Protein 1RXD (pdb70)

B-factor: mean 33.59, std 11.57, range [6.93, 67.58]

Structure (mmCIF, N/CA/C/O backbone):
data_1RXD
#
_entry.id   1RXD
#
_cell.length_a   71.291
_cell.length_b   105.568
_cell.length_c   179.355
_cell.angle_alpha   90.00
_cell.angle_beta   90.00
_cell.angle_gamma   90.00
#
_symmetry.space_group_name_H-M   'C 2 2 21'
#
loop_
_entity.id
_entity.type
_entity.pdbx_description
1 polymer 'protein tyrosine phosphatase type IVA, member 1; Protein tyrosine phosphatase IVA1'
2 water water
#
loop_
_atom_site.group_PDB
_atom_site.id
_atom_site.type_symbol
_atom_site.label_atom_id
_atom_site.label_alt_id
_atom_site.label_comp_id
_atom_site.label_asym_id
_atom_site.label_entity_id
_atom_site.label_seq_id
_atom_site.pdbx_PDB_ins_code
_atom_site.Cartn_x
_atom_site.Cartn_y
_atom_site.Cartn_z
_atom_site.occupancy
_atom_site.B_iso_or_equiv
_atom_site.auth_seq_id
_atom_site.auth_comp_id
_atom_site.auth_asym_id
_atom_site.auth_atom_id
_atom_site.pdbx_PDB_model_num
ATOM 1 N N . PRO A 1 8 ? -6.228 -10.608 14.015 1.00 46.81 8 PRO A N 1
ATOM 2 C CA . PRO A 1 8 ? -5.134 -10.295 14.961 1.00 45.37 8 PRO A CA 1
ATOM 3 C C . PRO A 1 8 ? -5.602 -10.416 16.408 1.00 43.84 8 PRO A C 1
ATOM 4 O O . PRO A 1 8 ? -6.699 -9.983 16.756 1.00 43.86 8 PRO A O 1
ATOM 8 N N . VAL A 1 9 ? -4.763 -11.008 17.248 1.00 37.48 9 VAL A N 1
ATOM 9 C CA . VAL A 1 9 ? -5.102 -11.161 18.651 1.00 35.65 9 VAL A CA 1
ATOM 10 C C . VAL A 1 9 ? -4.246 -10.176 19.440 1.00 32.54 9 VAL A C 1
ATOM 11 O O . VAL A 1 9 ? -3.069 -9.975 19.141 1.00 31.06 9 VAL A O 1
ATOM 15 N N . GLU A 1 10 ? -4.851 -9.547 20.435 1.00 27.78 10 GLU A N 1
ATOM 16 C CA . GLU A 1 10 ? -4.148 -8.571 21.247 1.00 25.60 10 GLU A CA 1
ATOM 17 C C . GLU A 1 10 ? -4.121 -9.023 22.706 1.00 24.39 10 GLU A C 1
ATOM 18 O O . GLU A 1 10 ? -5.142 -9.391 23.268 1.00 21.20 10 GLU A O 1
ATOM 24 N N . VAL A 1 11 ? -2.942 -9.003 23.306 1.00 22.72 11 VAL A N 1
ATOM 25 C CA . VAL A 1 11 ? -2.789 -9.418 24.694 1.00 23.80 11 VAL A CA 1
ATOM 26 C C . VAL A 1 11 ? -2.073 -8.318 25.457 1.00 22.32 11 VAL A C 1
ATOM 27 O O . VAL A 1 11 ? -1.078 -7.779 24.981 1.00 20.76 11 VAL A O 1
ATOM 31 N N . THR A 1 12 ? -2.585 -7.979 26.635 1.00 24.85 12 THR A N 1
ATOM 32 C CA . THR A 1 12 ? -1.972 -6.935 27.451 1.00 22.68 12 THR A CA 1
ATOM 33 C C . THR A 1 12 ? -1.859 -7.406 28.894 1.00 21.75 12 THR A C 1
ATOM 34 O O . THR A 1 12 ? -2.753 -8.092 29.400 1.00 17.86 12 THR A O 1
ATOM 38 N N . TYR A 1 13 ? -0.761 -7.028 29.541 1.00 11.23 13 TYR A N 1
ATOM 39 C CA . TYR A 1 13 ? -0.490 -7.392 30.930 1.00 14.89 13 TYR A CA 1
ATOM 40 C C . TYR A 1 13 ? 0.542 -6.404 31.464 1.00 16.83 13 TYR A C 1
ATOM 41 O O . TYR A 1 13 ? 1.572 -6.175 30.830 1.00 24.48 13 TYR A O 1
ATOM 50 N N . LYS A 1 14 ? 0.267 -5.819 32.625 1.00 22.63 14 LYS A N 1
ATOM 51 C CA . LYS A 1 14 ? 1.180 -4.836 33.207 1.00 19.89 14 LYS A CA 1
ATOM 52 C C . LYS A 1 14 ? 1.337 -3.701 32.191 1.00 15.29 14 LYS A C 1
ATOM 53 O O . LYS A 1 14 ? 0.355 -3.240 31.618 1.00 14.54 14 LYS A O 1
ATOM 59 N N . ASN A 1 15 ? 2.571 -3.272 31.944 1.00 17.28 15 ASN A N 1
ATOM 60 C CA . ASN A 1 15 ? 2.801 -2.173 31.002 1.00 17.51 15 ASN A CA 1
ATOM 61 C C . ASN A 1 15 ? 3.014 -2.667 29.564 1.00 17.34 15 ASN A C 1
ATOM 62 O O . ASN A 1 15 ? 3.361 -1.885 28.669 1.00 17.65 15 ASN A O 1
ATOM 75 N N . ARG A 1 17 ? 1.808 -4.669 25.908 1.00 17.94 17 ARG A N 1
ATOM 76 C CA . ARG A 1 17 ? 0.677 -4.886 25.014 1.00 18.41 17 ARG A CA 1
ATOM 77 C C . ARG A 1 17 ? 1.264 -5.418 23.706 1.00 19.11 17 ARG A C 1
ATOM 78 O O . ARG A 1 17 ? 2.124 -4.780 23.106 1.00 19.25 17 ARG A O 1
ATOM 86 N N . PHE A 1 18 ? 0.809 -6.598 23.294 1.00 20.44 18 PHE A N 1
ATOM 87 C CA . PHE A 1 18 ? 1.307 -7.254 22.086 1.00 19.42 18 PHE A CA 1
ATOM 88 C C . PHE A 1 18 ? 0.224 -7.512 21.059 1.00 21.61 18 PHE A C 1
ATOM 89 O O . PHE A 1 18 ? -0.924 -7.790 21.401 1.00 21.16 18 PHE A O 1
ATOM 97 N N . LEU A 1 19 ? 0.604 -7.442 19.787 1.00 21.63 19 LEU A N 1
ATOM 98 C CA . LEU A 1 19 ? -0.341 -7.710 18.714 1.00 22.20 19 LEU A CA 1
ATOM 99 C C . LEU A 1 19 ? 0.228 -8.877 17.917 1.00 23.51 19 LEU A C 1
ATOM 100 O O . LEU A 1 19 ? 1.293 -8.764 17.314 1.00 24.76 19 LEU A O 1
ATOM 105 N N . ILE A 1 20 ? -0.459 -10.012 17.961 1.00 19.26 20 ILE A N 1
ATOM 106 C CA . ILE A 1 20 ? -0.034 -11.191 17.217 1.00 21.91 20 ILE A CA 1
ATOM 107 C C . ILE A 1 20 ? -0.827 -11.085 15.927 1.00 22.84 20 ILE A C 1
ATOM 108 O O . ILE A 1 20 ? -2.043 -11.290 15.905 1.00 20.03 20 ILE A O 1
ATOM 113 N N . THR A 1 21 ? -0.132 -10.736 14.856 1.00 26.54 21 THR A N 1
ATOM 114 C CA . THR A 1 21 ? -0.781 -10.540 13.575 1.00 30.11 21 THR A CA 1
ATOM 115 C C . THR A 1 21 ? -0.384 -11.578 12.544 1.00 31.64 21 THR A C 1
ATOM 116 O O . THR A 1 21 ? 0.324 -12.540 12.840 1.00 31.19 21 THR A O 1
ATOM 120 N N . HIS A 1 22 ? -0.850 -11.369 11.322 1.00 34.95 22 HIS A N 1
ATOM 121 C CA . HIS A 1 22 ? -0.532 -12.271 10.232 1.00 37.22 22 HIS A CA 1
ATOM 122 C C . HIS A 1 22 ? 0.546 -11.652 9.367 1.00 35.92 22 HIS A C 1
ATOM 123 O O . HIS A 1 22 ? 0.804 -10.452 9.436 1.00 34.09 22 HIS A O 1
ATOM 130 N N . ASN A 1 23 ? 1.190 -12.490 8.570 1.00 32.33 23 ASN A N 1
ATOM 131 C CA . ASN A 1 23 ? 2.247 -12.047 7.681 1.00 32.01 23 ASN A CA 1
ATOM 132 C C . ASN A 1 23 ? 1.580 -11.357 6.491 1.00 31.69 23 ASN A C 1
ATOM 133 O O . ASN A 1 23 ? 0.740 -11.944 5.818 1.00 30.85 23 ASN A O 1
ATOM 138 N N . PRO A 1 24 ? 1.917 -10.082 6.246 1.00 29.74 24 PRO A N 1
ATOM 139 C CA . PRO A 1 24 ? 1.325 -9.348 5.126 1.00 31.39 24 PRO A CA 1
ATOM 140 C C . PRO A 1 24 ? 2.131 -9.582 3.852 1.00 33.19 24 PRO A C 1
ATOM 141 O O . PRO A 1 24 ? 3.081 -10.359 3.847 1.00 33.45 24 PRO A O 1
ATOM 145 N N . THR A 1 25 ? 1.744 -8.902 2.780 1.00 34.65 25 THR A N 1
ATOM 146 C CA . THR A 1 25 ? 2.449 -9.016 1.510 1.00 37.19 25 THR A CA 1
ATOM 147 C C . THR A 1 25 ? 2.815 -7.607 1.064 1.00 37.65 25 THR A C 1
ATOM 148 O O . THR A 1 25 ? 2.248 -6.631 1.554 1.00 37.27 25 THR A O 1
ATOM 152 N N . ASN A 1 26 ? 3.769 -7.498 0.147 1.00 37.55 26 ASN A N 1
ATOM 153 C CA . ASN A 1 26 ? 4.177 -6.191 -0.351 1.00 38.78 26 ASN A CA 1
ATOM 154 C C . ASN A 1 26 ? 2.973 -5.405 -0.866 1.00 38.97 26 ASN A C 1
ATOM 155 O O . ASN A 1 26 ? 2.890 -4.192 -0.682 1.00 38.52 26 ASN A O 1
ATOM 160 N N . ALA A 1 27 ? 2.035 -6.109 -1.491 1.00 33.42 27 ALA A N 1
ATOM 161 C CA . ALA A 1 27 ? 0.841 -5.485 -2.054 1.00 34.47 27 ALA A CA 1
ATOM 162 C C . ALA A 1 27 ? -0.201 -5.025 -1.028 1.00 34.12 27 ALA A C 1
ATOM 163 O O . ALA A 1 27 ? -1.104 -4.261 -1.364 1.00 33.62 27 ALA A O 1
ATOM 165 N N . THR A 1 28 ? -0.086 -5.484 0.216 1.00 38.43 28 THR A N 1
ATOM 166 C CA . THR A 1 28 ? -1.047 -5.091 1.247 1.00 37.43 28 THR A CA 1
ATOM 167 C C . THR A 1 28 ? -0.357 -4.401 2.415 1.00 36.68 28 THR A C 1
ATOM 168 O O . THR A 1 28 ? -0.903 -4.315 3.516 1.00 35.32 28 THR A O 1
ATOM 172 N N . LEU A 1 29 ? 0.842 -3.895 2.158 1.00 33.12 29 LEU A N 1
ATOM 173 C CA . LEU A 1 29 ? 1.632 -3.222 3.175 1.00 31.96 29 LEU A CA 1
ATOM 174 C C . LEU A 1 29 ? 0.998 -1.929 3.696 1.00 30.89 29 LEU A C 1
ATOM 175 O O . LEU A 1 29 ? 1.107 -1.620 4.884 1.00 27.89 29 LEU A O 1
ATOM 180 N N . ASN A 1 30 ? 0.336 -1.170 2.823 1.00 29.69 30 ASN A N 1
ATOM 181 C CA . ASN A 1 30 ? -0.288 0.076 3.260 1.00 29.16 30 ASN A CA 1
ATOM 182 C C . ASN A 1 30 ? -1.375 -0.153 4.307 1.00 28.62 30 ASN A C 1
ATOM 183 O O . ASN A 1 30 ? -1.442 0.569 5.307 1.00 27.33 30 ASN A O 1
ATOM 188 N N . LYS A 1 31 ? -2.231 -1.144 4.076 1.00 37.48 31 LYS A N 1
ATOM 189 C CA . LYS A 1 31 ? -3.301 -1.438 5.020 1.00 37.66 31 LYS A CA 1
ATOM 190 C C . LYS A 1 31 ? -2.703 -1.990 6.306 1.00 36.12 31 LYS A C 1
ATOM 191 O O . LYS A 1 31 ? -3.156 -1.663 7.404 1.00 35.62 31 LYS A O 1
ATOM 197 N N . PHE A 1 32 ? -1.676 -2.821 6.152 1.00 32.64 32 PHE A N 1
ATOM 198 C CA . PHE A 1 32 ? -0.970 -3.422 7.275 1.00 31.26 32 PHE A CA 1
ATOM 199 C C . PHE A 1 32 ? -0.435 -2.322 8.190 1.00 31.47 32 PHE A C 1
ATOM 200 O O . PHE A 1 32 ? -0.703 -2.311 9.395 1.00 30.20 32 PHE A O 1
ATOM 208 N N . ILE A 1 33 ? 0.333 -1.407 7.605 1.00 29.14 33 ILE A N 1
ATOM 209 C CA . ILE A 1 33 ? 0.922 -0.286 8.329 1.00 30.10 33 ILE A CA 1
ATOM 210 C C . ILE A 1 33 ? -0.149 0.578 8.990 1.00 30.21 33 ILE A C 1
ATOM 211 O O . ILE A 1 33 ? -0.002 1.003 10.142 1.00 28.68 33 ILE A O 1
ATOM 216 N N . GLU A 1 34 ? -1.222 0.837 8.253 1.00 28.18 34 GLU A N 1
ATOM 217 C CA . GLU A 1 34 ? -2.319 1.645 8.763 1.00 30.56 34 GLU A CA 1
ATOM 218 C C . GLU A 1 34 ? -2.899 1.040 10.044 1.00 30.35 34 GLU A C 1
ATOM 219 O O . GLU A 1 34 ? -3.186 1.762 11.001 1.00 30.37 34 GLU A O 1
ATOM 225 N N . GLU A 1 35 ? -3.053 -0.282 10.065 1.00 29.60 35 GLU A N 1
ATOM 226 C CA . GLU A 1 35 ? -3.598 -0.963 11.235 1.00 30.87 35 GLU A CA 1
ATOM 227 C C . GLU A 1 35 ? -2.620 -0.972 12.405 1.00 28.80 35 GLU A C 1
ATOM 228 O O . GLU A 1 35 ? -3.016 -0.750 13.552 1.00 28.51 35 GLU A O 1
ATOM 234 N N . LEU A 1 36 ? -1.348 -1.228 12.117 1.00 28.70 36 LEU A N 1
ATOM 235 C CA . LEU A 1 36 ? -0.326 -1.255 13.158 1.00 28.10 36 LEU A CA 1
ATOM 236 C C . LEU A 1 36 ? -0.296 0.099 13.840 1.00 28.16 36 LEU A C 1
ATOM 237 O O . LEU A 1 36 ? -0.220 0.188 15.066 1.00 26.96 36 LEU A O 1
ATOM 242 N N . LYS A 1 37 ? -0.363 1.155 13.037 1.00 24.74 37 LYS A N 1
ATOM 243 C CA . LYS A 1 37 ? -0.365 2.515 13.561 1.00 25.81 37 LYS A CA 1
ATOM 244 C C . LYS A 1 37 ? -1.562 2.747 14.478 1.00 25.72 37 LYS A C 1
ATOM 245 O O . LYS A 1 37 ? -1.447 3.425 15.499 1.00 23.89 37 LYS A O 1
ATOM 251 N N . LYS A 1 38 ? -2.714 2.190 14.124 1.00 25.90 38 LYS A N 1
ATOM 252 C CA . LYS A 1 38 ? -3.884 2.382 14.972 1.00 27.34 38 LYS A CA 1
ATOM 253 C C . LYS A 1 38 ? -3.731 1.647 16.307 1.00 26.52 38 LYS A C 1
ATOM 254 O O . LYS A 1 38 ? -4.280 2.071 17.328 1.00 25.38 38 LYS A O 1
ATOM 260 N N . TYR A 1 39 ? -2.971 0.555 16.294 1.00 28.23 39 TYR A N 1
ATOM 261 C CA . TYR A 1 39 ? -2.722 -0.226 17.502 1.00 28.05 39 TYR A CA 1
ATOM 262 C C . TYR A 1 39 ? -1.540 0.367 18.262 1.00 27.55 39 TYR A C 1
ATOM 263 O O . TYR A 1 39 ? -1.182 -0.102 19.346 1.00 24.10 39 TYR A O 1
ATOM 272 N N . GLY A 1 40 ? -0.945 1.404 17.677 1.00 25.54 40 GLY A N 1
ATOM 273 C CA . GLY A 1 40 ? 0.195 2.068 18.278 1.00 24.87 40 GLY A CA 1
ATOM 274 C C . GLY A 1 40 ? 1.456 1.222 18.308 1.00 24.52 40 GLY A C 1
ATOM 275 O O . GLY A 1 40 ? 2.285 1.378 19.202 1.00 25.29 40 GLY A O 1
ATOM 276 N N . VAL A 1 41 ? 1.617 0.318 17.347 1.00 22.64 41 VAL A N 1
ATOM 277 C CA . VAL A 1 41 ? 2.814 -0.502 17.352 1.00 24.25 41 VAL A CA 1
ATOM 278 C C . VAL A 1 41 ? 3.981 0.246 16.720 1.00 24.75 41 VAL A C 1
ATOM 279 O O . VAL A 1 41 ? 3.838 0.918 15.688 1.00 24.70 41 VAL A O 1
ATOM 283 N N . THR A 1 42 ? 5.140 0.143 17.354 1.00 23.56 42 THR A N 1
ATOM 284 C CA . THR A 1 42 ? 6.328 0.800 16.839 1.00 26.36 42 THR A CA 1
ATOM 285 C C . THR A 1 42 ? 7.414 -0.221 16.556 1.00 24.45 42 THR A C 1
ATOM 286 O O . THR A 1 42 ? 8.525 0.128 16.162 1.00 24.41 42 THR A O 1
ATOM 290 N N . THR A 1 43 ? 7.085 -1.492 16.748 1.00 26.01 43 THR A N 1
ATOM 291 C CA . THR A 1 43 ? 8.043 -2.557 16.497 1.00 26.23 43 THR A CA 1
ATOM 292 C C . THR A 1 43 ? 7.378 -3.846 16.053 1.00 24.77 43 THR A C 1
ATOM 293 O O . THR A 1 43 ? 6.332 -4.239 16.577 1.00 23.94 43 THR A O 1
ATOM 297 N N . ILE A 1 44 ? 7.998 -4.500 15.078 1.00 24.29 44 ILE A N 1
ATOM 298 C CA . ILE A 1 44 ? 7.510 -5.773 14.578 1.00 23.79 44 ILE A CA 1
ATOM 299 C C . ILE A 1 44 ? 8.630 -6.781 14.755 1.00 23.58 44 ILE A C 1
ATOM 300 O O . ILE A 1 44 ? 9.794 -6.479 14.491 1.00 24.14 44 ILE A O 1
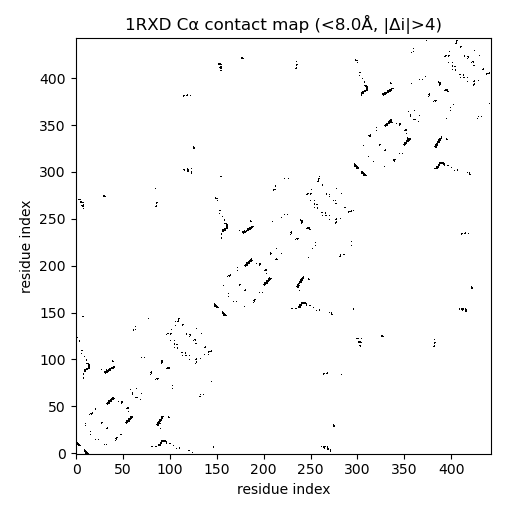ATOM 305 N N . VAL A 1 45 ? 8.286 -7.971 15.226 1.00 22.60 45 VAL A N 1
ATOM 306 C CA . VAL A 1 45 ? 9.278 -9.018 15.377 1.00 24.51 45 VAL A CA 1
ATOM 307 C C . VAL A 1 45 ? 8.800 -10.147 14.488 1.00 24.99 45 VAL A C 1
ATOM 308 O O . VAL A 1 45 ? 7.706 -10.671 14.684 1.00 24.27 45 VAL A O 1
ATOM 312 N N . ARG A 1 46 ? 9.606 -10.492 13.488 1.00 25.58 46 ARG A N 1
ATOM 313 C CA . ARG A 1 46 ? 9.263 -11.571 12.573 1.00 26.19 46 ARG A CA 1
ATOM 314 C C . ARG A 1 46 ? 10.044 -12.788 13.037 1.00 27.05 46 ARG A C 1
ATOM 315 O O . ARG A 1 46 ? 11.274 -12.807 12.967 1.00 27.88 46 ARG A O 1
ATOM 323 N N . VAL A 1 47 ? 9.331 -13.799 13.523 1.00 26.46 47 VAL A N 1
ATOM 324 C CA . VAL A 1 47 ? 9.981 -15.001 14.031 1.00 28.47 47 VAL A CA 1
ATOM 325 C C . VAL A 1 47 ? 10.043 -16.146 13.036 1.00 30.41 47 VAL A C 1
ATOM 326 O O . VAL A 1 47 ? 10.520 -17.233 13.360 1.00 31.31 47 VAL A O 1
ATOM 330 N N . CYS A 1 48 ? 9.570 -15.900 11.821 1.00 35.16 48 CYS A N 1
ATOM 331 C CA . CYS A 1 48 ? 9.590 -16.925 10.792 1.00 36.82 48 CYS A CA 1
ATOM 332 C C . CYS A 1 48 ? 10.188 -16.331 9.516 1.00 37.07 48 CYS A C 1
ATOM 333 O O . CYS A 1 48 ? 10.887 -15.318 9.574 1.00 36.71 48 CYS A O 1
ATOM 336 N N . GLU A 1 49 ? 9.931 -16.947 8.370 1.00 36.87 49 GLU A N 1
ATOM 337 C CA . GLU A 1 49 ? 10.490 -16.438 7.121 1.00 38.65 49 GLU A CA 1
ATOM 338 C C . GLU A 1 49 ? 10.145 -14.967 6.870 1.00 38.41 49 GLU A C 1
ATOM 339 O O . GLU A 1 49 ? 9.025 -14.524 7.137 1.00 38.04 49 GLU A O 1
ATOM 345 N N . ALA A 1 50 ? 11.122 -14.215 6.370 1.00 37.88 50 ALA A N 1
ATOM 346 C CA . ALA A 1 50 ? 10.929 -12.806 6.041 1.00 38.73 50 ALA A CA 1
ATOM 347 C C . ALA A 1 50 ? 10.472 -12.798 4.583 1.00 39.74 50 ALA A C 1
ATOM 348 O O . ALA A 1 50 ? 11.242 -13.151 3.689 1.00 39.48 50 ALA A O 1
ATOM 350 N N . THR A 1 51 ? 9.227 -12.395 4.343 1.00 43.63 51 THR A N 1
ATOM 351 C CA . THR A 1 51 ? 8.681 -12.405 2.989 1.00 43.72 51 THR A CA 1
ATOM 352 C C . THR A 1 51 ? 8.262 -11.073 2.367 1.00 41.89 51 THR A C 1
ATOM 353 O O . THR A 1 51 ? 7.726 -11.058 1.259 1.00 41.77 51 THR A O 1
ATOM 357 N N . TYR A 1 52 ? 8.491 -9.963 3.058 1.00 34.00 52 TYR A N 1
ATOM 358 C CA . TYR A 1 52 ? 8.121 -8.666 2.505 1.00 32.31 52 TYR A CA 1
ATOM 359 C C . TYR A 1 52 ? 9.160 -7.598 2.815 1.00 32.87 52 TYR A C 1
ATOM 360 O O . TYR A 1 52 ? 9.881 -7.687 3.815 1.00 33.46 52 TYR A O 1
ATOM 369 N N . ASP A 1 53 ? 9.239 -6.593 1.945 1.00 33.65 53 ASP A N 1
ATOM 370 C CA . ASP A 1 53 ? 10.192 -5.497 2.100 1.00 34.34 53 ASP A CA 1
ATOM 371 C C . ASP A 1 53 ? 9.787 -4.623 3.282 1.00 33.60 53 ASP A C 1
ATOM 372 O O . ASP A 1 53 ? 8.602 -4.363 3.480 1.00 32.25 53 ASP A O 1
ATOM 377 N N . THR A 1 54 ? 10.769 -4.153 4.048 1.00 35.27 54 THR A N 1
ATOM 378 C CA . THR A 1 54 ? 10.487 -3.332 5.229 1.00 35.85 54 THR A CA 1
ATOM 379 C C . THR A 1 54 ? 10.761 -1.832 5.104 1.00 36.52 54 THR A C 1
ATOM 380 O O . THR A 1 54 ? 10.576 -1.093 6.073 1.00 36.25 54 THR A O 1
ATOM 384 N N . THR A 1 55 ? 11.190 -1.371 3.931 1.00 26.45 55 THR A N 1
ATOM 385 C CA . THR A 1 55 ? 11.492 0.049 3.760 1.00 27.63 55 THR A CA 1
ATOM 386 C C . THR A 1 55 ? 10.318 0.955 4.121 1.00 27.72 55 THR A C 1
ATOM 387 O O . THR A 1 55 ? 10.484 1.929 4.858 1.00 27.66 55 THR A O 1
ATOM 391 N N . LEU A 1 56 ? 9.134 0.646 3.601 1.00 31.59 56 LEU A N 1
ATOM 392 C CA . LEU A 1 56 ? 7.951 1.453 3.893 1.00 31.68 56 LEU A CA 1
ATOM 393 C C . LEU A 1 56 ? 7.608 1.420 5.382 1.00 31.32 56 LEU A C 1
ATOM 394 O O . LEU A 1 56 ? 7.251 2.442 5.973 1.00 30.58 56 LEU A O 1
ATOM 399 N N . VAL A 1 57 ? 7.719 0.241 5.983 1.00 31.58 57 VAL A N 1
ATOM 400 C CA . VAL A 1 57 ? 7.419 0.080 7.400 1.00 30.65 57 VAL A CA 1
ATOM 401 C C . VAL A 1 57 ? 8.374 0.914 8.245 1.00 30.93 57 VAL A C 1
ATOM 402 O O . VAL A 1 57 ? 7.939 1.683 9.104 1.00 30.59 57 VAL A O 1
ATOM 406 N N . GLU A 1 58 ? 9.673 0.771 7.994 1.00 33.60 58 GLU A N 1
ATOM 407 C CA . GLU A 1 58 ? 10.684 1.525 8.736 1.00 35.01 58 GLU A CA 1
ATOM 408 C C . GLU A 1 58 ? 10.498 3.035 8.582 1.00 36.14 58 GLU A C 1
ATOM 409 O O . GLU A 1 58 ? 10.692 3.792 9.535 1.00 35.26 58 GLU A O 1
ATOM 415 N N . LYS A 1 59 ? 10.128 3.478 7.385 1.00 35.46 59 LYS A N 1
ATOM 416 C CA . LYS A 1 59 ? 9.947 4.905 7.159 1.00 38.25 59 LYS A CA 1
ATOM 417 C C . LYS A 1 59 ? 8.756 5.487 7.903 1.00 38.01 59 LYS A C 1
ATOM 418 O O . LYS A 1 59 ? 8.668 6.701 8.085 1.00 37.41 59 LYS A O 1
ATOM 424 N N . GLU A 1 60 ? 7.846 4.624 8.338 1.00 36.30 60 GLU A N 1
ATOM 425 C CA . GLU A 1 60 ? 6.677 5.073 9.080 1.00 36.60 60 GLU A CA 1
ATOM 426 C C . GLU A 1 60 ? 6.944 5.052 10.581 1.00 36.09 60 GLU A C 1
ATOM 427 O O . GLU A 1 60 ? 6.032 5.234 11.386 1.00 36.40 60 GLU A O 1
ATOM 433 N N . GLY A 1 61 ? 8.200 4.833 10.951 1.00 39.88 61 GLY A N 1
ATOM 434 C CA . GLY A 1 61 ? 8.562 4.798 12.354 1.00 38.60 61 GLY A CA 1
ATOM 435 C C . GLY A 1 61 ? 8.334 3.449 13.014 1.00 37.35 61 GLY A C 1
ATOM 436 O O . GLY A 1 61 ? 8.262 3.364 14.239 1.00 36.52 61 GLY A O 1
ATOM 437 N N . ILE A 1 62 ? 8.217 2.397 12.209 1.00 34.13 62 ILE A N 1
ATOM 438 C CA . ILE A 1 62 ? 8.006 1.055 12.737 1.00 32.86 62 ILE A CA 1
ATOM 439 C C . ILE A 1 62 ? 9.213 0.180 12.420 1.00 33.07 62 ILE A C 1
ATOM 440 O O . ILE A 1 62 ? 9.438 -0.211 11.265 1.00 31.42 62 ILE A O 1
ATOM 445 N N . HIS A 1 63 ? 9.986 -0.121 13.458 1.00 30.27 63 HIS A N 1
ATOM 446 C CA . HIS A 1 63 ? 11.193 -0.926 13.322 1.00 30.80 63 HIS A CA 1
ATOM 447 C C . HIS A 1 63 ? 10.880 -2.411 13.218 1.00 29.58 63 HIS A C 1
ATOM 448 O O . HIS A 1 63 ? 10.096 -2.952 13.997 1.00 29.33 63 HIS A O 1
ATOM 455 N N . VAL A 1 64 ? 11.507 -3.069 12.252 1.00 30.27 64 VAL A N 1
ATOM 456 C CA . VAL A 1 64 ? 11.293 -4.492 12.040 1.00 29.43 64 VAL A CA 1
ATOM 457 C C . VAL A 1 64 ? 12.512 -5.297 12.470 1.00 30.04 64 VAL A C 1
ATOM 458 O O . VAL A 1 64 ? 13.643 -4.967 12.114 1.00 29.97 64 VAL A O 1
ATOM 462 N N . LEU A 1 65 ? 12.271 -6.360 13.227 1.00 30.96 65 LEU A N 1
ATOM 463 C CA . LEU A 1 65 ? 13.345 -7.218 13.711 1.00 31.42 65 LEU A CA 1
ATOM 464 C C . LEU A 1 65 ? 13.142 -8.636 13.208 1.00 31.49 65 LEU A C 1
ATOM 465 O O . LEU A 1 65 ? 12.057 -9.197 13.334 1.00 31.45 65 LEU A O 1
ATOM 470 N N . ASP A 1 66 ? 14.188 -9.214 12.630 1.00 29.88 66 ASP A N 1
ATOM 471 C CA . ASP A 1 66 ? 14.105 -10.568 12.109 1.00 30.13 66 ASP A CA 1
ATOM 472 C C . ASP A 1 66 ? 14.844 -11.546 13.010 1.00 31.15 66 ASP A C 1
ATOM 473 O O . ASP A 1 66 ? 16.077 -11.637 12.975 1.00 30.31 66 ASP A O 1
ATOM 478 N N . TRP A 1 67 ? 14.075 -12.253 13.836 1.00 33.56 67 TRP A N 1
ATOM 479 C CA . TRP A 1 67 ? 14.619 -13.246 14.761 1.00 34.57 67 TRP A CA 1
ATOM 480 C C . TRP A 1 67 ? 13.946 -14.586 14.490 1.00 36.12 67 TRP A C 1
ATOM 481 O O . TRP A 1 67 ? 13.171 -15.076 15.308 1.00 36.34 67 TRP A O 1
ATOM 492 N N . PRO A 1 68 ? 14.233 -15.196 13.329 1.00 38.44 68 PRO A N 1
ATOM 493 C CA . PRO A 1 68 ? 13.636 -16.483 12.972 1.00 39.76 68 PRO A CA 1
ATOM 494 C C . PRO A 1 68 ? 14.066 -17.615 13.891 1.00 41.14 68 PRO A C 1
ATOM 495 O O . PRO A 1 68 ? 15.209 -17.659 14.337 1.00 42.26 68 PRO A O 1
ATOM 499 N N . PHE A 1 69 ? 13.142 -18.523 14.183 1.00 53.13 69 PHE A N 1
ATOM 500 C CA . PHE A 1 69 ? 13.448 -19.665 15.035 1.00 56.01 69 PHE A CA 1
ATOM 501 C C . PHE A 1 69 ? 12.465 -20.799 14.795 1.00 58.05 69 PHE A C 1
ATOM 502 O O . PHE A 1 69 ? 12.301 -21.250 13.660 1.00 60.00 69 PHE A O 1
ATOM 510 N N . GLY A 1 72 ? 8.359 -26.156 16.901 1.00 66.23 72 GLY A N 1
ATOM 511 C CA . GLY A 1 72 ? 9.599 -26.821 16.541 1.00 65.51 72 GLY A CA 1
ATOM 512 C C . GLY A 1 72 ? 10.779 -26.327 17.355 1.00 65.23 72 GLY A C 1
ATOM 513 O O . GLY A 1 72 ? 10.716 -26.278 18.587 1.00 65.52 72 GLY A O 1
ATOM 514 N N . ALA A 1 73 ? 11.858 -25.964 16.667 1.00 63.00 73 ALA A N 1
ATOM 515 C CA . ALA A 1 73 ? 13.062 -25.467 17.326 1.00 61.20 73 ALA A CA 1
ATOM 516 C C . ALA A 1 73 ? 12.733 -24.306 18.266 1.00 59.23 73 ALA A C 1
ATOM 517 O O . ALA A 1 73 ? 12.173 -23.294 17.842 1.00 59.37 73 ALA A O 1
ATOM 519 N N . PRO A 1 74 ? 13.072 -24.443 19.559 1.00 58.68 74 PRO A N 1
ATOM 520 C CA . PRO A 1 74 ? 12.806 -23.393 20.547 1.00 56.33 74 PRO A CA 1
ATOM 521 C C . PRO A 1 74 ? 13.636 -22.146 20.249 1.00 54.53 74 PRO A C 1
ATOM 522 O O . PRO A 1 74 ? 14.675 -22.226 19.595 1.00 54.85 74 PRO A O 1
ATOM 526 N N . PRO A 1 75 ? 13.182 -20.975 20.718 1.00 47.29 75 PRO A N 1
ATOM 527 C CA . PRO A 1 75 ? 13.941 -19.748 20.467 1.00 44.43 75 PRO A CA 1
ATOM 528 C C . PRO A 1 75 ? 15.307 -19.886 21.130 1.00 42.92 75 PRO A C 1
ATOM 529 O O . PRO A 1 75 ? 15.398 -20.376 22.255 1.00 42.78 75 PRO A O 1
ATOM 533 N N . SER A 1 76 ? 16.362 -19.462 20.440 1.00 46.25 76 SER A N 1
ATOM 534 C CA . SER A 1 76 ? 17.707 -19.542 20.996 1.00 44.77 76 SER A CA 1
ATOM 535 C C . SER A 1 76 ? 17.803 -18.602 22.190 1.00 44.33 76 SER A C 1
ATOM 536 O O . SER A 1 76 ? 17.022 -17.658 22.314 1.00 44.32 76 SER A O 1
ATOM 539 N N . ASN A 1 77 ? 18.769 -18.853 23.064 1.00 39.18 77 ASN A N 1
ATOM 540 C CA . ASN A 1 77 ? 18.946 -18.015 24.240 1.00 37.94 77 ASN A CA 1
ATOM 541 C C . ASN A 1 77 ? 19.182 -16.563 23.849 1.00 36.32 77 ASN A C 1
ATOM 542 O O . ASN A 1 77 ? 18.769 -15.648 24.560 1.00 36.92 77 ASN A O 1
ATOM 547 N N . GLN A 1 78 ? 19.840 -16.353 22.713 1.00 39.32 78 GLN A N 1
ATOM 548 C CA . GLN A 1 78 ? 20.113 -15.002 22.236 1.00 38.44 78 GLN A CA 1
ATOM 549 C C . GLN A 1 78 ? 18.809 -14.288 21.873 1.00 37.11 78 GLN A C 1
ATOM 550 O O . GLN A 1 78 ? 18.608 -13.127 22.229 1.00 37.60 78 GLN A O 1
ATOM 556 N N . ILE A 1 79 ? 17.931 -14.982 21.154 1.00 37.09 79 ILE A N 1
ATOM 557 C CA . ILE A 1 79 ? 16.652 -14.403 20.763 1.00 35.60 79 ILE A CA 1
ATOM 558 C C . ILE A 1 79 ? 15.836 -14.058 22.007 1.00 34.90 79 ILE A C 1
ATOM 559 O O . ILE A 1 79 ? 15.266 -12.972 22.098 1.00 34.96 79 ILE A O 1
ATOM 564 N N . VAL A 1 80 ? 15.788 -14.972 22.972 1.00 31.59 80 VAL A N 1
ATOM 565 C CA . VAL A 1 80 ? 15.042 -14.714 24.198 1.00 31.26 80 VAL A CA 1
ATOM 566 C C . VAL A 1 80 ? 15.602 -13.479 24.906 1.00 31.63 80 VAL A C 1
ATOM 567 O O . VAL A 1 80 ? 14.846 -12.594 25.314 1.00 31.86 80 VAL A O 1
ATOM 571 N N . ASP A 1 81 ? 16.923 -13.410 25.046 1.00 31.89 81 ASP A N 1
ATOM 572 C CA . ASP A 1 81 ? 17.539 -12.262 25.708 1.00 31.82 81 ASP A CA 1
ATOM 573 C C . ASP A 1 81 ? 17.223 -10.967 24.962 1.00 29.46 81 ASP A C 1
ATOM 574 O O . ASP A 1 81 ? 16.893 -9.948 25.576 1.00 29.22 81 ASP A O 1
ATOM 579 N N . ASP A 1 82 ? 17.323 -11.001 23.637 1.00 23.50 82 ASP A N 1
ATOM 580 C CA . ASP A 1 82 ? 17.034 -9.807 22.853 1.00 22.87 82 ASP A CA 1
ATOM 581 C C . ASP A 1 82 ? 15.562 -9.410 22.996 1.00 22.77 82 ASP A C 1
ATOM 582 O O . ASP A 1 82 ? 15.228 -8.227 23.084 1.00 23.63 82 ASP A O 1
ATOM 587 N N . TRP A 1 83 ? 14.689 -10.409 23.024 1.00 24.18 83 TRP A N 1
ATOM 588 C CA . TRP A 1 83 ? 13.255 -10.179 23.170 1.00 23.71 83 TRP A CA 1
ATOM 589 C C . TRP A 1 83 ? 12.954 -9.516 24.512 1.00 24.45 83 TRP A C 1
ATOM 590 O O . TRP A 1 83 ? 12.265 -8.495 24.575 1.00 24.63 83 TRP A O 1
ATOM 601 N N . LEU A 1 84 ? 13.482 -10.092 25.587 1.00 26.50 84 LEU A N 1
ATOM 602 C CA . LEU A 1 84 ? 13.253 -9.541 26.918 1.00 27.44 84 LEU A CA 1
ATOM 603 C C . LEU A 1 84 ? 13.839 -8.139 27.050 1.00 28.33 84 LEU A C 1
ATOM 604 O O . LEU A 1 84 ? 13.307 -7.303 27.775 1.00 27.48 84 LEU A O 1
ATOM 609 N N . SER A 1 85 ? 14.929 -7.878 26.336 1.00 29.81 85 SER A N 1
ATOM 610 C CA . SER A 1 85 ? 15.549 -6.560 26.362 1.00 29.18 85 SER A CA 1
ATOM 611 C C . SER A 1 85 ? 14.644 -5.561 25.630 1.00 27.59 85 SER A C 1
ATOM 612 O O . SER A 1 85 ? 14.529 -4.403 26.021 1.00 26.49 85 SER A O 1
ATOM 615 N N . LEU A 1 86 ? 14.011 -6.023 24.557 1.00 25.25 86 LEU A N 1
ATOM 616 C CA . LEU A 1 86 ? 13.105 -5.191 23.775 1.00 24.69 86 LEU A CA 1
ATOM 617 C C . LEU A 1 86 ? 11.855 -4.863 24.606 1.00 24.88 86 LEU A C 1
ATOM 618 O O . LEU A 1 86 ? 11.413 -3.715 24.664 1.00 25.98 86 LEU A O 1
ATOM 623 N N . VAL A 1 87 ? 11.287 -5.879 25.246 1.00 22.37 87 VAL A N 1
ATOM 624 C CA . VAL A 1 87 ? 10.089 -5.683 26.059 1.00 23.02 87 VAL A CA 1
ATOM 625 C C . VAL A 1 87 ? 10.366 -4.673 27.163 1.00 24.08 87 VAL A C 1
ATOM 626 O O . VAL A 1 87 ? 9.576 -3.755 27.398 1.00 24.59 87 VAL A O 1
ATOM 630 N N . LYS A 1 88 ? 11.505 -4.831 27.820 1.00 26.70 88 LYS A N 1
ATOM 631 C CA . LYS A 1 88 ? 11.888 -3.941 28.905 1.00 28.54 88 LYS A CA 1
ATOM 632 C C . LYS A 1 88 ? 11.946 -2.482 28.471 1.00 28.87 88 LYS A C 1
ATOM 633 O O . LYS A 1 88 ? 11.264 -1.630 29.039 1.00 27.18 88 LYS A O 1
ATOM 639 N N . ILE A 1 89 ? 12.747 -2.200 27.448 1.00 26.80 89 ILE A N 1
ATOM 640 C CA . ILE A 1 89 ? 12.923 -0.830 26.980 1.00 27.18 89 ILE A CA 1
ATOM 641 C C . ILE A 1 89 ? 11.757 -0.166 26.235 1.00 26.03 89 ILE A C 1
ATOM 642 O O . ILE A 1 89 ? 11.428 0.986 26.511 1.00 26.50 89 ILE A O 1
ATOM 647 N N . LYS A 1 90 ? 11.124 -0.869 25.299 1.00 27.52 90 LYS A N 1
ATOM 648 C CA . LYS A 1 90 ? 10.024 -0.263 24.542 1.00 25.72 90 LYS A CA 1
ATOM 649 C C . LYS A 1 90 ? 8.847 0.229 25.376 1.00 25.69 90 LYS A C 1
ATOM 650 O O . LYS A 1 90 ? 8.423 1.376 25.248 1.00 25.11 90 LYS A O 1
ATOM 656 N N . PHE A 1 91 ? 8.313 -0.633 26.231 1.00 23.71 91 PHE A N 1
ATOM 657 C CA . PHE A 1 91 ? 7.158 -0.260 27.042 1.00 23.06 91 PHE A CA 1
ATOM 658 C C . PHE A 1 91 ? 7.493 0.811 28.078 1.00 26.08 91 PHE A C 1
ATOM 659 O O . PHE A 1 91 ? 6.604 1.417 28.681 1.00 24.67 91 PHE A O 1
ATOM 667 N N . ARG A 1 92 ? 8.783 1.055 28.272 1.00 26.44 92 ARG A N 1
ATOM 668 C CA . ARG A 1 92 ? 9.214 2.066 29.222 1.00 28.59 92 ARG A CA 1
ATOM 669 C C . ARG A 1 92 ? 9.447 3.390 28.504 1.00 27.96 92 ARG A C 1
ATOM 670 O O . ARG A 1 92 ? 8.902 4.420 28.892 1.00 25.62 92 ARG A O 1
ATOM 678 N N . GLU A 1 93 ? 10.248 3.355 27.445 1.00 28.81 93 GLU A N 1
ATOM 679 C CA . GLU A 1 93 ? 10.550 4.569 26.693 1.00 30.43 93 GLU A CA 1
ATOM 680 C C . GLU A 1 93 ? 9.345 5.057 25.898 1.00 28.77 93 GLU A C 1
ATOM 681 O O . GLU A 1 93 ? 9.228 6.244 25.607 1.00 28.22 93 GLU A O 1
ATOM 687 N N . GLU A 1 94 ? 8.449 4.144 25.540 1.00 27.04 94 GLU A N 1
ATOM 688 C CA . GLU A 1 94 ? 7.257 4.519 24.781 1.00 27.17 94 GLU A CA 1
ATOM 689 C C . GLU A 1 94 ? 5.995 4.012 25.470 1.00 25.59 94 GLU A C 1
ATOM 690 O O . GLU A 1 94 ? 5.367 3.052 25.029 1.00 25.01 94 GLU A O 1
ATOM 696 N N . PRO A 1 95 ? 5.599 4.670 26.567 1.00 30.40 95 PRO A N 1
ATOM 697 C CA . PRO A 1 95 ? 4.404 4.254 27.303 1.00 29.60 95 PRO A CA 1
ATOM 698 C C . PRO A 1 95 ? 3.145 4.089 26.460 1.00 28.66 95 PRO A C 1
ATOM 699 O O . PRO A 1 95 ? 2.791 4.959 25.666 1.00 26.90 95 PRO A O 1
ATOM 703 N N . GLY A 1 96 ? 2.483 2.949 26.636 1.00 22.97 96 GLY A N 1
ATOM 704 C CA . GLY A 1 96 ? 1.258 2.674 25.914 1.00 21.62 96 GLY A CA 1
ATOM 705 C C . GLY A 1 96 ? 1.446 2.152 24.503 1.00 21.15 96 GLY A C 1
ATOM 706 O O . GLY A 1 96 ? 0.469 2.029 23.767 1.00 20.96 96 GLY A O 1
ATOM 707 N N . CYS A 1 97 ? 2.677 1.839 24.118 1.00 21.07 97 CYS A N 1
ATOM 708 C CA . CYS A 1 97 ? 2.922 1.339 22.765 1.00 20.51 97 CYS A CA 1
ATOM 709 C C . CYS A 1 97 ? 2.621 -0.151 22.664 1.00 21.37 97 CYS A C 1
ATOM 710 O O . CYS A 1 97 ? 2.297 -0.813 23.657 1.00 18.92 97 CYS A O 1
ATOM 713 N N . CYS A 1 98 ? 2.726 -0.677 21.452 1.00 19.63 98 CYS A N 1
ATOM 714 C CA . CYS A 1 98 ? 2.453 -2.076 21.222 1.00 21.50 98 CYS A CA 1
ATOM 715 C C . CYS A 1 98 ? 3.558 -2.716 20.392 1.00 22.44 98 CYS A C 1
ATOM 716 O O . CYS A 1 98 ? 4.141 -2.084 19.505 1.00 23.47 98 CYS A O 1
ATOM 719 N N . ILE A 1 99 ? 3.863 -3.966 20.706 1.00 22.10 99 ILE A N 1
ATOM 720 C CA . ILE A 1 99 ? 4.858 -4.705 19.950 1.00 22.03 99 ILE A CA 1
ATOM 721 C C . ILE A 1 99 ? 4.102 -5.777 19.160 1.00 23.15 99 ILE A C 1
ATOM 722 O O . ILE A 1 99 ? 3.321 -6.537 19.725 1.00 21.03 99 ILE A O 1
ATOM 727 N N . ALA A 1 100 ? 4.306 -5.813 17.846 1.00 22.21 100 ALA A N 1
ATOM 728 C CA . ALA A 1 100 ? 3.638 -6.799 17.006 1.00 20.99 100 ALA A CA 1
ATOM 729 C C . ALA A 1 100 ? 4.576 -7.969 16.744 1.00 22.21 100 ALA A C 1
ATOM 730 O O . ALA A 1 100 ? 5.791 -7.801 16.708 1.00 21.95 100 ALA A O 1
ATOM 732 N N . VAL A 1 101 ? 4.001 -9.154 16.562 1.00 22.26 101 VAL A N 1
ATOM 733 C CA . VAL A 1 101 ? 4.764 -10.367 16.303 1.00 24.56 101 VAL A CA 1
ATOM 734 C C . VAL A 1 101 ? 3.966 -11.206 15.311 1.00 24.56 101 VAL A C 1
ATOM 735 O O . VAL A 1 101 ? 2.744 -11.309 15.419 1.00 23.97 101 VAL A O 1
ATOM 739 N N . HIS A 1 102 ? 4.646 -11.791 14.335 1.00 27.59 102 HIS A N 1
ATOM 740 C CA . HIS A 1 102 ? 3.959 -12.643 13.379 1.00 28.19 102 HIS A CA 1
ATOM 741 C C . HIS A 1 102 ? 4.903 -13.681 12.808 1.00 29.60 102 HIS A C 1
ATOM 742 O O . HIS A 1 102 ? 6.123 -13.534 12.880 1.00 27.98 102 HIS A O 1
ATOM 749 N N . CYS A 1 103 ? 4.320 -14.748 12.277 1.00 30.89 103 CYS A N 1
ATOM 750 C CA . CYS A 1 103 ? 5.079 -15.833 11.685 1.00 35.03 103 CYS A CA 1
ATOM 751 C C . CYS A 1 103 ? 4.874 -15.762 10.168 1.00 36.35 103 CYS A C 1
ATOM 752 O O . CYS A 1 103 ? 5.201 -14.741 9.566 1.00 35.27 103 CYS A O 1
ATOM 755 N N . VAL A 1 104 ? 4.337 -16.814 9.549 1.00 43.91 104 VAL A N 1
ATOM 756 C CA . VAL A 1 104 ? 4.120 -16.791 8.098 1.00 47.72 104 VAL A CA 1
ATOM 757 C C . VAL A 1 104 ? 2.791 -17.367 7.620 1.00 50.43 104 VAL A C 1
ATOM 758 O O . VAL A 1 104 ? 2.230 -16.900 6.628 1.00 51.87 104 VAL A O 1
ATOM 762 N N . ALA A 1 105 ? 2.293 -18.385 8.310 1.00 60.92 105 ALA A N 1
ATOM 763 C CA . ALA A 1 105 ? 1.030 -19.014 7.931 1.00 63.67 105 ALA A CA 1
ATOM 764 C C . ALA A 1 105 ? 0.174 -19.244 9.169 1.00 65.39 105 ALA A C 1
ATOM 765 O O . ALA A 1 105 ? 0.224 -20.316 9.779 1.00 67.31 105 ALA A O 1
ATOM 767 N N . GLY A 1 106 ? -0.615 -18.237 9.531 1.00 59.48 106 GLY A N 1
ATOM 768 C CA . GLY A 1 106 ? -1.453 -18.341 10.711 1.00 59.27 106 GLY A CA 1
ATOM 769 C C . GLY A 1 106 ? -0.651 -17.883 11.914 1.00 59.72 106 GLY A C 1
ATOM 770 O O . GLY A 1 106 ? 0.449 -17.347 11.755 1.00 59.99 106 GLY A O 1
ATOM 771 N N . LEU A 1 107 ? -1.186 -18.090 13.114 1.00 57.78 107 LEU A N 1
ATOM 772 C CA . LEU A 1 107 ? -0.492 -17.685 14.334 1.00 56.53 107 LEU A CA 1
ATOM 773 C C . LEU A 1 107 ? 0.900 -18.308 14.376 1.00 54.61 107 LEU A C 1
ATOM 774 O O . LEU A 1 107 ? 1.890 -17.625 14.639 1.00 53.43 107 LEU A O 1
ATOM 779 N N . GLY A 1 108 ? 0.962 -19.609 14.102 1.00 54.08 108 GLY A N 1
ATOM 780 C CA . GLY A 1 108 ? 2.229 -20.317 14.108 1.00 50.99 108 GLY A CA 1
ATOM 781 C C . GLY A 1 108 ? 2.952 -20.256 15.441 1.00 49.11 108 GLY A C 1
ATOM 782 O O . GLY A 1 108 ? 2.377 -20.533 16.495 1.00 48.57 108 GLY A O 1
ATOM 783 N N . ARG A 1 109 ? 4.227 -19.891 15.393 1.00 35.07 109 ARG A N 1
ATOM 784 C CA . ARG A 1 109 ? 5.040 -19.795 16.593 1.00 33.22 109 ARG A CA 1
ATOM 785 C C . ARG A 1 109 ? 5.084 -18.369 17.141 1.00 30.55 109 ARG A C 1
ATOM 786 O O . ARG A 1 109 ? 5.804 -18.083 18.103 1.00 28.76 109 ARG A O 1
ATOM 794 N N . ALA A 1 110 ? 4.308 -17.480 16.528 1.00 34.74 110 ALA A N 1
ATOM 795 C CA . ALA A 1 110 ? 4.257 -16.086 16.949 1.00 33.65 110 ALA A CA 1
ATOM 796 C C . ALA A 1 110 ? 3.900 -15.924 18.435 1.00 32.01 110 ALA A C 1
ATOM 797 O O . ALA A 1 110 ? 4.509 -15.125 19.143 1.00 33.95 110 ALA A O 1
ATOM 799 N N . PRO A 1 111 ? 2.913 -16.684 18.930 1.00 34.28 111 PRO A N 1
ATOM 800 C CA . PRO A 1 111 ? 2.550 -16.544 20.347 1.00 32.28 111 PRO A CA 1
ATOM 801 C C . PRO A 1 111 ? 3.569 -17.021 21.391 1.00 32.22 111 PRO A C 1
ATOM 802 O O . PRO A 1 111 ? 3.433 -16.7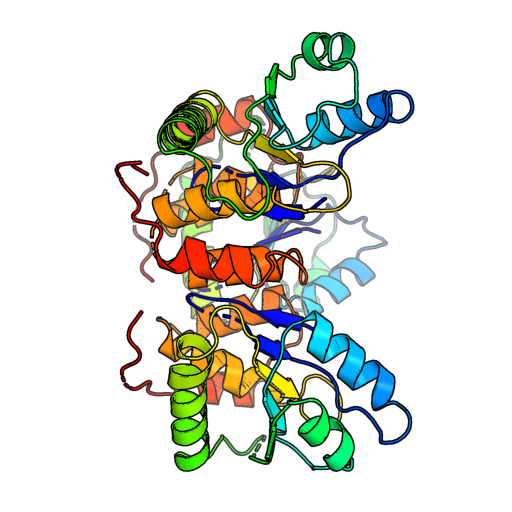10 22.577 1.00 30.51 111 PRO A O 1
ATOM 806 N N . VAL A 1 112 ? 4.591 -17.757 20.964 1.00 29.37 112 VAL A N 1
ATOM 807 C CA . VAL A 1 112 ? 5.598 -18.251 21.896 1.00 28.33 112 VAL A CA 1
ATOM 808 C C . VAL A 1 112 ? 6.326 -17.132 22.650 1.00 27.72 112 VAL A C 1
ATOM 809 O O . VAL A 1 112 ? 6.424 -17.164 23.882 1.00 27.04 112 VAL A O 1
ATOM 813 N N . LEU A 1 113 ? 6.833 -16.142 21.922 1.00 27.58 113 LEU A N 1
ATOM 814 C CA . LEU A 1 113 ? 7.543 -15.034 22.557 1.00 25.65 113 LEU A CA 1
ATOM 815 C C . LEU A 1 113 ? 6.636 -14.249 23.508 1.00 25.55 113 LEU A C 1
ATOM 816 O O . LEU A 1 113 ? 7.074 -13.792 24.569 1.00 23.78 113 LEU A O 1
ATOM 821 N N . VAL A 1 114 ? 5.372 -14.103 23.126 1.00 20.68 114 VAL A N 1
ATOM 822 C CA . VAL A 1 114 ? 4.416 -13.379 23.954 1.00 19.65 114 VAL A CA 1
ATOM 823 C C . VAL A 1 114 ? 4.249 -14.113 25.285 1.00 18.73 114 VAL A C 1
ATOM 824 O O . VAL A 1 114 ? 4.215 -13.489 26.351 1.00 19.85 114 VAL A O 1
ATOM 828 N N . ALA A 1 115 ? 4.143 -15.438 25.218 1.00 19.81 115 ALA A N 1
ATOM 829 C CA . ALA A 1 115 ? 3.997 -16.247 26.423 1.00 20.03 115 ALA A CA 1
ATOM 830 C C . ALA A 1 115 ? 5.208 -16.036 27.325 1.00 21.17 115 ALA A C 1
ATOM 831 O O . ALA A 1 115 ? 5.077 -15.957 28.553 1.00 20.84 115 ALA A O 1
ATOM 833 N N . LEU A 1 116 ? 6.387 -15.954 26.712 1.00 24.51 116 LEU A N 1
ATOM 834 C CA . LEU A 1 116 ? 7.632 -15.744 27.452 1.00 25.32 116 LEU A CA 1
ATOM 835 C C . LEU A 1 116 ? 7.591 -14.406 28.186 1.00 26.68 116 LEU A C 1
ATOM 836 O O . LEU A 1 116 ? 7.986 -14.311 29.356 1.00 27.44 116 LEU A O 1
ATOM 841 N N . ALA A 1 117 ? 7.098 -13.372 27.508 1.00 21.78 117 ALA A N 1
ATOM 842 C CA . ALA A 1 117 ? 6.993 -12.059 28.135 1.00 21.21 117 ALA A CA 1
ATOM 843 C C . ALA A 1 117 ? 6.033 -12.110 29.338 1.00 21.70 117 ALA A C 1
ATOM 844 O O . ALA A 1 117 ? 6.291 -11.483 30.374 1.00 23.11 117 ALA A O 1
ATOM 846 N N . LEU A 1 118 ? 4.935 -12.851 29.193 1.00 22.68 118 LEU A N 1
ATOM 847 C CA . LEU A 1 118 ? 3.939 -12.988 30.257 1.00 22.55 118 LEU A CA 1
ATOM 848 C C . LEU A 1 118 ? 4.506 -13.735 31.466 1.00 22.64 118 LEU A C 1
ATOM 849 O O . LEU A 1 118 ? 4.234 -13.376 32.612 1.00 25.58 118 LEU A O 1
ATOM 854 N N . ILE A 1 119 ? 5.287 -14.778 31.204 1.00 22.15 119 ILE A N 1
ATOM 855 C CA . ILE A 1 119 ? 5.907 -15.562 32.269 1.00 23.70 119 ILE A CA 1
ATOM 856 C C . ILE A 1 119 ? 6.878 -14.649 33.008 1.00 26.28 119 ILE A C 1
ATOM 857 O O . ILE A 1 119 ? 6.933 -14.626 34.250 1.00 25.11 119 ILE A O 1
ATOM 862 N N . GLU A 1 120 ? 7.630 -13.880 32.227 1.00 27.15 120 GLU A N 1
ATOM 863 C CA . GLU A 1 120 ? 8.598 -12.939 32.763 1.00 29.54 120 GLU A CA 1
ATOM 864 C C . GLU A 1 120 ? 7.846 -11.884 33.572 1.00 28.40 120 GLU A C 1
ATOM 865 O O . GLU A 1 120 ? 8.384 -11.302 34.519 1.00 29.23 120 GLU A O 1
ATOM 871 N N . GLY A 1 121 ? 6.593 -11.654 33.194 1.00 27.91 121 GLY A N 1
ATOM 872 C CA . GLY A 1 121 ? 5.765 -10.682 33.884 1.00 27.15 121 GLY A CA 1
ATOM 873 C C . GLY A 1 121 ? 5.239 -11.169 35.224 1.00 27.28 121 GLY A C 1
ATOM 874 O O . GLY A 1 121 ? 4.705 -10.378 36.004 1.00 28.46 121 GLY A O 1
ATOM 875 N N . GLY A 1 122 ? 5.378 -12.466 35.497 1.00 27.89 122 GLY A N 1
ATOM 876 C CA . GLY A 1 122 ? 4.904 -13.007 36.762 1.00 26.60 122 GLY A CA 1
ATOM 877 C C . GLY A 1 122 ? 3.993 -14.224 36.662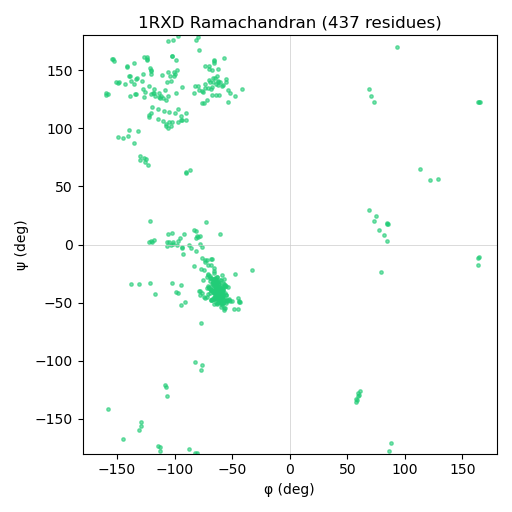 1.00 26.61 122 GLY A C 1
ATOM 878 O O . GLY A 1 122 ? 3.689 -14.859 37.674 1.00 24.36 122 GLY A O 1
ATOM 887 N N . LYS A 1 124 ? 2.836 -18.122 35.558 1.00 21.0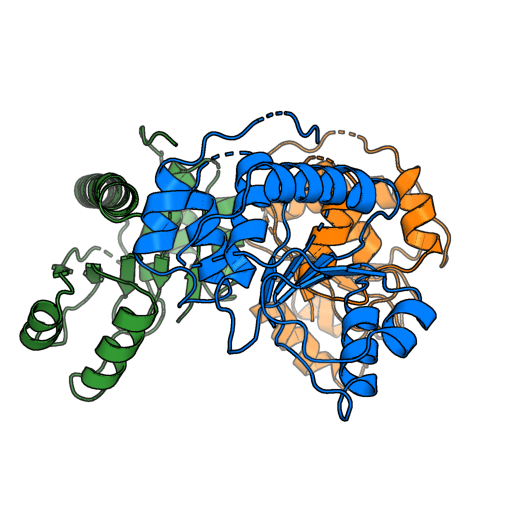8 124 LYS A N 1
ATOM 888 C CA . LYS A 1 124 ? 3.448 -19.431 35.387 1.00 22.03 124 LYS A CA 1
ATOM 889 C C . LYS A 1 124 ? 3.062 -19.767 33.939 1.00 21.20 124 LYS A C 1
ATOM 890 O O . LYS A 1 124 ? 2.121 -19.179 33.406 1.00 20.20 124 LYS A O 1
ATOM 896 N N . TYR A 1 125 ? 3.766 -20.690 33.297 1.00 24.28 125 TYR A N 1
ATOM 897 C CA . TYR A 1 125 ? 3.460 -20.975 31.900 1.00 25.12 125 TYR A CA 1
ATOM 898 C C . TYR A 1 125 ? 2.011 -21.382 31.609 1.00 25.19 125 TYR A C 1
ATOM 899 O O . TYR A 1 125 ? 1.472 -21.026 30.558 1.00 26.00 125 TYR A O 1
ATOM 908 N N . GLU A 1 126 ? 1.372 -22.116 32.517 1.00 23.61 126 GLU A N 1
ATOM 909 C CA . GLU A 1 126 ? -0.015 -22.516 32.280 1.00 22.07 126 GLU A CA 1
ATOM 910 C C . GLU A 1 126 ? -0.914 -21.283 32.192 1.00 22.25 126 GLU A C 1
ATOM 911 O O . GLU A 1 126 ? -1.813 -21.217 31.350 1.00 23.65 126 GLU A O 1
ATOM 917 N N . ASP A 1 127 ? -0.674 -20.319 33.078 1.00 17.70 127 ASP A N 1
ATOM 918 C CA . ASP A 1 127 ? -1.443 -19.075 33.115 1.00 16.51 127 ASP A CA 1
ATOM 919 C C . ASP A 1 127 ? -1.275 -18.319 31.795 1.00 15.89 127 ASP A C 1
ATOM 920 O O . ASP A 1 127 ? -2.243 -17.804 31.232 1.00 16.11 127 ASP A O 1
ATOM 925 N N . ALA A 1 128 ? -0.037 -18.230 31.323 1.00 19.27 128 ALA A N 1
ATOM 926 C CA . ALA A 1 128 ? 0.251 -17.532 30.074 1.00 19.89 128 ALA A CA 1
ATOM 927 C C . ALA A 1 128 ? -0.484 -18.198 28.914 1.00 20.49 128 ALA A C 1
ATOM 928 O O . ALA A 1 128 ? -1.039 -17.515 28.053 1.00 20.87 128 ALA A O 1
ATOM 930 N N . VAL A 1 129 ? -0.468 -19.530 28.888 1.00 20.61 129 VAL A N 1
ATOM 931 C CA . VAL A 1 129 ? -1.146 -20.282 27.842 1.00 19.51 129 VAL A CA 1
ATOM 932 C C . VAL A 1 129 ? -2.656 -20.031 27.884 1.00 20.37 129 VAL A C 1
ATOM 933 O O . VAL A 1 129 ? -3.276 -19.827 26.840 1.00 19.66 129 VAL A O 1
ATOM 937 N N . GLN A 1 130 ? -3.246 -20.032 29.080 1.00 16.91 130 GLN A N 1
ATOM 938 C CA . GLN A 1 130 ? -4.688 -19.791 29.204 1.00 18.25 130 GLN A CA 1
ATOM 939 C C . GLN A 1 130 ? -5.025 -18.371 28.772 1.00 19.56 130 GLN A C 1
ATOM 940 O O . GLN A 1 130 ? -6.024 -18.131 28.086 1.00 19.65 130 GLN A O 1
ATOM 946 N N . PHE A 1 131 ? -4.179 -17.439 29.192 1.00 23.52 131 PHE A N 1
ATOM 947 C CA . PHE A 1 131 ? -4.345 -16.024 28.899 1.00 24.41 131 PHE A CA 1
ATOM 948 C C . PHE A 1 131 ? -4.357 -15.772 27.392 1.00 24.70 131 PHE A C 1
ATOM 949 O O . PHE A 1 131 ? -5.116 -14.939 26.903 1.00 24.73 131 PHE A O 1
ATOM 957 N N . ILE A 1 132 ? -3.519 -16.500 26.662 1.00 22.16 132 ILE A N 1
ATOM 958 C CA . ILE A 1 132 ? -3.442 -16.342 25.211 1.00 23.41 132 ILE A CA 1
ATOM 959 C C . ILE A 1 132 ? -4.591 -17.064 24.528 1.00 23.49 132 ILE A C 1
ATOM 960 O O . ILE A 1 132 ? -5.167 -16.566 23.552 1.00 24.02 132 ILE A O 1
ATOM 965 N N . ARG A 1 133 ? -4.925 -18.246 25.035 1.00 24.25 133 ARG A N 1
ATOM 966 C CA . ARG A 1 133 ? -6.006 -19.025 24.452 1.00 23.79 133 ARG A CA 1
ATOM 967 C C . ARG A 1 133 ? -7.363 -18.358 24.612 1.00 26.31 133 ARG A C 1
ATOM 968 O O . ARG A 1 133 ? -8.274 -18.617 23.820 1.00 25.66 133 ARG A O 1
ATOM 976 N N . GLN A 1 134 ? -7.505 -17.500 25.622 1.00 23.62 134 GLN A N 1
ATOM 977 C CA . GLN A 1 134 ? -8.771 -16.800 25.833 1.00 26.12 134 GLN A CA 1
ATOM 978 C C . GLN A 1 134 ? -8.980 -15.864 24.649 1.00 27.73 134 GLN A C 1
ATOM 979 O O . GLN A 1 134 ? -10.102 -15.444 24.364 1.00 26.46 134 GLN A O 1
ATOM 985 N N . LYS A 1 135 ? -7.885 -15.552 23.959 1.00 32.44 135 LYS A N 1
ATOM 986 C CA . LYS A 1 135 ? -7.918 -14.662 22.798 1.00 34.37 135 LYS A CA 1
ATOM 987 C C . LYS A 1 135 ? -7.853 -15.448 21.496 1.00 34.45 135 LYS A C 1
ATOM 988 O O . LYS A 1 135 ? -8.436 -15.044 20.484 1.00 34.47 135 LYS A O 1
ATOM 994 N N . ARG A 1 136 ? -7.135 -16.567 21.537 1.00 26.16 136 ARG A N 1
ATOM 995 C CA . ARG A 1 136 ? -6.934 -17.432 20.378 1.00 28.16 136 ARG A CA 1
ATOM 996 C C . ARG A 1 136 ? -7.000 -18.890 20.832 1.00 27.52 136 ARG A C 1
ATOM 997 O O . ARG A 1 136 ? -5.988 -19.464 21.232 1.00 25.22 136 ARG A O 1
ATOM 1005 N N . ARG A 1 137 ? -8.188 -19.482 20.750 1.00 34.85 137 ARG A N 1
ATOM 1006 C CA . ARG A 1 137 ? -8.421 -20.861 21.174 1.00 36.46 137 ARG A CA 1
ATOM 1007 C C . ARG A 1 137 ? -7.359 -21.895 20.759 1.00 36.58 137 ARG A C 1
ATOM 1008 O O . ARG A 1 137 ? -6.885 -22.665 21.593 1.00 36.60 137 ARG A O 1
ATOM 1016 N N . GLY A 1 138 ? -6.977 -21.911 19.485 1.00 35.96 138 GLY A N 1
ATOM 1017 C CA . GLY A 1 138 ? -6.007 -22.897 19.028 1.00 37.26 138 GLY A CA 1
ATOM 1018 C C . GLY A 1 138 ? -4.528 -22.640 19.282 1.00 37.42 138 GLY A C 1
ATOM 1019 O O . GLY A 1 138 ? -3.677 -23.388 18.803 1.00 36.99 138 GLY A O 1
ATOM 1020 N N . ALA A 1 139 ? -4.213 -21.599 20.041 1.00 37.92 139 ALA A N 1
ATOM 1021 C CA . ALA A 1 139 ? -2.825 -21.261 20.327 1.00 37.93 139 ALA A CA 1
ATOM 1022 C C . ALA A 1 139 ? -2.030 -22.378 21.001 1.00 38.47 139 ALA A C 1
ATOM 1023 O O . ALA A 1 139 ? -2.521 -23.047 21.907 1.00 42.87 139 ALA A O 1
ATOM 1025 N N . PHE A 1 140 ? -0.795 -22.555 20.534 1.00 32.61 140 PHE A N 1
ATOM 1026 C CA . PHE A 1 140 ? 0.158 -23.541 21.049 1.00 29.90 140 PHE A CA 1
ATOM 1027 C C . PHE A 1 140 ? -0.128 -25.007 20.754 1.00 29.46 140 PHE A C 1
ATOM 1028 O O . PHE A 1 140 ? -1.223 -25.505 21.029 1.00 28.56 140 PHE A O 1
ATOM 1036 N N . ASN A 1 141 ? 0.870 -25.696 20.208 1.00 30.32 141 ASN A N 1
ATOM 1037 C CA . ASN A 1 141 ? 0.741 -27.119 19.919 1.00 32.11 141 ASN A CA 1
ATOM 1038 C C . ASN A 1 141 ? 1.456 -27.908 21.013 1.00 33.79 141 ASN A C 1
ATOM 1039 O O . ASN A 1 141 ? 2.097 -27.333 21.902 1.00 33.32 141 ASN A O 1
ATOM 1044 N N . SER A 1 142 ? 1.351 -29.227 20.934 1.00 41.31 142 SER A N 1
ATOM 1045 C CA . SER A 1 142 ? 1.955 -30.110 21.920 1.00 42.48 142 SER A CA 1
ATOM 1046 C C . SER A 1 142 ? 3.419 -29.791 22.235 1.00 42.31 142 SER A C 1
ATOM 1047 O O . SER A 1 142 ? 3.767 -29.582 23.400 1.00 42.70 142 SER A O 1
ATOM 1050 N N . LYS A 1 143 ? 4.270 -29.750 21.213 1.00 35.16 143 LYS A N 1
ATOM 1051 C CA . LYS A 1 143 ? 5.694 -29.470 21.422 1.00 35.92 143 LYS A CA 1
ATOM 1052 C C . LYS A 1 143 ? 5.935 -28.175 22.190 1.00 34.84 143 LYS A C 1
ATOM 1053 O O . LYS A 1 143 ? 6.707 -28.146 23.150 1.00 35.24 143 LYS A O 1
ATOM 1059 N N . GLN A 1 144 ? 5.272 -27.108 21.756 1.00 33.03 144 GLN A N 1
ATOM 1060 C CA . GLN A 1 144 ? 5.408 -25.797 22.378 1.00 32.21 144 GLN A CA 1
ATOM 1061 C C . GLN A 1 144 ? 5.030 -25.799 23.859 1.00 31.39 144 GLN A C 1
ATOM 1062 O O . GLN A 1 144 ? 5.686 -25.152 24.670 1.00 31.05 144 GLN A O 1
ATOM 1068 N N . LEU A 1 145 ? 3.983 -26.531 24.216 1.00 30.19 145 LEU A N 1
ATOM 1069 C CA . LEU A 1 145 ? 3.572 -26.603 25.611 1.00 31.38 145 LEU A CA 1
ATOM 1070 C C . LEU A 1 145 ? 4.672 -27.263 26.450 1.00 32.73 145 LEU A C 1
ATOM 1071 O O . LEU A 1 145 ? 4.978 -26.802 27.550 1.00 32.21 145 LEU A O 1
ATOM 1076 N N . LEU A 1 146 ? 5.269 -28.334 25.926 1.00 39.08 146 LEU A N 1
ATOM 1077 C CA . LEU A 1 146 ? 6.342 -29.030 26.633 1.00 40.01 146 LEU A CA 1
ATOM 1078 C C . LEU A 1 146 ? 7.547 -28.112 26.808 1.00 39.88 146 LEU A C 1
ATOM 1079 O O . LEU A 1 146 ? 8.226 -28.150 27.835 1.00 40.18 146 LEU A O 1
ATOM 1084 N N . TYR A 1 147 ? 7.812 -27.296 25.792 1.00 34.41 147 TYR A N 1
ATOM 1085 C CA . TYR A 1 147 ? 8.914 -26.342 25.825 1.00 34.07 147 TYR A CA 1
ATOM 1086 C C . TYR A 1 147 ? 8.665 -25.258 26.878 1.00 32.64 147 TYR A C 1
ATOM 1087 O O . TYR A 1 147 ? 9.560 -24.917 27.655 1.00 31.55 147 TYR A O 1
ATOM 1096 N N . LEU A 1 148 ? 7.453 -24.705 26.884 1.00 29.37 148 LEU A N 1
ATOM 1097 C CA . LEU A 1 148 ? 7.100 -23.662 27.839 1.00 27.86 148 LEU A CA 1
ATOM 1098 C C . LEU A 1 148 ? 7.123 -24.215 29.257 1.00 27.26 148 LEU A C 1
ATOM 1099 O O . LEU A 1 148 ? 7.416 -23.493 30.209 1.00 27.49 148 LEU A O 1
ATOM 1104 N N . GLU A 1 149 ? 6.823 -25.505 29.380 1.00 27.65 149 GLU A N 1
ATOM 1105 C CA . GLU A 1 149 ? 6.795 -26.192 30.665 1.00 29.67 149 GLU A CA 1
ATOM 1106 C C . GLU A 1 149 ? 8.178 -26.285 31.310 1.00 29.00 149 GLU A C 1
ATOM 1107 O O . GLU A 1 149 ? 8.300 -26.309 32.534 1.00 30.26 149 GLU A O 1
ATOM 1113 N N . LYS A 1 150 ? 9.220 -26.334 30.490 1.00 30.77 150 LYS A N 1
ATOM 1114 C CA . LYS A 1 150 ? 10.575 -26.432 31.010 1.00 31.04 150 LYS A CA 1
ATOM 1115 C C . LYS A 1 150 ? 11.328 -25.105 30.962 1.00 29.13 150 LYS A C 1
ATOM 1116 O O . LYS A 1 150 ? 12.479 -25.025 31.383 1.00 30.81 150 LYS A O 1
ATOM 1122 N N . TYR A 1 151 ? 10.681 -24.063 30.454 1.00 27.09 151 TYR A N 1
ATOM 1123 C CA . TYR A 1 151 ? 11.316 -22.749 30.377 1.00 26.05 151 TYR A CA 1
ATOM 1124 C C . TYR A 1 151 ? 11.615 -22.224 31.784 1.00 26.46 151 TYR A C 1
ATOM 1125 O O . TYR A 1 151 ? 10.727 -22.204 32.645 1.00 25.07 151 TYR A O 1
ATOM 1134 N N . ARG A 1 152 ? 12.862 -21.814 32.010 1.00 26.29 152 ARG A N 1
ATOM 1135 C CA . ARG A 1 152 ? 13.283 -21.259 33.297 1.00 29.19 152 ARG A CA 1
ATOM 1136 C C . ARG A 1 152 ? 13.414 -19.757 33.114 1.00 28.19 152 ARG A C 1
ATOM 1137 O O . ARG A 1 152 ? 14.378 -19.278 32.516 1.00 29.36 152 ARG A O 1
ATOM 1145 N N . PRO A 1 153 ? 12.453 -18.988 33.639 1.00 31.91 153 PRO A N 1
ATOM 1146 C CA . PRO A 1 153 ? 12.512 -17.532 33.491 1.00 31.76 153 PRO A CA 1
ATOM 1147 C C . PRO A 1 153 ? 13.614 -16.853 34.292 1.00 31.81 153 PRO A C 1
ATOM 1148 O O . PRO A 1 153 ? 14.066 -17.364 35.321 1.00 32.56 153 PRO A O 1
ATOM 1152 N N . LYS A 1 154 ? 14.040 -15.695 33.797 1.00 27.36 154 LYS A N 1
ATOM 1153 C CA . LYS A 1 154 ? 15.068 -14.894 34.442 1.00 27.37 154 LYS A CA 1
ATOM 1154 C C . LYS A 1 154 ? 14.416 -14.187 35.625 1.00 25.70 154 LYS A C 1
ATOM 1155 O O . LYS A 1 154 ? 15.024 -14.037 36.682 1.00 23.51 154 LYS A O 1
ATOM 1169 N N . ARG A 1 156 ? 13.688 -11.036 35.936 1.00 22.93 156 ARG A N 1
ATOM 1170 C CA . ARG A 1 156 ? 14.430 -9.825 36.259 1.00 23.26 156 ARG A CA 1
ATOM 1171 C C . ARG A 1 156 ? 13.678 -8.551 35.898 1.00 23.67 156 ARG A C 1
ATOM 1172 O O . ARG A 1 156 ? 14.093 -7.459 36.283 1.00 24.36 156 ARG A O 1
ATOM 1180 N N . LEU A 1 157 ? 12.582 -8.681 35.157 1.00 23.35 157 LEU A N 1
ATOM 1181 C CA . LEU A 1 157 ? 11.791 -7.512 34.783 1.00 25.89 157 LEU A CA 1
ATOM 1182 C C . LEU A 1 157 ? 11.103 -6.906 36.005 1.00 26.86 157 LEU A C 1
ATOM 1183 O O . LEU A 1 157 ? 10.512 -7.626 36.815 1.00 26.44 157 LEU A O 1
ATOM 1188 N N . ARG A 1 158 ? 11.180 -5.583 36.129 1.00 25.16 158 ARG A N 1
ATOM 1189 C CA . ARG A 1 158 ? 10.565 -4.865 37.247 1.00 28.23 158 ARG A CA 1
ATOM 1190 C C . ARG A 1 158 ? 9.281 -4.171 36.783 1.00 28.30 158 ARG A C 1
ATOM 1191 O O . ARG A 1 158 ? 9.209 -3.688 35.651 1.00 27.81 158 ARG A O 1
ATOM 1199 N N . PHE A 1 159 ? 8.272 -4.106 37.648 1.00 34.00 159 PHE A N 1
ATOM 1200 C CA . PHE A 1 159 ? 7.023 -3.452 37.264 1.00 35.76 159 PHE A CA 1
ATOM 1201 C C . PHE A 1 159 ? 6.481 -2.442 38.275 1.00 37.22 159 PHE A C 1
ATOM 1202 O O . PHE A 1 159 ? 6.876 -2.511 39.462 1.00 36.36 159 PHE A O 1
ATOM 1211 N N . PRO B 1 8 ? -19.227 1.243 22.361 1.00 48.79 8 PRO B N 1
ATOM 1212 C CA . PRO B 1 8 ? -19.141 1.272 23.840 1.00 47.72 8 PRO B CA 1
ATOM 1213 C C . PRO B 1 8 ? -18.033 0.359 24.350 1.00 46.33 8 PRO B C 1
ATOM 1214 O O . PRO B 1 8 ? -18.018 -0.842 24.070 1.00 45.94 8 PRO B O 1
ATOM 1218 N N . VAL B 1 9 ? -17.111 0.948 25.104 1.00 39.57 9 VAL B N 1
ATOM 1219 C CA . VAL B 1 9 ? -15.974 0.232 25.668 1.00 36.59 9 VAL B CA 1
ATOM 1220 C C . VAL B 1 9 ? -16.272 -0.117 27.123 1.00 33.70 9 VAL B C 1
ATOM 1221 O O . VAL B 1 9 ? -16.687 0.741 27.899 1.00 32.48 9 VAL B O 1
ATOM 1225 N N . GLU B 1 10 ? -16.062 -1.374 27.491 1.00 27.98 10 GLU B N 1
ATOM 1226 C CA . GLU B 1 10 ? -16.312 -1.817 28.855 1.00 25.87 10 GLU B CA 1
ATOM 1227 C C . GLU B 1 10 ? -15.012 -2.315 29.484 1.00 24.47 10 GLU B C 1
ATOM 1228 O O . GLU B 1 10 ? -14.295 -3.119 28.890 1.00 22.59 10 GLU B O 1
ATOM 1234 N N . VAL B 1 11 ? -14.713 -1.831 30.686 1.00 21.69 11 VAL B N 1
ATOM 1235 C CA . VAL B 1 11 ? -13.490 -2.203 31.388 1.00 21.64 11 VAL B CA 1
ATOM 1236 C C . VAL B 1 11 ? -13.792 -2.542 32.843 1.00 21.74 11 VAL B C 1
ATOM 1237 O O . VAL B 1 11 ? -14.468 -1.772 33.537 1.00 19.67 11 VAL B O 1
ATOM 1241 N N . THR B 1 12 ? -13.304 -3.696 33.300 1.00 21.88 12 THR B N 1
ATOM 1242 C CA . THR B 1 12 ? -13.520 -4.097 34.686 1.00 22.07 12 THR B CA 1
ATOM 1243 C C . THR B 1 12 ? -12.206 -4.453 35.361 1.00 21.21 12 THR B C 1
ATOM 1244 O O . THR B 1 12 ? -11.276 -4.970 34.723 1.00 18.51 12 THR B O 1
ATOM 1248 N N . TYR B 1 13 ? -12.141 -4.164 36.656 1.00 6.93 13 TYR B N 1
ATOM 1249 C CA . TYR B 1 13 ? -10.969 -4.452 37.470 1.00 9.21 13 TYR B CA 1
ATOM 1250 C C . TYR B 1 13 ? -11.444 -4.475 38.917 1.00 11.75 13 TYR B C 1
ATOM 1251 O O . TYR B 1 13 ? -12.090 -3.534 39.371 1.00 20.04 13 TYR B O 1
ATOM 1260 N N . LYS B 1 14 ? -11.121 -5.543 39.638 1.00 22.10 14 LYS B N 1
ATOM 1261 C CA . LYS B 1 14 ? -11.547 -5.672 41.034 1.00 18.96 14 LYS B CA 1
ATOM 1262 C C . LYS B 1 14 ? -13.075 -5.584 41.039 1.00 15.98 14 LYS B C 1
ATOM 1263 O O . LYS B 1 14 ? -13.728 -6.169 40.188 1.00 16.02 14 LYS B O 1
ATOM 1269 N N . ASN B 1 15 ? -13.642 -4.819 41.967 1.00 21.23 15 ASN B N 1
ATOM 1270 C CA . ASN B 1 15 ? -15.094 -4.691 42.054 1.00 19.95 15 ASN B CA 1
ATOM 1271 C C . ASN B 1 15 ? -15.649 -3.590 41.154 1.00 19.41 15 ASN B C 1
ATOM 1272 O O . ASN B 1 15 ? -16.841 -3.278 41.215 1.00 20.24 15 ASN B O 1
ATOM 1285 N N . ARG B 1 17 ? -16.465 -1.768 37.345 1.00 18.73 17 ARG B N 1
ATOM 1286 C CA . ARG B 1 17 ? -16.813 -2.039 35.955 1.00 19.80 17 ARG B CA 1
ATOM 1287 C C . ARG B 1 17 ? -17.283 -0.715 35.360 1.00 20.12 17 ARG B C 1
ATOM 1288 O O . ARG B 1 17 ? -18.208 -0.075 35.867 1.00 21.44 17 ARG B O 1
ATOM 1296 N N . PHE B 1 18 ? -16.627 -0.297 34.288 1.00 20.93 18 PHE B N 1
ATOM 1297 C CA . PHE B 1 18 ? -16.954 0.969 33.658 1.00 20.47 18 PHE B CA 1
ATOM 1298 C C . PHE B 1 18 ? -17.367 0.795 32.213 1.00 22.01 18 PHE B C 1
ATOM 1299 O O . PHE B 1 18 ? -16.911 -0.116 31.533 1.00 22.25 18 PHE B O 1
ATOM 1307 N N . LEU B 1 19 ? -18.232 1.689 31.759 1.00 21.84 19 LEU B N 1
ATOM 1308 C CA . LEU B 1 19 ? -18.696 1.678 30.388 1.00 23.32 19 LEU B CA 1
ATOM 1309 C C . LEU B 1 19 ? -18.337 3.036 29.807 1.00 23.79 19 LEU B C 1
ATOM 1310 O O . LEU B 1 19 ? -18.894 4.052 30.215 1.00 24.39 19 LEU B O 1
ATOM 1315 N N . ILE B 1 20 ? -17.389 3.060 28.876 1.00 22.78 20 ILE B N 1
ATOM 1316 C CA . ILE B 1 20 ? -17.003 4.310 28.241 1.00 24.78 20 ILE B CA 1
ATOM 1317 C C . ILE B 1 20 ? -17.847 4.367 26.979 1.00 27.16 20 ILE B C 1
ATOM 1318 O O . ILE B 1 20 ? -17.659 3.576 26.055 1.00 26.87 20 ILE B O 1
ATOM 1323 N N . THR B 1 21 ? -18.795 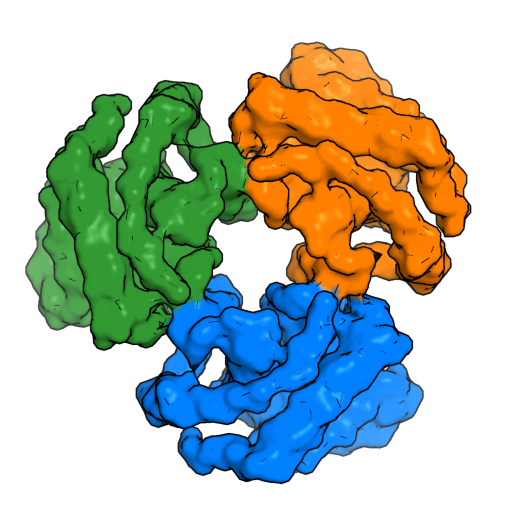5.290 26.943 1.00 29.05 21 THR B N 1
ATOM 1324 C CA . THR B 1 21 ? -19.676 5.375 25.796 1.00 31.96 21 THR B CA 1
ATOM 1325 C C . THR B 1 21 ? -19.524 6.656 24.993 1.00 33.52 21 THR B C 1
ATOM 1326 O O . THR B 1 21 ? -18.626 7.469 25.235 1.00 33.73 21 THR B O 1
ATOM 1330 N N . HIS B 1 22 ? -20.405 6.817 24.017 1.00 35.05 22 HIS B N 1
ATOM 1331 C CA . HIS B 1 22 ? -20.400 8.008 23.190 1.00 36.83 22 HIS B CA 1
ATOM 1332 C C . HIS B 1 22 ? -21.532 8.888 23.682 1.00 35.61 22 HIS B C 1
ATOM 1333 O O . HIS B 1 22 ? -22.436 8.430 24.381 1.00 34.86 22 HIS B O 1
ATOM 1340 N N . ASN B 1 23 ? -21.471 10.156 23.320 1.00 37.04 23 ASN B N 1
ATOM 1341 C CA . ASN B 1 23 ? -22.497 11.100 23.710 1.00 37.09 23 ASN B CA 1
ATOM 1342 C C . ASN B 1 23 ? -23.736 10.818 22.856 1.00 37.65 23 ASN B C 1
ATOM 1343 O O . ASN B 1 23 ? -23.669 10.839 21.627 1.00 37.66 23 ASN B O 1
ATOM 1348 N N . PRO B 1 24 ? -24.877 10.520 23.499 1.00 37.44 24 PRO B N 1
ATOM 1349 C CA . PRO B 1 24 ? -26.119 10.236 22.776 1.00 38.90 24 PRO B CA 1
ATOM 1350 C C . PRO B 1 24 ? -26.808 11.519 22.313 1.00 41.10 24 PRO B C 1
ATOM 1351 O O . PRO B 1 24 ? -26.329 12.618 22.580 1.00 41.53 24 PRO B O 1
ATOM 1355 N N . THR B 1 25 ? -27.927 11.372 21.614 1.00 52.67 25 THR B N 1
ATOM 1356 C CA . THR B 1 25 ? -28.693 12.520 21.137 1.00 55.23 25 THR B CA 1
ATOM 1357 C C . THR B 1 25 ? -30.099 12.440 21.719 1.00 56.67 25 THR B C 1
ATOM 1358 O O . THR B 1 25 ? -30.594 11.348 22.006 1.00 56.81 25 THR B O 1
ATOM 1362 N N . ASN B 1 26 ? -30.739 13.592 21.900 1.00 60.98 26 ASN B N 1
ATOM 1363 C CA . ASN B 1 26 ? -32.095 13.627 22.442 1.00 61.87 26 ASN B CA 1
ATOM 1364 C C . ASN B 1 26 ? -32.986 12.609 21.732 1.00 62.23 26 ASN B C 1
ATOM 1365 O O . ASN B 1 26 ? -33.974 12.131 22.298 1.00 62.38 26 ASN B O 1
ATOM 1370 N N . ALA B 1 27 ? -32.622 12.279 20.494 1.00 55.75 27 ALA B N 1
ATOM 1371 C CA . ALA B 1 27 ? -33.369 11.316 19.692 1.00 55.80 27 ALA B CA 1
ATOM 1372 C C . ALA B 1 27 ? -33.078 9.883 20.126 1.00 55.59 27 ALA B C 1
ATOM 1373 O O . ALA B 1 27 ? -33.952 9.199 20.665 1.00 55.84 27 ALA B O 1
ATOM 1375 N N . THR B 1 28 ? -31.845 9.438 19.888 1.00 52.53 28 THR B N 1
ATOM 1376 C CA . THR B 1 28 ? -31.423 8.083 20.236 1.00 52.18 28 THR B CA 1
ATOM 1377 C C . THR B 1 28 ? -31.247 7.894 21.744 1.00 51.26 28 THR B C 1
ATOM 1378 O O . THR B 1 28 ? -30.579 6.958 22.185 1.00 51.05 28 THR B O 1
ATOM 1382 N N . LEU B 1 29 ? -31.861 8.775 22.526 1.00 50.73 29 LEU B N 1
ATOM 1383 C CA . LEU B 1 29 ? -31.752 8.726 23.978 1.00 49.84 29 LEU B CA 1
ATOM 1384 C C . LEU B 1 29 ? -32.495 7.554 24.621 1.00 49.35 29 LEU B C 1
ATOM 1385 O O . LEU B 1 29 ? -32.136 7.112 25.714 1.00 48.86 29 LEU B O 1
ATOM 1390 N N . ASN B 1 30 ? -33.525 7.050 23.948 1.00 48.95 30 ASN B N 1
ATOM 1391 C CA . ASN B 1 30 ? -34.298 5.930 24.480 1.00 47.78 30 ASN B CA 1
ATOM 1392 C C . ASN B 1 30 ? -33.549 4.612 24.373 1.00 46.09 30 ASN B C 1
ATOM 1393 O O . ASN B 1 30 ? -33.522 3.827 25.322 1.00 45.30 30 ASN B O 1
ATOM 1398 N N . LYS B 1 31 ? -32.950 4.364 23.215 1.00 43.60 31 LYS B N 1
ATOM 1399 C CA . LYS B 1 31 ? -32.195 3.137 23.017 1.00 43.54 31 LYS B CA 1
ATOM 1400 C C . LYS B 1 31 ? -30.969 3.191 23.923 1.00 42.43 31 LYS B C 1
ATOM 1401 O O . LYS B 1 31 ? -30.530 2.171 24.452 1.00 42.09 31 LYS B O 1
ATOM 1407 N N . PHE B 1 32 ? -30.435 4.397 24.099 1.00 42.77 32 PHE B N 1
ATOM 1408 C CA . PHE B 1 32 ? -29.262 4.621 24.939 1.00 41.32 32 PHE B CA 1
ATOM 1409 C C . PHE B 1 32 ? -29.554 4.183 26.367 1.00 40.17 32 PHE B C 1
ATOM 1410 O O . PHE B 1 32 ? -28.786 3.433 26.964 1.00 38.51 32 PHE B O 1
ATOM 1418 N N . ILE B 1 33 ? -30.673 4.656 26.905 1.00 35.01 33 ILE B N 1
ATOM 1419 C CA . ILE B 1 33 ? -31.077 4.326 28.264 1.00 35.98 33 ILE B CA 1
ATOM 1420 C C . ILE B 1 33 ? -31.350 2.837 28.396 1.00 37.11 33 ILE B C 1
ATOM 1421 O O . ILE B 1 33 ? -31.117 2.242 29.449 1.00 37.21 33 ILE B O 1
ATOM 1426 N N . GLU B 1 34 ? -31.842 2.239 27.316 1.00 39.15 34 GLU B N 1
ATOM 1427 C CA . GLU B 1 34 ? -32.132 0.813 27.303 1.00 40.58 34 GLU B CA 1
ATOM 1428 C C . GLU B 1 34 ? -30.839 0.018 27.473 1.00 39.36 34 GLU B C 1
ATOM 1429 O O . GLU B 1 34 ? -30.760 -0.869 28.320 1.00 40.06 34 GLU B O 1
ATOM 1435 N N . GLU B 1 35 ? -29.829 0.341 26.669 1.00 36.35 35 GLU B N 1
ATOM 1436 C CA . GLU B 1 35 ? -28.549 -0.356 26.744 1.00 35.92 35 GLU B CA 1
ATOM 1437 C C . GLU B 1 35 ? -27.877 -0.183 28.100 1.00 34.13 35 GLU B C 1
ATOM 1438 O O . GLU B 1 35 ? -27.403 -1.151 28.691 1.00 33.29 35 GLU B O 1
ATOM 1444 N N . LEU B 1 36 ? -27.832 1.051 28.588 1.00 33.09 36 LEU B N 1
ATOM 1445 C CA . LEU B 1 36 ? -27.224 1.331 29.883 1.00 33.00 36 LEU B CA 1
ATOM 1446 C C . LEU B 1 36 ? -27.821 0.417 30.943 1.00 33.02 36 LEU B C 1
ATOM 1447 O O . LEU B 1 36 ? -27.095 -0.206 31.719 1.00 33.99 36 LEU B O 1
ATOM 1452 N N . LYS B 1 37 ? -29.148 0.332 30.968 1.00 33.89 37 LYS B N 1
ATOM 1453 C CA . LYS B 1 37 ? -29.835 -0.517 31.936 1.00 33.37 37 LYS B CA 1
ATOM 1454 C C . LYS B 1 37 ? -29.412 -1.978 31.816 1.00 32.55 37 LYS B C 1
ATOM 1455 O O . LYS B 1 37 ? -29.316 -2.678 32.819 1.00 31.02 37 LYS B O 1
ATOM 1461 N N . LYS B 1 38 ? -29.167 -2.444 30.595 1.00 31.90 38 LYS B N 1
ATOM 1462 C CA . LYS B 1 38 ? -28.742 -3.829 30.405 1.00 32.71 38 LYS B CA 1
ATOM 1463 C C . LYS B 1 38 ? -27.325 -4.057 30.936 1.00 32.31 38 LYS B C 1
ATOM 1464 O O . LYS B 1 38 ? -26.966 -5.178 31.309 1.00 32.86 38 LYS B O 1
ATOM 1470 N N . TYR B 1 39 ? -26.521 -2.995 30.956 1.00 27.28 39 TYR B N 1
ATOM 1471 C CA . TYR B 1 39 ? -25.148 -3.069 31.453 1.00 26.39 39 TYR B CA 1
ATOM 1472 C C . TYR B 1 39 ? -25.122 -2.834 32.954 1.00 26.81 39 TYR B C 1
ATOM 1473 O O . TYR B 1 39 ? -24.059 -2.858 33.579 1.00 26.76 39 TYR B O 1
ATOM 1482 N N . GLY B 1 40 ? -26.295 -2.598 33.530 1.00 28.64 40 GLY B N 1
ATOM 1483 C CA . GLY B 1 40 ? -26.371 -2.361 34.959 1.00 28.09 40 GLY B CA 1
ATOM 1484 C C . GLY B 1 40 ? -25.833 -1.001 35.377 1.00 28.35 40 GLY B C 1
ATOM 1485 O O . GLY B 1 40 ? -25.488 -0.805 36.540 1.00 24.15 40 GLY B O 1
ATOM 1486 N N . VAL B 1 41 ? -25.755 -0.047 34.453 1.00 27.55 41 VAL B N 1
ATOM 1487 C CA . VAL B 1 41 ? -25.244 1.269 34.840 1.00 28.72 41 VAL B CA 1
ATOM 1488 C C . VAL B 1 41 ? -26.306 2.053 35.605 1.00 28.35 41 VAL B C 1
ATOM 1489 O O . VAL B 1 41 ? -27.456 2.120 35.189 1.00 27.22 41 VAL B O 1
ATOM 1493 N N . THR B 1 42 ? -25.918 2.633 36.735 1.00 32.43 42 THR B N 1
ATOM 1494 C CA . THR B 1 42 ? -26.844 3.408 37.552 1.00 34.09 42 THR B CA 1
ATOM 1495 C C . THR B 1 42 ? -26.373 4.853 37.703 1.00 32.61 42 THR B C 1
ATOM 1496 O O . THR B 1 42 ? -27.006 5.655 38.391 1.00 33.23 42 THR B O 1
ATOM 1500 N N . THR B 1 43 ? -25.258 5.175 37.057 1.00 25.27 43 THR B N 1
ATOM 1501 C CA . THR B 1 43 ? -24.698 6.519 37.113 1.00 24.19 43 THR B CA 1
ATOM 1502 C C . THR B 1 43 ? -23.935 6.827 35.833 1.00 23.13 43 THR B C 1
ATOM 1503 O O . THR B 1 43 ? -23.217 5.976 35.304 1.00 22.83 43 THR B O 1
ATOM 1507 N N . ILE B 1 44 ? -24.088 8.054 35.354 1.00 25.07 44 ILE B N 1
ATOM 1508 C CA . ILE B 1 44 ? -23.403 8.515 34.159 1.00 25.17 44 ILE B CA 1
ATOM 1509 C C . ILE B 1 44 ? -22.658 9.796 34.493 1.00 24.81 44 ILE B C 1
ATOM 1510 O O . ILE B 1 44 ? -23.248 10.741 35.013 1.00 25.45 44 ILE B O 1
ATOM 1515 N N . VAL B 1 45 ? -21.366 9.834 34.200 1.00 24.06 45 VAL B N 1
ATOM 1516 C CA . VAL B 1 45 ? -20.592 11.034 34.455 1.00 23.25 45 VAL B CA 1
ATOM 1517 C C . VAL B 1 45 ? -20.302 11.681 33.106 1.00 25.23 45 VAL B C 1
ATOM 1518 O O . VAL B 1 45 ? -19.766 11.027 32.211 1.00 24.00 45 VAL B O 1
ATOM 1522 N N . ARG B 1 46 ? -20.685 12.949 32.960 1.00 24.64 46 ARG B N 1
ATOM 1523 C CA . ARG B 1 46 ? -20.436 13.701 31.731 1.00 26.70 46 ARG B CA 1
ATOM 1524 C C . ARG B 1 46 ? -19.283 14.651 32.035 1.00 25.80 46 ARG B C 1
ATOM 1525 O O . ARG B 1 46 ? -19.420 15.559 32.859 1.00 25.78 46 ARG B O 1
ATOM 1533 N N . VAL B 1 47 ? -18.151 14.435 31.372 1.00 25.70 47 VAL B N 1
ATOM 1534 C CA . VAL B 1 47 ? -16.959 15.249 31.602 1.00 27.60 47 VAL B CA 1
ATOM 1535 C C . VAL B 1 47 ? -16.710 16.331 30.547 1.00 29.24 47 VAL B C 1
ATOM 1536 O O . VAL B 1 47 ? -15.722 17.069 30.619 1.00 28.74 47 VAL B O 1
ATOM 1540 N N . CYS B 1 48 ? -17.615 16.431 29.581 1.00 30.68 48 CYS B N 1
ATOM 1541 C CA . CYS B 1 48 ? -17.487 17.423 28.524 1.00 33.00 48 CYS B CA 1
ATOM 1542 C C . CYS B 1 48 ? -18.790 18.213 28.398 1.00 33.58 48 CYS B C 1
ATOM 1543 O O . CYS B 1 48 ? -19.532 18.341 29.365 1.00 32.94 48 CYS B O 1
ATOM 1546 N N . GLU B 1 49 ? -19.077 18.741 27.216 1.00 34.03 49 GLU B N 1
ATOM 1547 C CA . GLU B 1 49 ? -20.294 19.525 27.032 1.00 36.36 49 GLU B CA 1
ATOM 1548 C C . GLU B 1 49 ? -21.571 18.714 27.265 1.00 35.41 49 GLU B C 1
ATOM 1549 O O . GLU B 1 49 ? -21.654 17.554 26.870 1.00 34.96 49 GLU B O 1
ATOM 1555 N N . ALA B 1 50 ? -22.556 19.328 27.918 1.00 35.99 50 ALA B N 1
ATOM 1556 C CA . ALA B 1 50 ? -23.840 18.677 28.180 1.00 37.27 50 ALA B CA 1
ATOM 1557 C C . ALA B 1 50 ? -24.729 19.002 26.989 1.00 38.82 50 ALA B C 1
ATOM 1558 O O . ALA B 1 50 ? -25.201 20.131 26.856 1.00 39.39 50 ALA B O 1
ATOM 1560 N N . THR B 1 51 ? -24.967 18.014 26.133 1.00 40.25 51 THR B N 1
ATOM 1561 C CA . THR B 1 51 ? -25.764 18.236 24.932 1.00 41.20 51 THR B CA 1
ATOM 1562 C C . THR B 1 51 ? -27.175 17.652 24.917 1.00 40.50 51 THR B C 1
ATOM 1563 O O . THR B 1 51 ? -27.878 17.776 23.914 1.00 41.89 51 THR B O 1
ATOM 1567 N N . TYR B 1 52 ? -27.599 17.016 26.005 1.00 39.98 52 TYR B N 1
ATOM 1568 C CA . TYR B 1 52 ? -28.937 16.434 26.038 1.00 38.88 52 TYR B CA 1
ATOM 1569 C C . TYR B 1 52 ? -29.636 16.587 27.379 1.00 39.54 52 TYR B C 1
ATOM 1570 O O . TYR B 1 52 ? -28.992 16.715 28.423 1.00 40.35 52 TYR B O 1
ATOM 1579 N N . ASP B 1 53 ? -30.964 16.586 27.337 1.00 38.37 53 ASP B N 1
ATOM 1580 C CA . ASP B 1 53 ? -31.779 16.713 28.537 1.00 39.07 53 ASP B CA 1
ATOM 1581 C C . ASP B 1 53 ? -31.721 15.402 29.315 1.00 38.19 53 ASP B C 1
ATOM 1582 O O . ASP B 1 53 ? -31.803 14.324 28.728 1.00 36.71 53 ASP B O 1
ATOM 1587 N N . THR B 1 54 ? -31.598 15.497 30.635 1.00 42.56 54 THR B N 1
ATOM 1588 C CA . THR B 1 54 ? -31.487 14.306 31.472 1.00 43.79 54 THR B CA 1
ATOM 1589 C C . THR B 1 54 ? -32.725 13.938 32.285 1.00 44.65 54 THR B C 1
ATOM 1590 O O . THR B 1 54 ? -32.664 13.052 33.137 1.00 46.37 54 THR B O 1
ATOM 1594 N N . THR B 1 55 ? -33.845 14.605 32.030 1.00 41.12 55 THR B N 1
ATOM 1595 C CA . THR B 1 55 ? -35.071 14.323 32.773 1.00 42.05 55 THR B CA 1
ATOM 1596 C C . THR B 1 55 ? -35.513 12.874 32.608 1.00 41.79 55 THR B C 1
ATOM 1597 O O . THR B 1 55 ? -35.894 12.218 33.578 1.00 43.16 55 THR B O 1
ATOM 1601 N N . LEU B 1 56 ? -35.455 12.383 31.374 1.00 48.86 56 LEU B N 1
ATOM 1602 C CA . LEU B 1 56 ? -35.857 11.016 31.058 1.00 48.55 56 LEU B CA 1
ATOM 1603 C C . LEU B 1 56 ? -34.889 9.980 31.631 1.00 48.20 56 LEU B C 1
ATOM 1604 O O . LEU B 1 56 ? -35.311 8.947 32.151 1.00 49.46 56 LEU B O 1
ATOM 1609 N N . VAL B 1 57 ? -33.592 10.257 31.528 1.00 40.42 57 VAL B N 1
ATOM 1610 C CA . VAL B 1 57 ? -32.573 9.353 32.049 1.00 38.27 57 VAL B CA 1
ATOM 1611 C C . VAL B 1 57 ? -32.723 9.194 33.563 1.00 38.13 57 VAL B C 1
ATOM 1612 O O . VAL B 1 57 ? -32.691 8.076 34.081 1.00 38.01 57 VAL B O 1
ATOM 1616 N N . GLU B 1 58 ? -32.889 10.313 34.263 1.00 39.73 58 GLU B N 1
ATOM 1617 C CA . GLU B 1 58 ? -33.049 10.303 35.716 1.00 41.24 58 GLU B CA 1
ATOM 1618 C C . GLU B 1 58 ? -34.300 9.524 36.117 1.00 43.20 58 GLU B C 1
ATOM 1619 O O . GLU B 1 58 ? -34.327 8.866 37.161 1.00 43.01 58 GLU B O 1
ATOM 1625 N N . LYS B 1 59 ? -35.335 9.604 35.285 1.00 45.55 59 LYS B N 1
ATOM 1626 C CA . LYS B 1 59 ? -36.587 8.902 35.551 1.00 47.88 59 LYS B CA 1
ATOM 1627 C C . LYS B 1 59 ? -36.404 7.387 35.484 1.00 47.91 59 LYS B C 1
ATOM 1628 O O . LYS B 1 59 ? -37.068 6.642 36.205 1.00 48.28 59 LYS B O 1
ATOM 1634 N N . GLU B 1 60 ? -35.502 6.938 34.617 1.00 46.60 60 GLU B N 1
ATOM 1635 C CA . GLU B 1 60 ? -35.226 5.514 34.462 1.00 45.61 60 GLU B CA 1
ATOM 1636 C C . GLU B 1 60 ? -34.305 5.012 35.569 1.00 43.86 60 GLU B C 1
ATOM 1637 O O . GLU B 1 60 ? -33.852 3.871 35.539 1.00 43.71 60 GLU B O 1
ATOM 1643 N N . GLY B 1 61 ? -34.021 5.874 36.539 1.00 40.58 61 GLY B N 1
ATOM 1644 C CA . GLY B 1 61 ? -33.166 5.483 37.647 1.00 39.86 61 GLY B CA 1
ATOM 1645 C C . GLY B 1 61 ? -31.672 5.612 37.404 1.00 38.21 61 GLY B C 1
ATOM 1646 O O . GLY B 1 61 ? -30.874 5.007 38.121 1.00 38.74 61 GLY B O 1
ATOM 1647 N N . ILE B 1 62 ? -31.291 6.389 36.393 1.00 39.50 62 ILE B N 1
ATOM 1648 C CA . ILE B 1 62 ? -29.883 6.596 36.072 1.00 38.21 62 ILE B CA 1
ATOM 1649 C C . ILE B 1 62 ? -29.505 8.033 36.420 1.00 37.94 62 ILE B C 1
ATOM 1650 O O . ILE B 1 62 ? -29.884 8.965 35.716 1.00 38.03 62 ILE B O 1
ATOM 1655 N N . HIS B 1 63 ? -28.758 8.210 37.503 1.00 37.10 63 HIS B N 1
ATOM 1656 C CA . HIS B 1 63 ? -28.344 9.540 37.922 1.00 36.92 63 HIS B CA 1
ATOM 1657 C C . HIS B 1 63 ? -27.254 10.072 36.994 1.00 35.27 63 HIS B C 1
ATOM 1658 O O . HIS B 1 63 ? -26.309 9.353 36.659 1.00 34.81 63 HIS B O 1
ATOM 1665 N N . VAL B 1 64 ? -27.389 11.330 36.582 1.00 27.36 64 VAL B N 1
ATOM 1666 C CA . VAL B 1 64 ? -26.415 11.953 35.694 1.00 25.91 64 VAL B CA 1
ATOM 1667 C C . VAL B 1 64 ? -25.642 13.050 36.423 1.00 26.33 64 VAL B C 1
ATOM 1668 O O . VAL B 1 64 ? -26.228 13.944 37.031 1.00 26.30 64 VAL B O 1
ATOM 1672 N N . LEU B 1 65 ? -24.318 12.965 36.355 1.00 29.53 65 LEU B N 1
ATOM 1673 C CA . LEU B 1 65 ? -23.434 13.922 37.000 1.00 29.62 65 LEU B CA 1
ATOM 1674 C C . LEU B 1 65 ? -22.610 14.667 35.964 1.00 29.80 65 LEU B C 1
ATOM 1675 O O . LEU B 1 65 ? -21.964 14.048 35.121 1.00 28.98 65 LEU B O 1
ATOM 1680 N N . ASP B 1 66 ? -22.634 15.995 36.032 1.00 28.47 66 ASP B N 1
ATOM 1681 C CA . ASP B 1 66 ? -21.871 16.819 35.107 1.00 29.07 66 ASP B CA 1
ATOM 1682 C C . ASP B 1 66 ? -20.624 17.332 35.813 1.00 29.61 66 ASP B C 1
ATOM 1683 O O . ASP B 1 66 ? -20.698 18.225 36.664 1.00 29.87 66 ASP B O 1
ATOM 1688 N N . TRP B 1 67 ? -19.484 16.745 35.463 1.00 26.08 67 TRP B N 1
ATOM 1689 C CA . TRP B 1 67 ? -18.198 17.114 36.043 1.00 26.26 67 TRP B CA 1
ATOM 1690 C C . TRP B 1 67 ? -17.255 17.459 34.898 1.00 28.65 67 TRP B C 1
ATOM 1691 O O . TRP B 1 67 ? -16.309 16.725 34.606 1.00 27.20 67 TRP B O 1
ATOM 1702 N N . PRO B 1 68 ? -17.504 18.597 34.235 1.00 27.76 68 PRO B N 1
ATOM 1703 C CA . PRO B 1 68 ? -16.689 19.050 33.108 1.00 30.16 68 PRO B CA 1
ATOM 1704 C C . PRO B 1 68 ? -15.268 19.446 33.475 1.00 31.27 68 PRO B C 1
ATOM 1705 O O . PRO B 1 68 ? -15.046 20.123 34.476 1.00 30.10 68 PRO B O 1
ATOM 1709 N N . PHE B 1 69 ? -14.306 19.012 32.672 1.00 35.03 69 PHE B N 1
ATOM 1710 C CA . PHE B 1 69 ? -12.930 19.418 32.895 1.00 39.93 69 PHE B CA 1
ATOM 1711 C C . PHE B 1 69 ? -12.276 19.727 31.557 1.00 43.63 69 PHE B C 1
ATOM 1712 O O . PHE B 1 69 ? -12.351 18.943 30.608 1.00 44.48 69 PHE B O 1
ATOM 1720 N N . ASP B 1 70 ? -11.680 20.914 31.490 1.00 57.22 70 ASP B N 1
ATOM 1721 C CA . ASP B 1 70 ? -11.017 21.427 30.295 1.00 59.55 70 ASP B CA 1
ATOM 1722 C C . ASP B 1 70 ? -10.186 20.393 29.542 1.00 60.50 70 ASP B C 1
ATOM 1723 O O . ASP B 1 70 ? -9.418 19.637 30.137 1.00 60.64 70 ASP B O 1
ATOM 1728 N N . ASP B 1 71 ? -10.348 20.373 28.223 1.00 59.80 71 ASP B N 1
ATOM 1729 C CA . ASP B 1 71 ? -9.614 19.447 27.371 1.00 61.45 71 ASP B CA 1
ATOM 1730 C C . ASP B 1 71 ? -8.111 19.698 27.459 1.00 61.47 71 ASP B C 1
ATOM 1731 O O . ASP B 1 71 ? -7.660 20.847 27.516 1.00 61.84 71 ASP B O 1
ATOM 1736 N N . GLY B 1 72 ? -7.343 18.611 27.476 1.00 62.23 72 GLY B N 1
ATOM 1737 C CA . GLY B 1 72 ? -5.900 18.725 27.560 1.00 61.26 72 GLY B CA 1
ATOM 1738 C C . GLY B 1 72 ? -5.425 19.000 28.973 1.00 60.29 72 GLY B C 1
ATOM 1739 O O . GLY B 1 72 ? -4.280 18.707 29.315 1.00 60.75 72 GLY B O 1
ATOM 1740 N N . ALA B 1 73 ? -6.304 19.568 29.793 1.00 52.05 73 ALA B N 1
ATOM 1741 C CA . ALA B 1 73 ? -5.967 19.881 31.179 1.00 51.10 73 ALA B CA 1
ATOM 1742 C C . ALA B 1 73 ? -6.395 18.736 32.093 1.00 48.84 73 ALA B C 1
ATOM 1743 O O . ALA B 1 73 ? -7.488 18.196 31.954 1.00 49.17 73 ALA B O 1
ATOM 1745 N N . PRO B 1 74 ? -5.532 18.347 33.039 1.00 40.42 74 PRO B N 1
ATOM 1746 C CA . PRO B 1 74 ? -5.884 17.253 33.948 1.00 38.47 74 PRO B CA 1
ATOM 1747 C C . PRO B 1 74 ? -7.103 17.665 34.767 1.00 35.22 74 PRO B C 1
ATOM 1748 O O . PRO B 1 74 ? -7.318 18.851 34.999 1.00 34.47 74 PRO B O 1
ATOM 1752 N N . PRO B 1 75 ? -7.926 16.697 35.196 1.00 31.60 75 PRO B N 1
ATOM 1753 C CA . PRO B 1 75 ? -9.100 17.061 35.993 1.00 30.12 75 PRO B CA 1
ATOM 1754 C C . PRO B 1 75 ? -8.596 17.621 37.327 1.00 26.96 75 PRO B C 1
ATOM 1755 O O . PRO B 1 75 ? -7.596 17.139 37.849 1.00 25.76 75 PRO B O 1
ATOM 1759 N N . SER B 1 76 ? -9.278 18.629 37.865 1.00 28.49 76 SER B N 1
ATOM 1760 C CA . SER B 1 76 ? -8.885 19.225 39.145 1.00 27.27 76 SER B CA 1
ATOM 1761 C C . SER B 1 76 ? -8.842 18.158 40.237 1.00 26.07 76 SER B C 1
ATOM 1762 O O . SER B 1 76 ? -9.453 17.100 40.095 1.00 25.06 76 SER B O 1
ATOM 1765 N N . ASN B 1 77 ? -8.133 18.436 41.329 1.00 22.92 77 ASN B N 1
ATOM 1766 C CA . ASN B 1 77 ? -8.054 17.472 42.423 1.00 23.02 77 ASN B CA 1
ATOM 1767 C C . ASN B 1 77 ? -9.431 17.168 42.991 1.00 20.81 77 ASN B C 1
ATOM 1768 O O . ASN B 1 77 ? -9.681 16.060 43.465 1.00 21.00 77 ASN B O 1
ATOM 1773 N N . GLN B 1 78 ? -10.328 18.147 42.943 1.00 21.99 78 GLN B N 1
ATOM 1774 C CA . GLN B 1 78 ? -11.665 17.949 43.491 1.00 21.62 78 GLN B CA 1
ATOM 1775 C C . GLN B 1 78 ? -12.467 16.980 42.636 1.00 19.11 78 GLN B C 1
ATOM 1776 O O . GLN B 1 78 ? -13.235 16.179 43.153 1.00 17.46 78 GLN B O 1
ATOM 1782 N N . ILE B 1 79 ? -12.299 17.048 41.322 1.00 20.20 79 ILE B N 1
ATOM 1783 C CA . ILE B 1 79 ? -13.023 16.131 40.452 1.00 19.73 79 ILE B CA 1
ATOM 1784 C C . ILE B 1 79 ? -12.511 14.726 40.751 1.00 19.39 79 ILE B C 1
ATOM 1785 O O . ILE B 1 79 ? -13.292 13.788 40.920 1.00 19.52 79 ILE B O 1
ATOM 1790 N N . VAL B 1 80 ? -11.193 14.588 40.846 1.00 20.71 80 VAL B N 1
ATOM 1791 C CA . VAL B 1 80 ? -10.601 13.289 41.137 1.00 21.85 80 VAL B CA 1
ATOM 1792 C C . VAL B 1 80 ? -11.121 12.750 42.463 1.00 21.24 80 VAL B C 1
ATOM 1793 O O . VAL B 1 80 ? -11.498 11.583 42.546 1.00 20.99 80 VAL B O 1
ATOM 1797 N N . ASP B 1 81 ? -11.172 13.592 43.496 1.00 19.83 81 ASP B N 1
ATOM 1798 C CA . ASP B 1 81 ? -11.668 13.126 44.788 1.00 20.48 81 ASP B CA 1
ATOM 1799 C C . ASP B 1 81 ? -13.135 12.713 44.698 1.00 19.57 81 ASP B C 1
ATOM 1800 O O . ASP B 1 81 ? -13.520 11.675 45.236 1.00 19.53 81 ASP B O 1
ATOM 1805 N N . ASP B 1 82 ? -13.952 13.530 44.034 1.00 17.68 82 ASP B N 1
ATOM 1806 C CA . ASP B 1 82 ? -15.375 13.225 43.881 1.00 19.11 82 ASP B CA 1
ATOM 1807 C C . ASP B 1 82 ? -15.564 11.932 43.112 1.00 19.28 82 ASP B C 1
ATOM 1808 O O . ASP B 1 82 ? -16.473 11.162 43.406 1.00 18.73 82 ASP B O 1
ATOM 1813 N N . TRP B 1 83 ? -14.713 11.717 42.110 1.00 21.02 83 TRP B N 1
ATOM 1814 C CA . TRP B 1 83 ? -14.769 10.518 41.270 1.00 20.72 83 TRP B CA 1
ATOM 1815 C C . TRP B 1 83 ? -14.440 9.248 42.056 1.00 20.60 83 TRP B C 1
ATOM 1816 O O . TRP B 1 83 ? -15.172 8.256 42.002 1.00 19.06 83 TRP B O 1
ATOM 1827 N N . LEU B 1 84 ? -13.324 9.278 42.772 1.00 24.10 84 LEU B N 1
ATOM 1828 C CA . LEU B 1 84 ? -12.908 8.141 43.572 1.00 25.03 84 LEU B CA 1
ATOM 1829 C C . LEU B 1 84 ? -13.937 7.828 44.660 1.00 27.14 84 LEU B C 1
ATOM 1830 O O . LEU B 1 84 ? -14.148 6.668 45.002 1.00 25.49 84 LEU B O 1
ATOM 1835 N N . SER B 1 85 ? -14.579 8.864 45.196 1.00 25.44 85 SER B N 1
ATOM 1836 C CA . SER B 1 85 ? -15.592 8.677 46.234 1.00 26.44 85 SER B CA 1
ATOM 1837 C C . SER B 1 85 ? -16.814 7.981 45.623 1.00 24.97 85 SER B C 1
ATOM 1838 O O . SER B 1 85 ? -17.428 7.109 46.239 1.00 22.04 85 SER B O 1
ATOM 1841 N N . LEU B 1 86 ? -17.161 8.370 44.400 1.00 20.89 86 LEU B N 1
ATOM 1842 C CA . LEU B 1 86 ? -18.282 7.763 43.698 1.00 19.87 86 LEU B CA 1
ATOM 1843 C C . LEU B 1 86 ? -17.946 6.302 43.414 1.00 20.32 86 LEU B C 1
ATOM 1844 O O . LEU B 1 86 ? -18.802 5.424 43.535 1.00 16.58 86 LEU B O 1
ATOM 1849 N N . VAL B 1 87 ? -16.692 6.042 43.038 1.00 21.04 87 VAL B N 1
ATOM 1850 C CA . VAL B 1 87 ? -16.262 4.678 42.738 1.00 20.92 87 VAL B CA 1
ATOM 1851 C C . VAL B 1 87 ? -16.325 3.831 44.004 1.00 22.40 87 VAL B C 1
ATOM 1852 O O . VAL B 1 87 ? -16.834 2.718 43.994 1.00 22.69 87 VAL B O 1
ATOM 1856 N N . LYS B 1 88 ? -15.814 4.371 45.101 1.00 20.34 88 LYS B N 1
ATOM 1857 C CA . LYS B 1 88 ? -15.837 3.650 46.362 1.00 21.25 88 LYS B CA 1
ATOM 1858 C C . LYS B 1 88 ? -17.263 3.239 46.753 1.00 21.57 88 LYS B C 1
ATOM 1859 O O . LYS B 1 88 ? -17.543 2.059 46.971 1.00 20.28 88 LYS B O 1
ATOM 1865 N N . ILE B 1 89 ? -18.168 4.212 46.814 1.00 24.58 89 ILE B N 1
ATOM 1866 C CA . ILE B 1 89 ? -19.543 3.945 47.233 1.00 25.69 89 ILE B CA 1
ATOM 1867 C C . ILE B 1 89 ? -20.435 3.117 46.302 1.00 24.44 89 ILE B C 1
ATOM 1868 O O . ILE B 1 89 ? -21.095 2.178 46.750 1.00 22.25 89 ILE B O 1
ATOM 1873 N N . LYS B 1 90 ? -20.461 3.443 45.017 1.00 23.28 90 LYS B N 1
ATOM 1874 C CA . LYS B 1 90 ? -21.320 2.710 44.086 1.00 24.18 90 LYS B CA 1
ATOM 1875 C C . LYS B 1 90 ? -21.023 1.219 43.957 1.00 23.17 90 LYS B C 1
ATOM 1876 O O . LYS B 1 90 ? -21.939 0.397 44.009 1.00 24.50 90 LYS B O 1
ATOM 1882 N N .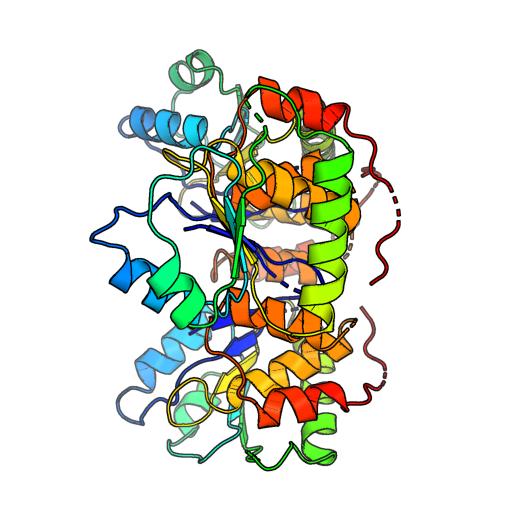 PHE B 1 91 ? -19.753 0.865 43.786 1.00 23.54 91 PHE B N 1
ATOM 1883 C CA . PHE B 1 91 ? -19.384 -0.535 43.631 1.00 22.94 91 PHE B CA 1
ATOM 1884 C C . PHE B 1 91 ? -19.517 -1.340 44.914 1.00 24.26 91 PHE B C 1
ATOM 1885 O O . PHE B 1 91 ? -19.545 -2.573 44.880 1.00 24.38 91 PHE B O 1
ATOM 1893 N N . ARG B 1 92 ? -19.588 -0.655 46.049 1.00 20.96 92 ARG B N 1
ATOM 1894 C CA . ARG B 1 92 ? -19.782 -1.367 47.310 1.00 24.44 92 ARG B CA 1
ATOM 1895 C C . ARG B 1 92 ? -21.277 -1.496 47.609 1.00 23.99 92 ARG B C 1
ATOM 1896 O O . ARG B 1 92 ? -21.766 -2.590 47.902 1.00 22.52 92 ARG B O 1
ATOM 1904 N N . GLU B 1 93 ? -22.001 -0.382 47.516 1.00 25.76 93 GLU B N 1
ATOM 1905 C CA . GLU B 1 93 ? -23.432 -0.376 47.796 1.00 27.84 93 GLU B CA 1
ATOM 1906 C C . GLU B 1 93 ? -24.288 -1.007 46.706 1.00 28.00 93 GLU B C 1
ATOM 1907 O O . GLU B 1 93 ? -25.421 -1.408 46.961 1.00 27.62 93 GLU B O 1
ATOM 1913 N N . GLU B 1 94 ? -23.758 -1.079 45.491 1.00 25.70 94 GLU B N 1
ATOM 1914 C CA . GLU B 1 94 ? -24.487 -1.698 44.390 1.00 26.11 94 GLU B CA 1
ATOM 1915 C C . GLU B 1 94 ? -23.568 -2.701 43.707 1.00 25.67 94 GLU B C 1
ATOM 1916 O O . GLU B 1 94 ? -23.090 -2.473 42.595 1.00 26.17 94 GLU B O 1
ATOM 1922 N N . PRO B 1 95 ? -23.316 -3.835 44.372 1.00 29.17 95 PRO B N 1
ATOM 1923 C CA . PRO B 1 95 ? -22.450 -4.897 43.855 1.00 27.57 95 PRO B CA 1
ATOM 1924 C C . PRO B 1 95 ? -22.743 -5.293 42.410 1.00 26.50 95 PRO B C 1
ATOM 1925 O O . PRO B 1 95 ? -23.881 -5.589 42.055 1.00 26.84 95 PRO B O 1
ATOM 1929 N N . GLY B 1 96 ? -21.705 -5.290 41.580 1.00 23.42 96 GLY B N 1
ATOM 1930 C CA . GLY B 1 96 ? -21.866 -5.682 40.193 1.00 22.39 96 GLY B CA 1
ATOM 1931 C C . GLY B 1 96 ? -22.483 -4.627 39.302 1.00 23.15 96 GLY B C 1
ATOM 1932 O O . GLY B 1 96 ? -22.877 -4.924 38.165 1.00 23.27 96 GLY B O 1
ATOM 1933 N N . CYS B 1 97 ? -22.573 -3.398 39.796 1.00 24.09 97 CYS B N 1
ATOM 1934 C CA . CYS B 1 97 ? -23.143 -2.330 38.987 1.00 24.19 97 CYS B CA 1
ATOM 1935 C C . CYS B 1 97 ? -22.069 -1.776 38.051 1.00 22.71 97 CYS B C 1
ATOM 1936 O O . CYS B 1 97 ? -20.927 -2.242 38.048 1.00 20.42 97 CYS B O 1
ATOM 1939 N N . CYS B 1 98 ? -22.439 -0.776 37.262 1.00 19.64 98 CYS B N 1
ATOM 1940 C CA . CYS B 1 98 ? -21.524 -0.195 36.296 1.00 20.04 98 CYS B CA 1
ATOM 1941 C C . CYS B 1 98 ? -21.674 1.323 36.270 1.00 20.71 98 CYS B C 1
ATOM 1942 O O . CYS B 1 98 ? -22.769 1.845 36.468 1.00 21.40 98 CYS B O 1
ATOM 1945 N N . ILE B 1 99 ? -20.563 2.027 36.055 1.00 21.12 99 ILE B N 1
ATOM 1946 C CA . ILE B 1 99 ? -20.581 3.482 35.966 1.00 22.54 99 ILE B CA 1
ATOM 1947 C C . ILE B 1 99 ? -20.212 3.847 34.528 1.00 22.18 99 ILE B C 1
ATOM 1948 O O . ILE B 1 99 ? -19.196 3.390 34.000 1.00 21.11 99 ILE B O 1
ATOM 1953 N N . ALA B 1 100 ? -21.045 4.652 33.887 1.00 25.07 100 ALA B N 1
ATOM 1954 C CA . ALA B 1 100 ? -20.772 5.050 32.512 1.00 24.89 100 ALA B CA 1
ATOM 1955 C C . ALA B 1 100 ? -20.160 6.442 32.486 1.00 25.94 100 ALA B C 1
ATOM 1956 O O . ALA B 1 100 ? -20.479 7.289 33.328 1.00 26.43 100 ALA B O 1
ATOM 1958 N N . VAL B 1 101 ? -19.269 6.670 31.529 1.00 22.63 101 VAL B N 1
ATOM 1959 C CA . VAL B 1 101 ? -18.624 7.966 31.372 1.00 23.50 101 VAL B CA 1
ATOM 1960 C C . VAL B 1 101 ? -18.561 8.321 29.892 1.00 24.82 101 VAL B C 1
ATOM 1961 O O . VAL B 1 101 ? -18.345 7.448 29.044 1.00 25.51 101 VAL B O 1
ATOM 1965 N N . HIS B 1 102 ? -18.783 9.589 29.567 1.00 23.66 102 HIS B N 1
ATOM 1966 C CA . HIS B 1 102 ? -18.693 9.995 28.174 1.00 25.03 102 HIS B CA 1
ATOM 1967 C C . HIS B 1 102 ? -18.361 11.463 28.028 1.00 25.70 102 HIS B C 1
ATOM 1968 O O . HIS B 1 102 ? -18.527 12.253 28.961 1.00 24.37 102 HIS B O 1
ATOM 1975 N N . CYS B 1 103 ? -17.852 11.805 26.850 1.00 27.66 103 CYS B N 1
ATOM 1976 C CA . CYS B 1 103 ? -17.461 13.165 26.520 1.00 30.93 103 CYS B CA 1
ATOM 1977 C C . CYS B 1 103 ? -18.483 13.734 25.528 1.00 33.18 103 CYS B C 1
ATOM 1978 O O . CYS B 1 103 ? -19.676 13.748 25.829 1.00 32.75 103 CYS B O 1
ATOM 1981 N N . VAL B 1 104 ? -18.047 14.173 24.347 1.00 38.89 104 VAL B N 1
ATOM 1982 C CA . VAL B 1 104 ? -18.994 14.764 23.397 1.00 43.27 104 VAL B CA 1
ATOM 1983 C C . VAL B 1 104 ? -18.977 14.261 21.950 1.00 45.88 104 VAL B C 1
ATOM 1984 O O . VAL B 1 104 ? -20.023 14.208 21.293 1.00 48.59 104 VAL B O 1
ATOM 1988 N N . ALA B 1 105 ? -17.801 13.909 21.447 1.00 49.18 105 ALA B N 1
ATOM 1989 C CA . ALA B 1 105 ? -17.672 13.418 20.079 1.00 50.77 105 ALA B CA 1
ATOM 1990 C C . ALA B 1 105 ? -16.507 12.440 20.028 1.00 52.29 105 ALA B C 1
ATOM 1991 O O . ALA B 1 105 ? -15.358 12.841 19.819 1.00 53.75 105 ALA B O 1
ATOM 1993 N N . GLY B 1 106 ? -16.809 11.159 20.212 1.00 53.69 106 GLY B N 1
ATOM 1994 C CA . GLY B 1 106 ? -15.770 10.144 20.222 1.00 52.62 106 GLY B CA 1
ATOM 1995 C C . GLY B 1 106 ? -15.363 9.947 21.672 1.00 51.90 106 GLY B C 1
ATOM 1996 O O . GLY B 1 106 ? -15.780 10.731 22.526 1.00 52.36 106 GLY B O 1
ATOM 1997 N N . LEU B 1 107 ? -14.567 8.918 21.963 1.00 42.48 107 LEU B N 1
ATOM 1998 C CA . LEU B 1 107 ? -14.130 8.657 23.340 1.00 41.45 107 LEU B CA 1
ATOM 1999 C C . LEU B 1 107 ? -13.697 9.942 24.038 1.00 38.63 107 LEU B C 1
ATOM 2000 O O . LEU B 1 107 ? -14.120 10.226 25.160 1.00 36.85 107 LEU B O 1
ATOM 2005 N N . GLY B 1 108 ? -12.844 10.710 23.367 1.00 40.02 108 GLY B N 1
ATOM 2006 C CA . GLY B 1 108 ? -12.366 11.964 23.923 1.00 37.33 108 GLY B CA 1
ATOM 2007 C C . GLY B 1 108 ? -11.591 11.829 25.222 1.00 35.13 108 GLY B C 1
ATOM 2008 O O . GLY B 1 108 ? -10.619 11.083 25.311 1.00 34.65 108 GLY B O 1
ATOM 2009 N N . ARG B 1 109 ? -12.020 12.556 26.242 1.00 33.27 109 ARG B N 1
ATOM 2010 C CA . ARG B 1 109 ? -11.333 12.508 27.522 1.00 32.20 109 ARG B CA 1
ATOM 2011 C C . ARG B 1 109 ? -12.092 11.638 28.515 1.00 30.11 109 ARG B C 1
ATOM 2012 O O . ARG B 1 109 ? -11.775 11.606 29.706 1.00 27.78 109 ARG B O 1
ATOM 2020 N N . ALA B 1 110 ? -13.094 10.925 28.017 1.00 27.97 110 ALA B N 1
ATOM 2021 C CA . ALA B 1 110 ? -13.887 10.054 28.869 1.00 27.24 110 ALA B CA 1
ATOM 2022 C C . ALA B 1 110 ? -13.039 8.954 29.528 1.00 26.07 110 ALA B C 1
ATOM 2023 O O . ALA B 1 110 ? -13.269 8.594 30.681 1.00 26.12 110 ALA B O 1
ATOM 2025 N N . PRO B 1 111 ? -12.046 8.407 28.804 1.00 24.04 111 PRO B N 1
ATOM 2026 C CA . PRO B 1 111 ? -11.191 7.350 29.365 1.00 23.50 111 PRO B CA 1
ATOM 2027 C C . PRO B 1 111 ? -10.299 7.774 30.543 1.00 24.07 111 PRO B C 1
ATOM 2028 O O . PRO B 1 111 ? -9.872 6.938 31.338 1.00 22.29 111 PRO B O 1
ATOM 2032 N N . VAL B 1 112 ? -10.022 9.068 30.657 1.00 21.70 112 VAL B N 1
ATOM 2033 C CA . VAL B 1 112 ? -9.147 9.552 31.716 1.00 22.42 112 VAL B CA 1
ATOM 2034 C C . VAL B 1 112 ? -9.549 9.175 33.136 1.00 21.82 112 VAL B C 1
ATOM 2035 O O . VAL B 1 112 ? -8.719 8.670 33.888 1.00 21.41 112 VAL B O 1
ATOM 2039 N N . LEU B 1 113 ? -10.803 9.411 33.515 1.00 22.47 113 LEU B N 1
ATOM 2040 C CA . LEU B 1 113 ? -11.237 9.067 34.869 1.00 21.80 113 LEU B CA 1
ATOM 2041 C C . LEU B 1 113 ? -11.167 7.557 35.099 1.00 22.05 113 LEU B C 1
ATOM 2042 O O . LEU B 1 113 ? -10.837 7.101 36.198 1.00 19.84 113 LEU B O 1
ATOM 2047 N N . VAL B 1 114 ? -11.476 6.783 34.062 1.00 20.51 114 VAL B N 1
ATOM 2048 C CA . VAL B 1 114 ? -11.426 5.339 34.188 1.00 19.26 114 VAL B CA 1
ATOM 2049 C C . VAL B 1 114 ? -9.993 4.947 34.532 1.00 21.19 114 VAL B C 1
ATOM 2050 O O . VAL B 1 114 ? -9.765 4.155 35.453 1.00 24.33 114 VAL B O 1
ATOM 2054 N N . ALA B 1 115 ? -9.031 5.515 33.806 1.00 17.88 115 ALA B N 1
ATOM 2055 C CA . ALA B 1 115 ? -7.619 5.228 34.051 1.00 16.82 115 ALA B CA 1
ATOM 2056 C C . ALA B 1 115 ? -7.258 5.574 35.501 1.00 18.83 115 ALA B C 1
ATOM 2057 O O . ALA B 1 115 ? -6.567 4.813 36.171 1.00 18.93 115 ALA B O 1
ATOM 2059 N N . LEU B 1 116 ? -7.719 6.728 35.975 1.00 19.55 116 LEU B N 1
ATOM 2060 C CA . LEU B 1 116 ? -7.441 7.146 37.349 1.00 21.74 116 LEU B CA 1
ATOM 2061 C C . LEU B 1 116 ? -7.940 6.110 38.353 1.00 21.40 116 LEU B C 1
ATOM 2062 O O . LEU B 1 116 ? -7.273 5.840 39.354 1.00 22.19 116 LEU B O 1
ATOM 2067 N N . ALA B 1 117 ? -9.108 5.532 38.079 1.00 19.86 117 ALA B N 1
ATOM 2068 C CA . ALA B 1 117 ? -9.678 4.505 38.937 1.00 18.53 117 ALA B CA 1
ATOM 2069 C C . ALA B 1 117 ? -8.808 3.249 38.942 1.00 20.21 117 ALA B C 1
ATOM 2070 O O . ALA B 1 117 ? -8.616 2.628 39.988 1.00 18.43 117 ALA B O 1
ATOM 2072 N N . LEU B 1 118 ? -8.287 2.872 37.775 1.00 17.60 118 LEU B N 1
ATOM 2073 C CA . LEU B 1 118 ? -7.441 1.689 37.663 1.00 18.27 118 LEU B CA 1
ATOM 2074 C C . LEU B 1 118 ? -6.120 1.881 38.410 1.00 17.79 118 LEU B C 1
ATOM 2075 O O . LEU B 1 118 ? -5.590 0.943 39.013 1.00 16.96 118 LEU B O 1
ATOM 2080 N N . ILE B 1 119 ? -5.588 3.096 38.351 1.00 16.19 119 ILE B N 1
ATOM 2081 C CA . ILE B 1 119 ? -4.341 3.411 39.028 1.00 18.62 119 ILE B CA 1
ATOM 2082 C C . ILE B 1 119 ? -4.571 3.294 40.541 1.00 21.04 119 ILE B C 1
ATOM 2083 O O . ILE B 1 119 ? -3.674 2.903 41.288 1.00 19.93 119 ILE B O 1
ATOM 2088 N N . GLU B 1 120 ? -5.780 3.634 40.972 1.00 22.51 120 GLU B N 1
ATOM 2089 C CA . GLU B 1 120 ? -6.153 3.563 42.380 1.00 24.53 120 GLU B CA 1
ATOM 2090 C C . GLU B 1 120 ? -6.230 2.093 42.754 1.00 25.60 120 GLU B C 1
ATOM 2091 O O . GLU B 1 120 ? -5.983 1.714 43.899 1.00 25.49 120 GLU B O 1
ATOM 2097 N N . GLY B 1 121 ? -6.562 1.264 41.764 1.00 23.60 121 GLY B N 1
ATOM 2098 C CA . GLY B 1 121 ? -6.649 -0.163 41.990 1.00 21.16 121 GLY B CA 1
ATOM 2099 C C . GLY B 1 121 ? -5.288 -0.828 42.025 1.00 21.25 121 GLY B C 1
ATOM 2100 O O . GLY B 1 121 ? -5.195 -2.048 42.186 1.00 22.92 121 GLY B O 1
ATOM 2101 N N . GLY B 1 122 ? -4.229 -0.040 41.860 1.00 21.02 122 GLY B N 1
ATOM 2102 C CA . GLY B 1 122 ? -2.891 -0.603 41.904 1.00 19.49 122 GLY B CA 1
ATOM 2103 C C . GLY B 1 122 ? -2.078 -0.588 40.623 1.00 19.64 122 GLY B C 1
ATOM 2104 O O . GLY B 1 122 ? -0.922 -0.996 40.624 1.00 18.52 122 GLY B O 1
ATOM 2113 N N . LYS B 1 124 ? 0.012 1.099 37.418 1.00 20.45 124 LYS B N 1
ATOM 2114 C CA . LYS B 1 124 ? 0.796 2.292 37.139 1.00 20.83 124 LYS B CA 1
ATOM 2115 C C . LYS B 1 124 ? 0.055 2.870 35.935 1.00 21.50 124 LYS B C 1
ATOM 2116 O O . LYS B 1 124 ? -0.689 2.144 35.265 1.00 19.97 124 LYS B O 1
ATOM 2122 N N . TYR B 1 125 ? 0.215 4.159 35.661 1.00 18.69 125 TYR B N 1
ATOM 2123 C CA . TYR B 1 125 ? -0.542 4.735 34.558 1.00 20.57 125 TYR B CA 1
ATOM 2124 C C . TYR B 1 125 ? -0.324 4.017 33.231 1.00 18.15 125 TYR B C 1
ATOM 2125 O O . TYR B 1 125 ? -1.258 3.906 32.451 1.00 19.09 125 TYR B O 1
ATOM 2134 N N . GLU B 1 126 ? 0.887 3.526 32.978 1.00 19.65 126 GLU B N 1
ATOM 2135 C CA . GLU B 1 126 ? 1.149 2.821 31.715 1.00 21.02 126 GLU B CA 1
ATOM 2136 C C . GLU B 1 126 ? 0.274 1.568 31.618 1.00 21.26 126 GLU B C 1
ATOM 2137 O O . GLU B 1 126 ? -0.238 1.247 30.543 1.00 18.03 126 GLU B O 1
ATOM 2143 N N . ASP B 1 127 ? 0.115 0.860 32.736 1.00 14.66 127 ASP B N 1
ATOM 2144 C CA . ASP B 1 127 ? -0.702 -0.360 32.769 1.00 17.19 127 ASP B CA 1
ATOM 2145 C C . ASP B 1 127 ? -2.166 -0.008 32.486 1.00 17.24 127 ASP B C 1
ATOM 2146 O O . ASP B 1 127 ? -2.846 -0.695 31.720 1.00 17.46 127 ASP B O 1
ATOM 2151 N N . ALA B 1 128 ? -2.648 1.059 33.124 1.00 17.43 128 ALA B N 1
ATOM 2152 C CA . ALA B 1 128 ? -4.025 1.507 32.942 1.00 16.56 128 ALA B CA 1
ATOM 2153 C C . ALA B 1 128 ? -4.253 1.905 31.484 1.00 17.64 128 ALA B C 1
ATOM 2154 O O . ALA B 1 128 ? -5.308 1.629 30.920 1.00 18.53 128 ALA B O 1
ATOM 2156 N N . VAL B 1 129 ? -3.267 2.562 30.883 1.00 19.33 129 VAL B N 1
ATOM 2157 C CA . VAL B 1 129 ? -3.381 2.971 29.484 1.00 21.70 129 VAL B CA 1
ATOM 2158 C C . VAL B 1 129 ? -3.457 1.740 28.586 1.00 20.07 129 VAL B C 1
ATOM 2159 O O . VAL B 1 129 ? -4.304 1.673 27.700 1.00 23.87 129 VAL B O 1
ATOM 2163 N N . GLN B 1 130 ? -2.586 0.764 28.823 1.00 19.13 130 GLN B N 1
ATOM 2164 C CA . GLN B 1 130 ? -2.582 -0.465 28.026 1.00 18.00 130 GLN B CA 1
ATOM 2165 C C . GLN B 1 130 ? -3.882 -1.228 28.202 1.00 20.14 130 GLN B C 1
ATOM 2166 O O . GLN B 1 130 ? -4.462 -1.733 27.234 1.00 17.55 130 GLN B O 1
ATOM 2172 N N . PHE B 1 131 ? -4.335 -1.304 29.451 1.00 21.89 131 PHE B N 1
ATOM 2173 C CA . PHE B 1 131 ? -5.561 -2.003 29.806 1.00 22.05 131 PHE B CA 1
ATOM 2174 C C . PHE B 1 131 ? -6.781 -1.445 29.066 1.00 21.81 131 PHE B C 1
ATOM 2175 O O . PHE B 1 131 ? -7.663 -2.204 28.654 1.00 21.73 131 PHE B O 1
ATOM 2183 N N . ILE B 1 132 ? -6.833 -0.123 28.908 1.00 18.60 132 ILE B N 1
ATOM 2184 C CA . ILE B 1 132 ? -7.939 0.517 28.211 1.00 19.26 132 ILE B CA 1
ATOM 2185 C C . ILE B 1 132 ? -7.768 0.372 26.699 1.00 19.27 132 ILE B C 1
ATOM 2186 O O . ILE B 1 132 ? -8.743 0.156 25.968 1.00 18.45 132 ILE B O 1
ATOM 2191 N N . ARG B 1 133 ? -6.531 0.506 26.235 1.00 19.84 133 ARG B N 1
ATOM 2192 C CA . ARG B 1 133 ? -6.252 0.386 24.811 1.00 22.41 133 ARG B CA 1
ATOM 2193 C C . ARG B 1 133 ? -6.587 -1.001 24.282 1.00 23.82 133 ARG B C 1
ATOM 2194 O O . ARG B 1 133 ? -6.991 -1.147 23.131 1.00 23.13 133 ARG B O 1
ATOM 2202 N N . GLN B 1 134 ? -6.430 -2.011 25.136 1.00 22.22 134 GLN B N 1
ATOM 2203 C CA . GLN B 1 134 ? -6.744 -3.396 24.795 1.00 24.88 134 GLN B CA 1
ATOM 2204 C C . GLN B 1 134 ? -8.215 -3.449 24.369 1.00 25.67 134 GLN B C 1
ATOM 2205 O O . GLN B 1 134 ? -8.615 -4.275 23.547 1.00 24.34 134 GLN B O 1
ATOM 2211 N N . LYS B 1 135 ? -9.015 -2.554 24.936 1.00 33.24 135 LYS B N 1
ATOM 2212 C CA . LYS B 1 135 ? -10.435 -2.488 24.622 1.00 35.17 135 LYS B CA 1
ATOM 2213 C C . LYS B 1 135 ? -10.744 -1.471 23.527 1.00 36.22 135 LYS B C 1
ATOM 2214 O O . LYS B 1 135 ? -11.650 -1.676 22.720 1.00 38.36 135 LYS B O 1
ATOM 2220 N N . ARG B 1 136 ? -9.995 -0.373 23.510 1.00 25.90 136 ARG B N 1
ATOM 2221 C CA . ARG B 1 136 ? -10.188 0.686 22.518 1.00 27.86 136 ARG B CA 1
ATOM 2222 C C . ARG B 1 136 ? -8.822 1.188 22.072 1.00 26.16 136 ARG B C 1
ATOM 2223 O O . ARG B 1 136 ? -8.202 2.020 22.746 1.00 23.82 136 ARG B O 1
ATOM 2231 N N . ARG B 1 137 ? -8.366 0.682 20.930 1.00 27.11 137 ARG B N 1
ATOM 2232 C CA . ARG B 1 137 ? -7.068 1.033 20.375 1.00 29.62 137 ARG B CA 1
ATOM 2233 C C . ARG B 1 137 ? -6.729 2.529 20.402 1.00 29.69 137 ARG B C 1
ATOM 2234 O O . ARG B 1 137 ? -5.624 2.910 20.799 1.00 30.77 137 ARG B O 1
ATOM 2242 N N . GLY B 1 138 ? -7.673 3.373 20.005 1.00 31.27 138 GLY B N 1
ATOM 2243 C CA . GLY B 1 138 ? -7.401 4.803 19.961 1.00 32.27 138 GLY B CA 1
ATOM 2244 C C . GLY B 1 138 ? -7.494 5.634 21.233 1.00 32.16 138 GLY B C 1
ATOM 2245 O O . GLY B 1 138 ? -7.348 6.855 21.177 1.00 30.27 138 GLY B O 1
ATOM 2246 N N . ALA B 1 139 ? -7.722 5.002 22.379 1.00 26.83 139 ALA B N 1
ATOM 2247 C CA . ALA B 1 139 ? -7.834 5.745 23.628 1.00 28.75 139 ALA B CA 1
ATOM 2248 C C . ALA B 1 139 ? -6.571 6.529 23.995 1.00 29.21 139 ALA B C 1
ATOM 2249 O O . ALA B 1 139 ? -5.451 6.053 23.816 1.00 34.13 139 ALA B O 1
ATOM 2251 N N . PHE B 1 140 ? -6.784 7.740 24.507 1.00 30.99 140 PHE B N 1
ATOM 2252 C CA . PHE B 1 140 ? -5.729 8.646 24.953 1.00 28.82 140 PHE B CA 1
ATOM 2253 C C . PHE B 1 140 ? -4.840 9.246 23.870 1.00 29.17 140 PHE B C 1
ATOM 2254 O O . PHE B 1 140 ? -4.367 8.546 22.975 1.00 29.94 140 PHE B O 1
ATOM 2262 N N . ASN B 1 141 ? -4.612 10.552 23.961 1.00 29.56 141 ASN B N 1
ATOM 2263 C CA . ASN B 1 141 ? -3.736 11.228 23.015 1.00 30.09 141 ASN B CA 1
ATOM 2264 C C . ASN B 1 141 ? -2.433 11.537 23.744 1.00 31.05 141 ASN B C 1
ATOM 2265 O O . ASN B 1 141 ? -2.312 11.293 24.949 1.00 29.21 141 ASN B O 1
ATOM 2270 N N . SER B 1 142 ? -1.463 12.075 23.020 1.00 29.83 142 SER B N 1
ATOM 2271 C CA . SER B 1 142 ? -0.165 12.392 23.603 1.00 31.55 142 SER B CA 1
ATOM 2272 C C . SER B 1 142 ? -0.254 13.294 24.830 1.00 31.25 142 SER B C 1
ATOM 2273 O O . SER B 1 142 ? 0.358 13.017 25.858 1.00 31.08 142 SER B O 1
ATOM 2276 N N . LYS B 1 143 ? -1.023 14.368 24.717 1.00 29.08 143 LYS B N 1
ATOM 2277 C CA . LYS B 1 143 ? -1.188 15.324 25.803 1.00 29.04 143 LYS B CA 1
ATOM 2278 C C . LYS B 1 143 ? -1.676 14.643 27.085 1.00 27.06 143 LYS B C 1
ATOM 2279 O O . LYS B 1 143 ? -1.175 14.917 28.178 1.00 26.88 143 LYS B O 1
ATOM 2285 N N . GLN B 1 144 ? -2.649 13.747 26.946 1.00 25.93 144 GLN B N 1
ATOM 2286 C CA . GLN B 1 144 ? -3.198 13.041 28.096 1.00 24.74 144 GLN B CA 1
ATOM 2287 C C . GLN B 1 144 ? -2.191 12.077 28.715 1.00 24.07 144 GLN B C 1
ATOM 2288 O O . GLN B 1 144 ? -2.105 11.960 29.939 1.00 21.79 144 GLN B O 1
ATOM 2294 N N . LEU B 1 145 ? -1.414 11.401 27.878 1.00 23.96 145 LEU B N 1
ATOM 2295 C CA . LEU B 1 145 ? -0.407 10.470 28.384 1.00 25.62 145 LEU B CA 1
ATOM 2296 C C . LEU B 1 145 ? 0.646 11.229 29.183 1.00 25.94 145 LEU B C 1
ATOM 2297 O O . LEU B 1 145 ? 1.166 10.724 30.192 1.00 23.37 145 LEU B O 1
ATOM 2302 N N . LEU B 1 146 ? 0.963 12.437 28.721 1.00 25.26 146 LEU B N 1
ATOM 2303 C CA . LEU B 1 146 ? 1.950 13.268 29.398 1.00 27.57 146 LEU B CA 1
ATOM 2304 C C . LEU B 1 146 ? 1.503 13.675 30.795 1.00 27.08 146 LEU B C 1
ATOM 2305 O O . LEU B 1 146 ? 2.307 13.665 31.721 1.00 28.18 146 LEU B O 1
ATOM 2310 N N . TYR B 1 147 ? 0.235 14.035 30.979 1.00 28.34 147 TYR B N 1
ATOM 2311 C CA . TYR B 1 147 ? -0.158 14.421 32.325 1.00 29.26 147 TYR B CA 1
ATOM 2312 C C . TYR B 1 147 ? -0.504 13.232 33.213 1.00 27.48 147 TYR B C 1
ATOM 2313 O O . TYR B 1 147 ? -0.495 13.347 34.439 1.00 27.48 147 TYR B O 1
ATOM 2322 N N . LEU B 1 148 ? -0.787 12.082 32.608 1.00 24.19 148 LEU B N 1
ATOM 2323 C CA . LEU B 1 148 ? -1.069 10.895 33.410 1.00 24.23 148 LEU B CA 1
ATOM 2324 C C . LEU B 1 148 ? 0.264 10.467 34.020 1.00 25.43 148 LEU B C 1
ATOM 2325 O O . LEU B 1 148 ? 0.315 9.869 35.093 1.00 23.70 148 LEU B O 1
ATOM 2330 N N . GLU B 1 149 ? 1.342 10.790 33.313 1.00 25.60 149 GLU B N 1
ATOM 2331 C CA . GLU B 1 149 ? 2.703 10.480 33.749 1.00 27.53 149 GLU B CA 1
ATOM 2332 C C . GLU B 1 149 ? 3.061 11.252 35.025 1.00 27.41 149 GLU B C 1
ATOM 2333 O O . GLU B 1 149 ? 3.875 10.800 35.829 1.00 26.52 149 GLU B O 1
ATOM 2339 N N . LYS B 1 150 ? 2.451 12.417 35.206 1.00 26.98 150 LYS B N 1
ATOM 2340 C CA . LYS B 1 150 ? 2.713 13.241 36.379 1.00 26.63 150 LYS B CA 1
ATOM 2341 C C . LYS B 1 150 ? 1.624 13.138 37.442 1.00 24.61 150 LYS B C 1
ATOM 2342 O O . LYS B 1 150 ? 1.702 13.783 38.485 1.00 23.35 150 LYS B O 1
ATOM 2348 N N . TYR B 1 151 ? 0.609 12.326 37.170 1.00 22.57 151 TYR B N 1
ATOM 2349 C CA . TYR B 1 151 ? -0.496 12.138 38.101 1.00 22.24 151 TYR B CA 1
ATOM 2350 C C . TYR B 1 151 ? -0.022 11.420 39.369 1.00 22.17 151 TYR B C 1
ATOM 2351 O O . TYR B 1 151 ? 0.613 10.369 39.293 1.00 21.26 151 TYR B O 1
ATOM 2360 N N . ARG B 1 152 ? -0.335 11.987 40.529 1.00 23.73 152 ARG B N 1
ATOM 2361 C CA . ARG B 1 152 ? 0.051 11.385 41.807 1.00 25.61 152 ARG B CA 1
ATOM 2362 C C . ARG B 1 152 ? -1.205 10.813 42.458 1.00 24.36 152 ARG B C 1
ATOM 2363 O O . ARG B 1 152 ? -2.023 11.547 42.994 1.00 26.41 152 ARG B O 1
ATOM 2371 N N . PRO B 1 153 ? -1.371 9.487 42.412 1.00 23.15 153 PRO B N 1
ATOM 2372 C CA . PRO B 1 153 ? -2.547 8.845 42.999 1.00 23.55 153 PRO B CA 1
ATOM 2373 C C . PRO B 1 153 ? -2.565 8.951 44.523 1.00 23.79 153 PRO B C 1
ATOM 2374 O O . PRO B 1 153 ? -1.512 9.027 45.160 1.00 25.01 153 PRO B O 1
ATOM 2378 N N . LYS B 1 154 ? -3.763 8.981 45.095 1.00 24.50 154 LYS B N 1
ATOM 2379 C CA . LYS B 1 154 ? -3.897 9.054 46.548 1.00 24.74 154 LYS B CA 1
ATOM 2380 C C . LYS B 1 154 ? -3.748 7.655 47.124 1.00 24.15 154 LYS B C 1
ATOM 2381 O O . LYS B 1 154 ? -3.343 7.493 48.272 1.00 22.71 154 LYS B O 1
ATOM 2395 N N . ARG B 1 156 ? -5.866 5.417 48.197 1.00 23.58 156 ARG B N 1
ATOM 2396 C CA . ARG B 1 156 ? -6.592 5.279 49.453 1.00 24.14 156 ARG B CA 1
ATOM 2397 C C . ARG B 1 156 ? -7.767 4.308 49.349 1.00 25.40 156 ARG B C 1
ATOM 2398 O O . ARG B 1 156 ? -8.350 3.923 50.362 1.00 24.55 156 ARG B O 1
ATOM 2406 N N . LEU B 1 157 ? -8.120 3.920 48.128 1.00 20.72 157 LEU B N 1
ATOM 2407 C CA . LEU B 1 157 ? -9.211 2.977 47.906 1.00 23.22 157 LEU B CA 1
ATOM 2408 C C . LEU B 1 157 ? -8.792 1.580 48.363 1.00 22.67 157 LEU B C 1
ATOM 2409 O O . LEU B 1 157 ? -7.690 1.129 48.059 1.00 23.59 157 LEU B O 1
ATOM 2414 N N . ARG B 1 158 ? -9.678 0.901 49.084 1.00 24.33 158 ARG B N 1
ATOM 2415 C CA . ARG B 1 158 ? -9.405 -0.439 49.590 1.00 26.90 158 ARG B CA 1
ATOM 2416 C C . ARG B 1 158 ? -10.185 -1.479 48.794 1.00 27.87 158 ARG B C 1
ATOM 2417 O O . ARG B 1 158 ? -11.286 -1.201 48.311 1.00 27.32 158 ARG B O 1
ATOM 2425 N N . PHE B 1 159 ? -9.623 -2.675 48.658 1.00 33.76 159 PHE B N 1
ATOM 2426 C CA . PHE B 1 159 ? -10.299 -3.736 47.916 1.00 34.89 159 PHE B CA 1
ATOM 2427 C C . PHE B 1 159 ? -10.224 -5.080 48.640 1.00 36.36 159 PHE B C 1
ATOM 2428 O O . PHE B 1 159 ? -9.396 -5.204 49.569 1.00 37.48 159 PHE B O 1
ATOM 2437 N N . PRO C 1 8 ? -21.589 -18.497 23.746 1.00 51.52 8 PRO C N 1
ATOM 2438 C CA . PRO C 1 8 ? -20.805 -18.988 24.904 1.00 50.04 8 PRO C CA 1
ATOM 2439 C C . PRO C 1 8 ? -19.813 -17.951 25.415 1.00 48.76 8 PRO C C 1
ATOM 2440 O O . PRO C 1 8 ? -19.146 -17.278 24.633 1.00 48.60 8 PRO C O 1
ATOM 2444 N N . VAL C 1 9 ? -19.717 -17.831 26.734 1.00 37.37 9 VAL C N 1
ATOM 2445 C CA . VAL C 1 9 ? -18.793 -16.883 27.338 1.00 34.15 9 VAL C CA 1
ATOM 2446 C C . VAL C 1 9 ? -17.583 -17.655 27.860 1.00 30.99 9 VAL C C 1
ATOM 2447 O O . VAL C 1 9 ? -17.722 -18.757 28.397 1.00 29.05 9 VAL C O 1
ATOM 2451 N N . GLU C 1 10 ? -16.400 -17.077 27.686 1.00 28.66 10 GLU C N 1
ATOM 2452 C CA . GLU C 1 10 ? -15.158 -17.698 28.124 1.00 26.65 10 GLU C CA 1
ATOM 2453 C C . GLU C 1 10 ? -14.492 -16.815 29.176 1.00 25.13 10 GLU C C 1
ATOM 2454 O O . GLU C 1 10 ? -14.372 -15.608 29.008 1.00 23.20 10 GLU C O 1
ATOM 2460 N N . VAL C 1 11 ? -14.052 -17.426 30.262 1.00 22.85 11 VAL C N 1
ATOM 2461 C CA . VAL C 1 11 ? -13.432 -16.677 31.340 1.00 23.03 11 VAL C CA 1
ATOM 2462 C C . VAL C 1 11 ? -12.154 -17.374 31.789 1.00 21.06 11 VAL C C 1
ATOM 2463 O O . VAL C 1 11 ? -12.157 -18.580 32.046 1.00 20.17 11 VAL C O 1
ATOM 2467 N N . THR C 1 12 ? -11.063 -16.618 31.870 1.00 20.88 12 THR C N 1
ATOM 2468 C CA . THR C 1 12 ? -9.773 -17.173 32.280 1.00 21.25 12 THR C CA 1
ATOM 2469 C C . THR C 1 12 ? -9.140 -16.380 33.403 1.00 19.91 12 THR C C 1
ATOM 2470 O O . THR C 1 12 ? -9.191 -15.155 33.404 1.00 18.87 12 THR C O 1
ATOM 2474 N N . TYR C 1 13 ? -8.519 -17.090 34.336 1.00 14.00 13 TYR C N 1
ATOM 2475 C CA . TYR C 1 13 ? -7.848 -16.469 35.467 1.00 16.40 13 TYR C CA 1
ATOM 2476 C C . TYR C 1 13 ? -6.821 -17.466 35.989 1.00 18.04 13 TYR C C 1
ATOM 2477 O O . TYR C 1 13 ? -7.146 -18.629 36.226 1.00 26.96 13 TYR C O 1
ATOM 2486 N N . LYS C 1 14 ? -5.585 -17.011 36.169 1.00 23.16 14 LYS C N 1
ATOM 2487 C CA . LYS C 1 14 ? -4.525 -17.892 36.638 1.00 19.69 14 LYS C CA 1
ATOM 2488 C C . LYS C 1 14 ? -4.422 -19.049 35.638 1.00 17.81 14 LYS C C 1
ATOM 2489 O O . LYS C 1 14 ? -4.439 -18.827 34.427 1.00 17.00 14 LYS C O 1
ATOM 2495 N N . ASN C 1 15 ? -4.355 -20.282 36.133 1.00 19.61 15 ASN C N 1
ATOM 2496 C CA . ASN C 1 15 ? -4.238 -21.438 35.242 1.00 18.68 15 ASN C CA 1
ATOM 2497 C C . ASN C 1 15 ? -5.598 -21.997 34.829 1.00 17.06 15 ASN C C 1
ATOM 2498 O O . ASN C 1 15 ? -5.681 -23.049 34.185 1.00 18.37 15 ASN C O 1
ATOM 2511 N N . ARG C 1 17 ? -9.445 -21.811 32.941 1.00 16.40 17 ARG C N 1
ATOM 2512 C CA . ARG C 1 17 ? -10.162 -21.298 31.781 1.00 17.01 17 ARG C CA 1
ATOM 2513 C C . ARG C 1 17 ? -11.501 -22.033 31.730 1.00 15.50 17 ARG C C 1
ATOM 2514 O O . ARG C 1 17 ? -11.550 -23.265 31.694 1.00 19.20 17 ARG C O 1
ATOM 2522 N N . PHE C 1 18 ? -12.587 -21.274 31.756 1.00 18.87 18 PHE C N 1
ATOM 2523 C CA . PHE C 1 18 ? -13.922 -21.859 31.746 1.00 18.51 18 PHE C CA 1
ATOM 2524 C C . PHE C 1 18 ? -14.767 -21.425 30.562 1.00 20.59 18 PHE C C 1
ATOM 2525 O O . PHE C 1 18 ? -14.633 -20.311 30.066 1.00 22.01 18 PHE C O 1
ATOM 2533 N N . LEU C 1 19 ? -15.657 -22.313 30.135 1.00 22.76 19 LEU C N 1
ATOM 2534 C CA . LEU C 1 19 ? -16.566 -22.024 29.040 1.00 23.52 19 LEU C CA 1
ATOM 2535 C C . LEU C 1 19 ? -17.993 -22.189 29.554 1.00 24.71 19 LEU C C 1
ATOM 2536 O O . LEU C 1 19 ? -18.434 -23.300 29.837 1.00 26.81 19 LEU C O 1
ATOM 2541 N N . ILE C 1 20 ? -18.708 -21.082 29.695 1.00 21.03 20 ILE C N 1
ATOM 2542 C CA . ILE C 1 20 ? -20.085 -21.132 30.166 1.00 22.95 20 ILE C CA 1
ATOM 2543 C C . ILE C 1 20 ? -20.920 -21.188 28.901 1.00 25.08 20 ILE C C 1
ATOM 2544 O O . ILE C 1 20 ? -21.032 -20.198 28.182 1.00 24.24 20 ILE C O 1
ATOM 2549 N N . THR C 1 21 ? -21.494 -22.350 28.621 1.00 25.99 21 THR C N 1
ATOM 2550 C CA . THR C 1 21 ? -22.268 -22.512 27.400 1.00 28.86 21 THR C CA 1
ATOM 2551 C C . THR C 1 21 ? -23.762 -22.715 27.620 1.00 29.93 21 THR C C 1
ATOM 2552 O O . THR C 1 21 ? -24.254 -22.677 28.750 1.00 28.77 21 THR C O 1
ATOM 2556 N N . HIS C 1 22 ? -24.484 -22.910 26.521 1.00 33.70 22 HIS C N 1
ATOM 2557 C CA . HIS C 1 22 ? -25.918 -23.138 26.595 1.00 35.05 22 HIS C CA 1
ATOM 2558 C C . HIS C 1 22 ? -26.165 -24.635 26.489 1.00 34.62 22 HIS C C 1
ATOM 2559 O O . HIS C 1 22 ? -25.317 -25.382 26.005 1.00 33.45 22 HIS C O 1
ATOM 2566 N N . ASN C 1 23 ? -27.322 -25.079 26.961 1.00 33.96 23 ASN C N 1
ATOM 2567 C CA . ASN C 1 23 ? -27.650 -26.492 26.884 1.00 33.88 23 ASN C CA 1
ATOM 2568 C C . ASN C 1 23 ? -27.930 -26.800 25.418 1.00 34.53 23 ASN C C 1
ATOM 2569 O O . ASN C 1 23 ? -28.771 -26.160 24.792 1.00 34.19 23 ASN C O 1
ATOM 2574 N N . PRO C 1 24 ? -27.211 -27.775 24.845 1.00 38.56 24 PRO C N 1
ATOM 2575 C CA . PRO C 1 24 ? -27.419 -28.128 23.438 1.00 40.77 24 PRO C CA 1
ATOM 2576 C C . PRO C 1 24 ? -28.654 -28.998 23.232 1.00 42.92 24 PRO C C 1
ATOM 2577 O O . PRO C 1 24 ? -29.233 -29.507 24.190 1.00 43.81 24 PRO C O 1
ATOM 2581 N N . THR C 1 25 ? -29.058 -29.146 21.975 1.00 52.21 25 THR C N 1
ATOM 2582 C CA . THR C 1 25 ? -30.197 -29.987 21.632 1.00 54.99 25 THR C CA 1
ATOM 2583 C C . THR C 1 25 ? -29.574 -31.282 21.132 1.00 56.26 25 THR C C 1
ATOM 2584 O O . THR C 1 25 ? -28.480 -31.262 20.566 1.00 56.59 25 THR C O 1
ATOM 2588 N N . ASN C 1 26 ? -30.253 -32.405 21.342 1.00 63.21 26 ASN C N 1
ATOM 2589 C CA . ASN C 1 26 ? -29.711 -33.694 20.926 1.00 64.09 26 ASN C CA 1
ATOM 2590 C C . ASN C 1 26 ? -29.463 -33.783 19.419 1.00 64.38 26 ASN C C 1
ATOM 2591 O O . ASN C 1 26 ? -29.147 -34.854 18.892 1.00 64.44 26 ASN C O 1
ATOM 2596 N N . ALA C 1 27 ? -29.594 -32.650 18.733 1.00 55.07 27 ALA C N 1
ATOM 2597 C CA . ALA C 1 27 ? -29.362 -32.598 17.296 1.00 55.45 27 ALA C CA 1
ATOM 2598 C C . ALA C 1 27 ? -28.182 -31.675 16.983 1.00 55.50 27 ALA C C 1
ATOM 2599 O O . ALA C 1 27 ? -27.336 -32.004 16.145 1.00 55.94 27 ALA C O 1
ATOM 2601 N N . THR C 1 28 ? -28.128 -30.523 17.655 1.00 53.62 28 THR C N 1
ATOM 2602 C CA . THR C 1 28 ? -27.030 -29.578 17.462 1.00 52.28 28 THR C CA 1
ATOM 2603 C C . THR C 1 28 ? -25.852 -30.066 18.299 1.00 51.37 28 THR C C 1
ATOM 2604 O O . THR C 1 28 ? -24.867 -29.354 18.489 1.00 50.74 28 THR C O 1
ATOM 2608 N N . LEU C 1 29 ? -25.970 -31.294 18.791 1.00 49.16 29 LEU C N 1
ATOM 2609 C CA . LEU C 1 29 ? -24.947 -31.897 19.629 1.00 47.79 29 LEU C CA 1
ATOM 2610 C C . LEU C 1 29 ? -23.602 -32.053 18.928 1.00 47.32 29 LEU C C 1
ATOM 2611 O O . LEU C 1 29 ? -22.552 -31.836 19.537 1.00 45.94 29 LEU C O 1
ATOM 2616 N N . ASN C 1 30 ? -23.629 -32.424 17.650 1.00 43.00 30 ASN C N 1
ATOM 2617 C CA . ASN C 1 30 ? -22.393 -32.609 16.896 1.00 42.33 30 ASN C CA 1
ATOM 2618 C C . ASN C 1 30 ? -21.606 -31.314 16.766 1.00 41.19 30 ASN C C 1
ATOM 2619 O O . ASN C 1 30 ? -20.380 -31.311 16.874 1.00 40.80 30 ASN C O 1
ATOM 2624 N N . LYS C 1 31 ? -22.308 -30.214 16.524 1.00 39.43 31 LYS C N 1
ATOM 2625 C CA . LYS C 1 31 ? -21.639 -28.927 16.400 1.00 38.40 31 LYS C CA 1
ATOM 2626 C C . LYS C 1 31 ? -21.151 -28.519 17.787 1.00 36.19 31 LYS C C 1
ATOM 2627 O O . LYS C 1 31 ? -20.083 -27.929 17.932 1.00 34.76 31 LYS C O 1
ATOM 2633 N N . PHE C 1 32 ? -21.941 -28.857 18.801 1.00 34.17 32 PHE C N 1
ATOM 2634 C CA . PHE C 1 32 ? -21.601 -28.547 20.185 1.00 33.39 32 PHE C CA 1
ATOM 2635 C C . PHE C 1 32 ? -20.264 -29.190 20.514 1.00 31.89 32 PHE C C 1
ATOM 2636 O O . PHE C 1 32 ? -19.358 -28.536 21.022 1.00 30.64 32 PHE C O 1
ATOM 2644 N N . ILE C 1 33 ? -20.145 -30.475 20.201 1.00 29.64 33 ILE C N 1
ATOM 2645 C CA . ILE C 1 33 ? -18.925 -31.222 20.460 1.00 30.08 33 ILE C CA 1
ATOM 2646 C C . ILE C 1 33 ? -17.738 -30.622 19.711 1.00 31.04 33 ILE C C 1
ATOM 2647 O O . ILE C 1 33 ? -16.675 -30.404 20.292 1.00 29.67 33 ILE C O 1
ATOM 2652 N N . GLU C 1 34 ? -17.921 -30.355 18.422 1.00 33.28 34 GLU C N 1
ATOM 2653 C CA . GLU C 1 34 ? -16.856 -29.776 17.615 1.00 35.12 34 GLU C CA 1
ATOM 2654 C C . GLU C 1 34 ? -16.277 -28.510 18.246 1.00 33.90 34 GLU C C 1
ATOM 2655 O O . GLU C 1 34 ? -15.059 -28.346 18.324 1.00 34.41 34 GLU C O 1
ATOM 2661 N N . GLU C 1 35 ? -17.152 -27.612 18.683 1.00 34.30 35 GLU C N 1
ATOM 2662 C CA . GLU C 1 35 ? -16.707 -26.366 19.290 1.00 34.49 35 GLU C CA 1
ATOM 2663 C C . GLU C 1 35 ? -15.977 -26.603 20.605 1.00 34.16 35 GLU C C 1
ATOM 2664 O O . GLU C 1 35 ? -14.908 -26.036 20.836 1.00 33.73 35 GLU C O 1
ATOM 2670 N N . LEU C 1 36 ? -16.551 -27.437 21.466 1.00 32.31 36 LEU C N 1
ATOM 2671 C CA . LEU C 1 36 ? -15.917 -27.736 22.742 1.00 31.92 36 LEU C CA 1
ATOM 2672 C C . LEU C 1 36 ? -14.476 -28.188 22.505 1.00 31.44 36 LEU C C 1
ATOM 2673 O O . LEU C 1 36 ? -13.551 -27.695 23.150 1.00 31.85 36 LEU C O 1
ATOM 2678 N N . LYS C 1 37 ? -14.283 -29.112 21.567 1.00 28.84 37 LYS C N 1
ATOM 2679 C CA . LYS C 1 37 ? -12.939 -29.601 21.256 1.00 29.38 37 LYS C CA 1
ATOM 2680 C C . LYS C 1 37 ? -11.999 -28.467 20.872 1.00 28.83 37 LYS C C 1
ATOM 2681 O O . LYS C 1 37 ? -10.833 -28.451 21.275 1.00 27.40 37 LYS C O 1
ATOM 2687 N N . LYS C 1 38 ? -12.497 -27.520 20.084 1.00 30.88 38 LYS C N 1
ATOM 2688 C CA . LYS C 1 38 ? -11.665 -26.400 19.667 1.00 31.52 38 LYS C CA 1
ATOM 2689 C C . LYS C 1 38 ? -11.300 -25.511 20.855 1.00 30.88 38 LYS C C 1
ATOM 2690 O O . LYS C 1 38 ? -10.240 -24.888 20.870 1.00 30.59 38 LYS C O 1
ATOM 2696 N N . TYR C 1 39 ? -12.179 -25.452 21.849 1.00 29.56 39 TYR C N 1
ATOM 2697 C CA . TYR C 1 39 ? -11.909 -24.651 23.039 1.00 30.33 39 TYR C CA 1
ATOM 2698 C C . TYR C 1 39 ? -11.012 -25.430 23.991 1.00 29.72 39 TYR C C 1
ATOM 2699 O O . TYR C 1 39 ? -10.572 -24.911 25.018 1.00 29.90 39 TYR C O 1
ATOM 2708 N N . GLY C 1 40 ? -10.741 -26.681 23.640 1.00 26.62 40 GLY C N 1
ATOM 2709 C CA . GLY C 1 40 ? -9.895 -27.517 24.470 1.00 24.72 40 GLY C CA 1
ATOM 2710 C C . GLY C 1 40 ? -10.585 -28.010 25.732 1.00 24.80 40 GLY C C 1
ATOM 2711 O O . GLY C 1 40 ? -9.917 -28.326 26.726 1.00 22.68 40 GLY C O 1
ATOM 2712 N N . VAL C 1 41 ? -11.914 -28.082 25.718 1.00 22.94 41 VAL C N 1
ATOM 2713 C CA . VAL C 1 41 ? -12.611 -28.560 26.911 1.00 24.58 41 VAL C CA 1
ATOM 2714 C C . VAL C 1 41 ? -12.555 -30.086 26.974 1.00 25.36 41 VAL C C 1
ATOM 2715 O O . VAL C 1 41 ? -12.732 -30.765 25.962 1.00 24.19 41 VAL C O 1
ATOM 2719 N N . THR C 1 42 ? -12.283 -30.622 28.159 1.00 27.62 42 THR C N 1
ATOM 2720 C CA . THR C 1 42 ? -12.220 -32.068 28.338 1.00 30.31 42 THR C CA 1
ATOM 2721 C C . THR C 1 42 ? -13.210 -32.520 29.403 1.00 27.67 42 THR C C 1
ATOM 2722 O O . THR C 1 42 ? -13.304 -33.705 29.720 1.00 27.39 42 THR C O 1
ATOM 2726 N N . THR C 1 43 ? -13.959 -31.565 29.938 1.00 26.63 43 THR C N 1
ATOM 2727 C CA . THR C 1 43 ? -14.943 -31.853 30.964 1.00 26.42 43 THR C CA 1
ATOM 2728 C C . THR C 1 43 ? -16.111 -30.895 30.860 1.00 25.44 43 THR C C 1
ATOM 2729 O O . THR C 1 43 ? -15.927 -29.702 30.619 1.00 26.75 43 THR C O 1
ATOM 2733 N N . ILE C 1 44 ? -17.311 -31.427 31.047 1.00 21.96 44 ILE C N 1
ATOM 2734 C CA . ILE C 1 44 ? -18.532 -30.630 31.024 1.00 21.32 44 ILE C CA 1
ATOM 2735 C C . ILE C 1 44 ? -19.248 -30.907 32.334 1.00 21.51 44 ILE C C 1
ATOM 2736 O O . ILE C 1 44 ? -19.417 -32.067 32.720 1.00 20.82 44 ILE C O 1
ATOM 2741 N N . VAL C 1 45 ? -19.672 -29.852 33.016 1.00 22.73 45 VAL C N 1
ATOM 2742 C CA . VAL C 1 45 ? -20.404 -30.023 34.260 1.00 22.43 45 VAL C CA 1
ATOM 2743 C C . VAL C 1 45 ? -21.817 -29.496 34.039 1.00 23.29 45 VAL C C 1
ATOM 2744 O O . VAL C 1 45 ? -22.007 -28.314 33.754 1.00 24.82 45 VAL C O 1
ATOM 2748 N N . ARG C 1 46 ? -22.807 -30.376 34.146 1.00 19.56 46 ARG C N 1
ATOM 2749 C CA . ARG C 1 46 ? -24.196 -29.964 33.975 1.00 21.55 46 ARG C CA 1
ATOM 2750 C C . ARG C 1 46 ? -24.767 -29.736 35.370 1.00 22.77 46 ARG C C 1
ATOM 2751 O O . ARG C 1 46 ? -24.868 -30.671 36.164 1.00 23.09 46 ARG C O 1
ATOM 2759 N N . VAL C 1 47 ? -25.144 -28.497 35.661 1.00 26.57 47 VAL C N 1
ATOM 2760 C CA . VAL C 1 47 ? -25.668 -28.162 36.982 1.00 28.30 47 VAL C CA 1
ATOM 2761 C C . VAL C 1 47 ? -27.194 -28.124 37.059 1.00 29.98 47 VAL C C 1
ATOM 2762 O O . VAL C 1 47 ? -27.764 -27.870 38.126 1.00 29.48 47 VAL C O 1
ATOM 2766 N N . CYS C 1 48 ? -27.852 -28.392 35.935 1.00 26.09 48 CYS C N 1
ATOM 2767 C CA . CYS C 1 48 ? -29.311 -28.386 35.890 1.00 28.88 48 CYS C CA 1
ATOM 2768 C C . CYS C 1 48 ? -29.823 -29.695 35.260 1.00 29.24 48 CYS C C 1
ATOM 2769 O O . CYS C 1 48 ? -29.126 -30.707 35.292 1.00 28.33 48 CYS C O 1
ATOM 2772 N N . GLU C 1 49 ? -31.025 -29.692 34.696 1.00 30.99 49 GLU C N 1
ATOM 2773 C CA . GLU C 1 49 ? -31.567 -30.912 34.096 1.00 33.61 49 GLU C CA 1
ATOM 2774 C C . GLU C 1 49 ? -30.633 -31.509 33.040 1.00 33.36 49 GLU C C 1
ATOM 2775 O O . GLU C 1 49 ? -29.968 -30.780 32.304 1.00 33.29 49 GLU C O 1
ATOM 2781 N N . ALA C 1 50 ? -30.567 -32.838 32.989 1.00 33.18 50 ALA C N 1
ATOM 2782 C CA . ALA C 1 50 ? -29.731 -33.535 32.010 1.00 34.33 50 ALA C CA 1
ATOM 2783 C C . ALA C 1 50 ? -30.664 -33.919 30.870 1.00 35.56 50 ALA C C 1
ATOM 2784 O O . ALA C 1 50 ? -31.464 -34.849 30.999 1.00 35.74 50 ALA C O 1
ATOM 2786 N N . THR C 1 51 ? -30.554 -33.206 29.753 1.00 38.63 51 THR C N 1
ATOM 2787 C CA . THR C 1 51 ? -31.439 -33.432 28.618 1.00 39.43 51 THR C CA 1
ATOM 2788 C C . THR C 1 51 ? -30.889 -34.139 27.385 1.00 37.76 51 THR C C 1
ATOM 2789 O O . THR C 1 51 ? -31.631 -34.347 26.427 1.00 37.59 51 THR C O 1
ATOM 2793 N N . TYR C 1 52 ? -29.614 -34.508 27.376 1.00 31.48 52 TYR C N 1
ATOM 2794 C CA . TYR C 1 52 ? -29.085 -35.179 26.196 1.00 30.88 52 TYR C CA 1
ATOM 2795 C C . TYR C 1 52 ? -28.221 -36.386 26.514 1.00 31.17 52 TYR C C 1
ATOM 2796 O O . TYR C 1 52 ? -27.675 -36.498 27.613 1.00 30.08 52 TYR C O 1
ATOM 2805 N N . ASP C 1 53 ? -28.118 -37.300 25.553 1.00 33.45 53 ASP C N 1
ATOM 2806 C CA . ASP C 1 53 ? -27.300 -38.490 25.725 1.00 35.07 53 ASP C CA 1
ATOM 2807 C C . ASP C 1 53 ? -25.839 -38.075 25.579 1.00 34.90 53 ASP C C 1
ATOM 2808 O O . ASP C 1 53 ? -25.467 -37.389 24.627 1.00 34.56 53 ASP C O 1
ATOM 2813 N N . THR C 1 54 ? -25.015 -38.502 26.527 1.00 35.86 54 THR C N 1
ATOM 2814 C CA . THR C 1 54 ? -23.603 -38.149 26.544 1.00 36.26 54 THR C CA 1
ATOM 2815 C C . THR C 1 54 ? -22.664 -39.154 25.879 1.00 37.11 54 THR C C 1
ATOM 2816 O O . THR C 1 54 ? -21.454 -38.915 25.812 1.00 36.97 54 THR C O 1
ATOM 2820 N N . THR C 1 55 ? -23.202 -40.271 25.395 1.00 36.86 55 THR C N 1
ATOM 2821 C CA . THR C 1 55 ? -22.363 -41.299 24.776 1.00 38.06 55 THR C CA 1
ATOM 2822 C C . THR C 1 55 ? -21.414 -40.749 23.712 1.00 37.80 55 THR C C 1
ATOM 2823 O O . THR C 1 55 ? -20.218 -41.046 23.723 1.00 37.86 55 THR C O 1
ATOM 2827 N N . LEU C 1 56 ? -21.945 -39.947 22.798 1.00 39.87 56 LEU C N 1
ATOM 2828 C CA . LEU C 1 56 ? -21.132 -39.371 21.737 1.00 39.94 56 LEU C CA 1
ATOM 2829 C C . LEU C 1 56 ? -20.128 -38.355 22.293 1.00 40.21 56 LEU C C 1
ATOM 2830 O O . LEU C 1 56 ? -19.016 -38.231 21.781 1.00 40.98 56 LEU C O 1
ATOM 2835 N N . VAL C 1 57 ? -20.520 -37.636 23.344 1.00 39.16 57 VAL C N 1
ATOM 2836 C CA . VAL C 1 57 ? -19.637 -36.650 23.965 1.00 37.25 57 VAL C CA 1
ATOM 2837 C C . VAL C 1 57 ? -18.474 -37.367 24.658 1.00 37.00 57 VAL C C 1
ATOM 2838 O O . VAL C 1 57 ? -17.315 -36.994 24.475 1.00 36.18 57 VAL C O 1
ATOM 2842 N N . GLU C 1 58 ? -18.788 -38.401 25.439 1.00 29.96 58 GLU C N 1
ATOM 2843 C CA . GLU C 1 58 ? -17.774 -39.188 26.142 1.00 31.19 58 GLU C CA 1
ATOM 2844 C C . GLU C 1 58 ? -16.865 -39.893 25.136 1.00 32.59 58 GLU C C 1
ATOM 2845 O O . GLU C 1 58 ? -15.680 -40.116 25.394 1.00 31.38 58 GLU C O 1
ATOM 2851 N N . LYS C 1 59 ? -17.434 -40.255 23.991 1.00 39.81 59 LYS C N 1
ATOM 2852 C CA . LYS C 1 59 ? -16.686 -40.934 22.938 1.00 42.46 59 LYS C CA 1
ATOM 2853 C C . LYS C 1 59 ? -15.593 -40.018 22.398 1.00 42.25 59 LYS C C 1
ATOM 2854 O O . LYS C 1 59 ? -14.484 -40.462 22.099 1.00 41.52 59 LYS C O 1
ATOM 2860 N N . GLU C 1 60 ? -15.923 -38.736 22.279 1.00 44.70 60 GLU C N 1
ATOM 2861 C CA . GLU C 1 60 ? -14.990 -37.740 21.774 1.00 44.52 60 GLU C CA 1
ATOM 2862 C C . GLU C 1 60 ? -13.973 -37.313 22.827 1.00 43.18 60 GLU C C 1
ATOM 2863 O O . GLU C 1 60 ? -13.208 -36.376 22.613 1.00 42.96 60 GLU C O 1
ATOM 2869 N N . GLY C 1 61 ? -13.969 -37.996 23.966 1.00 41.92 61 GLY C N 1
ATOM 2870 C CA . GLY C 1 61 ? -13.016 -37.669 25.011 1.00 40.35 61 GLY C CA 1
ATOM 2871 C C . GLY C 1 61 ? -13.425 -36.553 25.956 1.00 38.40 61 GLY C C 1
ATOM 2872 O O . GLY C 1 61 ? -12.577 -35.981 26.645 1.00 37.68 61 GLY C O 1
ATOM 2873 N N . ILE C 1 62 ? -14.715 -36.233 25.991 1.00 29.15 62 ILE C N 1
ATOM 2874 C CA . ILE C 1 62 ? -15.208 -35.190 26.883 1.00 28.80 62 ILE C CA 1
ATOM 2875 C C . ILE C 1 62 ? -16.010 -35.864 27.987 1.00 28.38 62 ILE C C 1
ATOM 2876 O O . ILE C 1 62 ? -17.056 -36.473 27.726 1.00 26.25 62 ILE C O 1
ATOM 2881 N N . HIS C 1 63 ? -15.519 -35.772 29.217 1.00 30.12 63 HIS C N 1
ATOM 2882 C CA . HIS C 1 63 ? -16.222 -36.389 30.334 1.00 29.09 63 HIS C CA 1
ATOM 2883 C C . HIS C 1 63 ? -17.326 -35.455 30.820 1.00 27.76 63 HIS C C 1
ATOM 2884 O O . HIS C 1 63 ? -17.087 -34.274 31.048 1.00 26.81 63 HIS C O 1
ATOM 2891 N N . VAL C 1 64 ? -18.538 -35.983 30.966 1.00 27.73 64 VAL C N 1
ATOM 2892 C CA . VAL C 1 64 ? -19.665 -35.175 31.417 1.00 25.77 64 VAL C CA 1
ATOM 2893 C C . VAL C 1 64 ? -20.024 -35.512 32.863 1.00 26.40 64 VAL C C 1
ATOM 2894 O O . VAL C 1 64 ? -20.221 -36.674 33.204 1.00 25.47 64 VAL C O 1
ATOM 2898 N N . LEU C 1 65 ? -20.103 -34.491 33.707 1.00 25.29 65 LEU C N 1
ATOM 2899 C CA . LEU C 1 65 ? -20.436 -34.688 35.114 1.00 25.77 65 LEU C CA 1
ATOM 2900 C C . LEU C 1 65 ? -21.781 -34.060 35.415 1.00 25.51 65 LEU C C 1
ATOM 2901 O O . LEU C 1 65 ? -22.035 -32.909 35.056 1.00 24.95 65 LEU C O 1
ATOM 2906 N N . ASP C 1 66 ? -22.657 -34.818 36.065 1.00 23.83 66 ASP C N 1
ATOM 2907 C CA . ASP C 1 66 ? -23.964 -34.289 36.405 1.00 24.07 66 ASP C CA 1
ATOM 2908 C C . ASP C 1 66 ? -24.029 -33.923 37.879 1.00 25.53 66 ASP C C 1
ATOM 2909 O O . ASP C 1 66 ? -24.158 -34.791 38.740 1.00 23.98 66 ASP C O 1
ATOM 2914 N N . TRP C 1 67 ? -23.921 -32.628 38.163 1.00 26.06 67 TRP C N 1
ATOM 2915 C CA . TRP C 1 67 ? -23.985 -32.144 39.541 1.00 26.94 67 TRP C CA 1
ATOM 2916 C C . TRP C 1 67 ? -25.072 -31.088 39.661 1.00 28.45 67 TRP C C 1
ATOM 2917 O O . TRP C 1 67 ? -24.787 -29.891 39.789 1.00 27.12 67 TRP C O 1
ATOM 2928 N N . PRO C 1 68 ? -26.341 -31.513 39.626 1.00 29.15 68 PRO C N 1
ATOM 2929 C CA . PRO C 1 68 ? -27.456 -30.568 39.734 1.00 30.89 68 PRO C CA 1
ATOM 2930 C C . PRO C 1 68 ? -27.572 -29.953 41.122 1.00 33.33 68 PRO C C 1
ATOM 2931 O O . PRO C 1 68 ? -27.386 -30.642 42.129 1.00 31.59 68 PRO C O 1
ATOM 2935 N N . PHE C 1 69 ? -27.872 -28.657 41.173 1.00 46.01 69 PHE C N 1
ATOM 2936 C CA . PHE C 1 69 ? -28.033 -27.967 42.447 1.00 50.65 69 PHE C CA 1
ATOM 2937 C C . PHE C 1 69 ? -29.117 -26.899 42.379 1.00 54.40 69 PHE C C 1
ATOM 2938 O O . PHE C 1 69 ? -30.253 -27.181 42.001 1.00 55.25 69 PHE C O 1
ATOM 2946 N N . GLY C 1 72 ? -32.750 -23.163 42.346 1.00 67.58 72 GLY C N 1
ATOM 2947 C CA . GLY C 1 72 ? -32.653 -21.843 42.943 1.00 65.91 72 GLY C CA 1
ATOM 2948 C C . GLY C 1 72 ? -31.811 -21.838 44.205 1.00 64.56 72 GLY C C 1
ATOM 2949 O O . GLY C 1 72 ? -31.295 -20.797 44.615 1.00 65.26 72 GLY C O 1
ATOM 2950 N N . ALA C 1 73 ? -31.670 -23.009 44.819 1.00 64.65 73 ALA C N 1
ATOM 2951 C CA . ALA C 1 73 ? -30.889 -23.147 46.044 1.00 61.97 73 ALA C CA 1
ATOM 2952 C C . ALA C 1 73 ? -29.387 -23.060 45.769 1.00 59.18 73 ALA C C 1
ATOM 2953 O O . ALA C 1 73 ? -28.930 -23.360 44.666 1.00 59.29 73 ALA C O 1
ATOM 2955 N N . PRO C 1 74 ? -28.602 -22.638 46.774 1.00 47.84 74 PRO C N 1
ATOM 2956 C CA . PRO C 1 74 ? -27.148 -22.521 46.623 1.00 45.08 74 PRO C CA 1
ATOM 2957 C C . PRO C 1 74 ? -26.511 -23.909 46.526 1.00 41.35 74 PRO C C 1
ATOM 2958 O O . PRO C 1 74 ? -27.036 -24.875 47.079 1.00 41.14 74 PRO C O 1
ATOM 2962 N N . PRO C 1 75 ? -25.373 -24.028 45.819 1.00 36.69 75 PRO C N 1
ATOM 2963 C CA . PRO C 1 75 ? -24.702 -25.326 45.677 1.00 33.62 75 PRO C CA 1
ATOM 2964 C C . PRO C 1 75 ? -24.328 -25.878 47.047 1.00 30.79 75 PRO C C 1
ATOM 2965 O O . PRO C 1 75 ? -23.836 -25.134 47.894 1.00 29.11 75 PRO C O 1
ATOM 2969 N N . SER C 1 76 ? -24.552 -27.171 47.268 1.00 29.46 76 SER C N 1
ATOM 2970 C CA . SER C 1 76 ? -24.209 -27.772 48.555 1.00 28.16 76 SER C CA 1
ATOM 2971 C C . SER C 1 76 ? -22.689 -27.738 48.722 1.00 27.46 76 SER C C 1
ATOM 2972 O O . SER C 1 76 ? -21.949 -27.652 47.736 1.00 24.19 76 SER C O 1
ATOM 2975 N N . ASN C 1 77 ? -22.226 -27.806 49.967 1.00 23.36 77 ASN C N 1
ATOM 2976 C CA . ASN C 1 77 ? -20.800 -27.793 50.244 1.00 22.63 77 ASN C CA 1
ATOM 2977 C C . ASN C 1 77 ? -20.062 -28.918 49.536 1.00 20.46 77 ASN C C 1
ATOM 2978 O O . ASN C 1 77 ? -18.906 -28.760 49.152 1.00 17.44 77 ASN C O 1
ATOM 2983 N N . GLN C 1 78 ? -20.715 -30.064 49.385 1.00 20.40 78 GLN C N 1
ATOM 2984 C CA . GLN C 1 78 ? -20.070 -31.190 48.723 1.00 19.39 78 GLN C CA 1
ATOM 2985 C C . GLN C 1 78 ? -19.850 -30.869 47.246 1.00 18.61 78 GLN C C 1
ATOM 2986 O O . GLN C 1 78 ? -18.817 -31.233 46.685 1.00 19.39 78 GLN C O 1
ATOM 2992 N N . ILE C 1 79 ? -20.819 -30.207 46.613 1.00 19.75 79 ILE C N 1
ATOM 2993 C CA . ILE C 1 79 ? -20.671 -29.835 45.201 1.00 20.85 79 ILE C CA 1
ATOM 2994 C C . ILE C 1 79 ? -19.502 -28.863 45.064 1.00 20.84 79 ILE C C 1
ATOM 2995 O O . ILE C 1 79 ? -18.682 -28.995 44.158 1.00 21.61 79 ILE C O 1
ATOM 3000 N N . VAL C 1 80 ? -19.420 -27.894 45.973 1.00 23.52 80 VAL C N 1
ATOM 3001 C CA . VAL C 1 80 ? -18.334 -26.922 45.933 1.00 23.66 80 VAL C CA 1
ATOM 3002 C C . VAL C 1 80 ? -16.976 -27.625 46.065 1.00 24.08 80 VAL C C 1
ATOM 3003 O O . VAL C 1 80 ? -16.056 -27.341 45.293 1.00 22.93 80 VAL C O 1
ATOM 3007 N N . ASP C 1 81 ? -16.853 -28.550 47.024 1.00 22.30 81 ASP C N 1
ATOM 3008 C CA . ASP C 1 81 ? -15.600 -29.295 47.221 1.00 21.55 81 ASP C CA 1
ATOM 3009 C C . ASP C 1 81 ? -15.243 -30.124 45.982 1.00 20.79 81 ASP C C 1
ATOM 3010 O O . ASP C 1 81 ? -14.082 -30.173 45.569 1.00 18.98 81 ASP C O 1
ATOM 3015 N N . ASP C 1 82 ? -16.231 -30.806 45.412 1.00 20.24 82 ASP C N 1
ATOM 3016 C CA . ASP C 1 82 ? -15.977 -31.620 44.222 1.00 20.20 82 ASP C CA 1
ATOM 3017 C C . ASP C 1 82 ? -15.567 -30.719 43.051 1.00 19.73 82 ASP C C 1
ATOM 3018 O O . ASP C 1 82 ? -14.685 -31.063 42.270 1.00 20.97 82 ASP C O 1
ATOM 3023 N N . TRP C 1 83 ? -16.219 -29.569 42.933 1.00 22.58 83 TRP C N 1
ATOM 3024 C CA . TRP C 1 83 ? -15.913 -28.619 41.870 1.00 22.63 83 TRP C CA 1
ATOM 3025 C C . TRP C 1 83 ? -14.475 -28.116 42.007 1.00 23.85 83 TRP C C 1
ATOM 3026 O O . TRP C 1 83 ? -13.720 -28.125 41.040 1.00 22.47 83 TRP C O 1
ATOM 3037 N N . LEU C 1 84 ? -14.101 -27.689 43.213 1.00 20.87 84 LEU C N 1
ATOM 3038 C CA . LEU C 1 84 ? -12.749 -27.200 43.461 1.00 21.12 84 LEU C CA 1
ATOM 3039 C C . LEU C 1 84 ? -11.686 -28.286 43.264 1.00 22.43 84 LEU C C 1
ATOM 3040 O O . LEU C 1 84 ? -10.568 -27.984 42.850 1.00 22.54 84 LEU C O 1
ATOM 3045 N N . SER C 1 85 ? -12.015 -29.544 43.555 1.00 21.86 85 SER C N 1
ATOM 3046 C CA . SER C 1 85 ? -11.045 -30.619 43.335 1.00 23.12 85 SER C CA 1
ATOM 3047 C C . SER C 1 85 ? -10.865 -30.821 41.828 1.00 22.50 85 SER C C 1
ATOM 3048 O O . SER C 1 85 ? -9.770 -31.113 41.360 1.00 20.92 85 SER C O 1
ATOM 3051 N N . LEU C 1 86 ? -11.949 -30.674 41.077 1.00 23.58 86 LEU C N 1
ATOM 3052 C CA . LEU C 1 86 ? -11.892 -30.828 39.626 1.00 24.28 86 LEU C CA 1
ATOM 3053 C C . LEU C 1 86 ? -11.029 -29.712 39.042 1.00 24.08 86 LEU C C 1
ATOM 3054 O O . LEU C 1 86 ? -10.148 -29.954 38.212 1.00 26.22 86 LEU C O 1
ATOM 3059 N N . VAL C 1 87 ? -11.279 -28.485 39.485 1.00 22.81 87 VAL C N 1
ATOM 3060 C CA . VAL C 1 87 ? -10.512 -27.342 39.005 1.00 22.80 87 VAL C CA 1
ATOM 3061 C C . VAL C 1 87 ? -9.024 -27.556 39.279 1.00 22.88 87 VAL C C 1
ATOM 3062 O O . VAL C 1 87 ? -8.182 -27.377 38.401 1.00 20.88 87 VAL C O 1
ATOM 3066 N N . LYS C 1 88 ? -8.706 -27.955 40.504 1.00 21.08 88 LYS C N 1
ATOM 3067 C CA . LYS C 1 88 ? -7.323 -28.198 40.894 1.00 22.08 88 LYS C CA 1
ATOM 3068 C C . LYS C 1 88 ? -6.603 -29.248 40.043 1.00 22.31 88 LYS C C 1
ATOM 3069 O O . LYS C 1 88 ? -5.499 -29.009 39.553 1.00 21.67 88 LYS C O 1
ATOM 3075 N N . ILE C 1 89 ? -7.221 -30.412 39.865 1.00 22.58 89 ILE C N 1
ATOM 3076 C CA . ILE C 1 89 ? -6.584 -31.485 39.111 1.00 24.09 89 ILE C CA 1
ATOM 3077 C C . ILE C 1 89 ? -6.541 -31.282 37.600 1.00 23.81 89 ILE C C 1
ATOM 3078 O O . ILE C 1 89 ? -5.504 -31.493 36.972 1.00 23.67 89 ILE C O 1
ATOM 3083 N N . LYS C 1 90 ? -7.654 -30.870 37.018 1.00 21.75 90 LYS C N 1
ATOM 3084 C CA . LYS C 1 90 ? -7.706 -30.692 35.576 1.00 22.82 90 LYS C CA 1
ATOM 3085 C C . LYS C 1 90 ? -6.746 -29.647 35.016 1.00 22.57 90 LYS C C 1
ATOM 3086 O O . LYS C 1 90 ? -6.047 -29.915 34.039 1.00 24.64 90 LYS C O 1
ATOM 3092 N N . PHE C 1 91 ? -6.700 -28.465 35.629 1.00 22.12 91 PHE C N 1
ATOM 3093 C CA . PHE C 1 91 ? -5.834 -27.403 35.127 1.00 22.92 91 PHE C CA 1
ATOM 3094 C C . PHE C 1 91 ? -4.348 -27.634 35.359 1.00 24.62 91 PHE C C 1
ATOM 3095 O O . PHE C 1 91 ? -3.512 -26.948 34.774 1.00 25.43 91 PHE C O 1
ATOM 3103 N N . ARG C 1 92 ? -4.021 -28.606 36.204 1.00 24.91 92 ARG C N 1
ATOM 3104 C CA . ARG C 1 92 ? -2.626 -28.947 36.462 1.00 27.15 92 ARG C CA 1
ATOM 3105 C C . ARG C 1 92 ? -2.258 -30.166 35.623 1.00 26.52 92 ARG C C 1
ATOM 3106 O O . ARG C 1 92 ? -1.167 -30.245 35.044 1.00 24.28 92 ARG C O 1
ATOM 3114 N N . GLU C 1 93 ? -3.185 -31.117 35.561 1.00 25.54 93 GLU C N 1
ATOM 3115 C CA . GLU C 1 93 ? -2.970 -32.360 34.832 1.00 27.27 93 GLU C CA 1
ATOM 3116 C C . GLU C 1 93 ? -3.071 -32.168 33.317 1.00 25.69 93 GLU C C 1
ATOM 3117 O O . GLU C 1 93 ? -2.426 -32.883 32.555 1.00 25.31 93 GLU C O 1
ATOM 3123 N N . GLU C 1 94 ? -3.887 -31.210 32.890 1.00 25.97 94 GLU C N 1
ATOM 3124 C CA . GLU C 1 94 ? -4.052 -30.908 31.464 1.00 25.93 94 GLU C CA 1
ATOM 3125 C C . GLU C 1 94 ? -3.877 -29.403 31.303 1.00 24.46 94 GLU C C 1
ATOM 3126 O O . GLU C 1 94 ? -4.851 -28.664 31.139 1.00 22.71 94 GLU C O 1
ATOM 3132 N N . PRO C 1 95 ? -2.626 -28.928 31.354 1.00 25.40 95 PRO C N 1
ATOM 3133 C CA . PRO C 1 95 ? -2.330 -27.500 31.219 1.00 25.12 95 PRO C CA 1
ATOM 3134 C C . PRO C 1 95 ? -2.949 -26.941 29.950 1.00 23.95 95 PRO C C 1
ATOM 3135 O O . PRO C 1 95 ? -2.821 -27.541 28.885 1.00 22.87 95 PRO C O 1
ATOM 3139 N N . GLY C 1 96 ? -3.625 -25.802 30.065 1.00 22.00 96 GLY C N 1
ATOM 3140 C CA . GLY C 1 96 ? -4.227 -25.191 28.896 1.00 22.81 96 GLY C CA 1
ATOM 3141 C C . GLY C 1 96 ? -5.598 -25.719 28.527 1.00 22.41 96 GLY C C 1
ATOM 3142 O O . GLY C 1 96 ? -6.173 -25.297 27.526 1.00 21.51 96 GLY C O 1
ATOM 3143 N N . CYS C 1 97 ? -6.139 -26.633 29.323 1.00 22.08 97 CYS C N 1
ATOM 3144 C CA . CYS C 1 97 ? -7.457 -27.172 29.011 1.00 20.16 97 CYS C CA 1
ATOM 3145 C C . CYS C 1 97 ? -8.557 -26.223 29.455 1.00 20.55 97 CYS C C 1
ATOM 3146 O O . CYS C 1 97 ? -8.296 -25.134 29.990 1.00 18.48 97 CYS C O 1
ATOM 3149 N N . CYS C 1 98 ? -9.794 -26.637 29.216 1.00 23.61 98 CYS C N 1
ATOM 3150 C CA . CYS C 1 98 ? -10.944 -25.830 29.570 1.00 24.21 98 CYS C CA 1
ATOM 3151 C C . CYS C 1 98 ? -12.057 -26.704 30.158 1.00 25.05 98 CYS C C 1
ATOM 3152 O O . CYS C 1 98 ? -12.240 -27.853 29.750 1.00 24.46 98 CYS C O 1
ATOM 3155 N N . ILE C 1 99 ? -12.779 -26.153 31.129 1.00 20.58 99 ILE C N 1
ATOM 3156 C CA . ILE C 1 99 ? -13.897 -26.848 31.751 1.00 21.67 99 ILE C CA 1
ATOM 3157 C C . ILE C 1 99 ? -15.157 -26.092 31.350 1.00 20.85 99 ILE C C 1
ATOM 3158 O O . ILE C 1 99 ? -15.247 -24.877 31.540 1.00 20.46 99 ILE C O 1
ATOM 3163 N N . ALA C 1 100 ? -16.128 -26.798 30.785 1.00 23.41 100 ALA C N 1
ATOM 3164 C CA . ALA C 1 100 ? -17.368 -26.155 30.372 1.00 23.19 100 ALA C CA 1
ATOM 3165 C C . ALA C 1 100 ? -18.449 -26.417 31.406 1.00 24.03 100 ALA C C 1
ATOM 3166 O O . ALA C 1 100 ? -18.492 -27.491 32.004 1.00 27.44 100 ALA C O 1
ATOM 3168 N N . VAL C 1 101 ? -19.317 -25.434 31.612 1.00 22.75 101 VAL C N 1
ATOM 3169 C CA . VAL C 1 101 ? -20.412 -25.554 32.565 1.00 25.24 101 VAL C CA 1
ATOM 3170 C C . VAL C 1 101 ? -21.674 -25.025 31.909 1.00 25.71 101 VAL C C 1
ATOM 3171 O O . VAL C 1 101 ? -21.639 -24.007 31.222 1.00 26.23 101 VAL C O 1
ATOM 3175 N N . HIS C 1 102 ? -22.791 -25.715 32.098 1.00 21.63 102 HIS C N 1
ATOM 3176 C CA . HIS C 1 102 ? -24.027 -25.222 31.531 1.00 23.22 102 HIS C CA 1
ATOM 3177 C C . HIS C 1 102 ? -25.232 -25.673 32.340 1.00 24.80 102 HIS C C 1
ATOM 3178 O O . HIS C 1 102 ? -25.161 -26.639 33.101 1.00 24.11 102 HIS C O 1
ATOM 3185 N N . CYS C 1 103 ? -26.324 -24.932 32.196 1.00 27.41 103 CYS C N 1
ATOM 3186 C CA . CYS C 1 103 ? -27.567 -25.220 32.900 1.00 30.67 103 CYS C CA 1
ATOM 3187 C C . CYS C 1 103 ? -28.585 -25.794 31.908 1.00 31.76 103 CYS C C 1
ATOM 3188 O O . CYS C 1 103 ? -28.252 -26.707 31.159 1.00 32.54 103 CYS C O 1
ATOM 3191 N N . VAL C 1 104 ? -29.806 -25.271 31.869 1.00 40.02 104 VAL C N 1
ATOM 3192 C CA . VAL C 1 104 ? -30.801 -25.838 30.953 1.00 44.00 104 VAL C CA 1
ATOM 3193 C C . VAL C 1 104 ? -31.403 -24.900 29.905 1.00 46.36 104 VAL C C 1
ATOM 3194 O O . VAL C 1 104 ? -31.736 -25.334 28.798 1.00 48.01 104 VAL C O 1
ATOM 3198 N N . ALA C 1 105 ? -31.557 -23.627 30.252 1.00 52.92 105 ALA C N 1
ATOM 3199 C CA . ALA C 1 105 ? -32.126 -22.646 29.330 1.00 54.55 105 ALA C CA 1
ATOM 3200 C C . ALA C 1 105 ? -31.445 -21.302 29.541 1.00 55.96 105 ALA C C 1
ATOM 3201 O O . ALA C 1 105 ? -31.876 -20.498 30.373 1.00 57.27 105 ALA C O 1
ATOM 3203 N N . GLY C 1 106 ? -30.382 -21.061 28.779 1.00 55.66 106 GLY C N 1
ATOM 3204 C CA . GLY C 1 106 ? -29.644 -19.820 28.916 1.00 55.62 106 GLY C CA 1
ATOM 3205 C C . GLY C 1 106 ? -28.608 -19.976 30.012 1.00 55.33 106 GLY C C 1
ATOM 3206 O O . GLY C 1 106 ? -28.482 -21.057 30.590 1.00 56.18 106 GLY C O 1
ATOM 3207 N N . LEU C 1 107 ? -27.868 -18.908 30.300 1.00 48.24 107 LEU C N 1
ATOM 3208 C CA . LEU C 1 107 ? -26.837 -18.940 31.337 1.00 46.64 107 LEU C CA 1
ATOM 3209 C C . LEU C 1 107 ? -27.332 -19.629 32.603 1.00 44.21 107 LEU C C 1
ATOM 3210 O O . LEU C 1 107 ? -26.719 -20.582 33.083 1.00 42.83 107 LEU C O 1
ATOM 3215 N N . GLY C 1 108 ? -28.444 -19.137 33.139 1.00 46.27 108 GLY C N 1
ATOM 3216 C CA . GLY C 1 108 ? -29.007 -19.719 34.344 1.00 43.80 108 GLY C CA 1
ATOM 3217 C C . GLY C 1 108 ? -28.076 -19.690 35.545 1.00 41.25 108 GLY C C 1
ATOM 3218 O O . GLY C 1 108 ? -27.536 -18.639 35.899 1.00 41.21 108 GLY C O 1
ATOM 3219 N N . ARG C 1 109 ? -27.883 -20.851 36.164 1.00 32.30 109 ARG C N 1
ATOM 3220 C CA . ARG C 1 109 ? -27.030 -20.980 37.346 1.00 31.52 109 ARG C CA 1
ATOM 3221 C C . ARG C 1 109 ? -25.601 -21.382 37.009 1.00 28.66 109 ARG C C 1
ATOM 3222 O O . ARG C 1 109 ? -24.764 -21.489 37.902 1.00 27.69 109 ARG C O 1
ATOM 3230 N N . ALA C 1 110 ? -25.329 -21.613 35.728 1.00 28.94 110 ALA C N 1
ATOM 3231 C CA . ALA C 1 110 ? -24.007 -22.044 35.279 1.00 27.16 110 ALA C CA 1
ATOM 3232 C C . ALA C 1 110 ? -22.826 -21.158 35.675 1.00 26.23 110 ALA C C 1
ATOM 3233 O O . ALA C 1 110 ? -21.731 -21.667 35.919 1.00 27.14 110 ALA C O 1
ATOM 3235 N N . PRO C 1 111 ? -23.016 -19.824 35.721 1.00 23.31 111 PRO C N 1
ATOM 3236 C CA . PRO C 1 111 ? -21.900 -18.940 36.097 1.00 22.14 111 PRO C CA 1
ATOM 3237 C C . PRO C 1 111 ? -21.548 -18.973 37.591 1.00 22.50 111 PRO C C 1
ATOM 3238 O O . PRO C 1 111 ? -20.491 -18.481 37.998 1.00 19.68 111 PRO C O 1
ATOM 3242 N N . VAL C 1 112 ? -22.429 -19.547 38.404 1.00 25.81 112 VAL C N 1
ATOM 3243 C CA . VAL C 1 112 ? -22.181 -19.607 39.843 1.00 25.07 112 VAL C CA 1
ATOM 3244 C C . VAL C 1 112 ? -20.900 -20.351 40.194 1.00 24.25 112 VAL C C 1
ATOM 3245 O O . VAL C 1 112 ? -20.041 -19.811 40.893 1.00 24.41 112 VAL C O 1
ATOM 3249 N N . LEU C 1 113 ? -20.761 -21.584 39.709 1.00 24.14 113 LEU C N 1
ATOM 3250 C CA . LEU C 1 113 ? -19.564 -22.365 39.995 1.00 23.39 113 LEU C CA 1
ATOM 3251 C C . LEU C 1 113 ? -18.302 -21.657 39.517 1.00 24.29 113 LEU C C 1
ATOM 3252 O O . LEU C 1 113 ? -17.268 -21.704 40.185 1.00 24.99 113 LEU C O 1
ATOM 3257 N N . VAL C 1 114 ? -18.380 -21.007 38.359 1.00 19.52 114 VAL C N 1
ATOM 3258 C CA . VAL C 1 114 ? -17.229 -20.294 37.834 1.00 18.68 114 VAL C CA 1
ATOM 3259 C C . VAL C 1 114 ? -16.859 -19.166 38.786 1.00 18.39 114 VAL C C 1
ATOM 3260 O O . VAL C 1 114 ? -15.680 -18.925 39.039 1.00 19.36 114 VAL C O 1
ATOM 3264 N N . ALA C 1 115 ? -17.860 -18.472 39.319 1.00 21.26 115 ALA C N 1
ATOM 3265 C CA . ALA C 1 115 ? -17.571 -17.387 40.253 1.00 21.57 115 ALA C CA 1
ATOM 3266 C C . ALA C 1 115 ? -16.836 -17.955 41.469 1.00 23.11 115 ALA C C 1
ATOM 3267 O O . ALA C 1 115 ? -15.878 -17.354 41.968 1.00 21.88 115 ALA C O 1
ATOM 3269 N N . LEU C 1 116 ? -17.280 -19.123 41.929 1.00 20.48 116 LEU C N 1
ATOM 3270 C CA . LEU C 1 116 ? -16.679 -19.775 43.090 1.00 20.90 116 LEU C CA 1
ATOM 3271 C C . LEU C 1 116 ? -15.217 -20.110 42.846 1.00 22.03 116 LEU C C 1
ATOM 3272 O O . LEU C 1 116 ? -14.390 -20.056 43.760 1.00 19.82 116 LEU C O 1
ATOM 3277 N N . ALA C 1 117 ? -14.894 -20.454 41.604 1.00 18.57 117 ALA C N 1
ATOM 3278 C CA . ALA C 1 117 ? -13.523 -20.772 41.249 1.00 17.92 117 ALA C CA 1
ATOM 3279 C C . ALA C 1 117 ? -12.695 -19.486 41.254 1.00 18.70 117 ALA C C 1
ATOM 3280 O O . ALA C 1 117 ? -11.532 -19.496 41.653 1.00 19.80 117 ALA C O 1
ATOM 3282 N N . LEU C 1 118 ? -13.298 -18.385 40.806 1.00 17.76 118 LEU C N 1
ATOM 3283 C CA . LEU C 1 118 ? -12.602 -17.101 40.774 1.00 18.91 118 LEU C CA 1
ATOM 3284 C C . LEU C 1 118 ? -12.314 -16.617 42.197 1.00 19.54 118 LEU C C 1
ATOM 3285 O O . LEU C 1 118 ? -11.241 -16.086 42.485 1.00 20.45 118 LEU C O 1
ATOM 3290 N N . ILE C 1 119 ? -13.284 -16.796 43.079 1.00 19.66 119 ILE C N 1
ATOM 3291 C CA . ILE C 1 119 ? -13.119 -16.396 44.471 1.00 22.85 119 ILE C CA 1
ATOM 3292 C C . ILE C 1 119 ? -11.973 -17.187 45.104 1.00 23.81 119 ILE C C 1
ATOM 3293 O O . ILE C 1 119 ? -11.138 -16.625 45.822 1.00 25.51 119 ILE C O 1
ATOM 3298 N N . GLU C 1 120 ? -11.917 -18.488 44.826 1.00 25.00 120 GLU C N 1
ATOM 3299 C CA . GLU C 1 120 ? -10.849 -19.327 45.374 1.00 27.03 120 GLU C CA 1
ATOM 3300 C C . GLU C 1 120 ? -9.507 -18.863 44.822 1.00 27.13 120 GLU C C 1
ATOM 3301 O O . GLU C 1 120 ? -8.474 -19.001 45.478 1.00 27.39 120 GLU C O 1
ATOM 3307 N N . GLY C 1 121 ? -9.532 -18.316 43.610 1.00 24.97 121 GLY C N 1
ATOM 3308 C CA . GLY C 1 121 ? -8.317 -17.818 42.991 1.00 24.64 121 GLY C CA 1
ATOM 3309 C C . GLY C 1 121 ? -7.866 -16.478 43.559 1.00 24.70 121 GLY C C 1
ATOM 3310 O O . GLY C 1 121 ? -6.839 -15.933 43.145 1.00 24.35 121 GLY C O 1
ATOM 3311 N N . GLY C 1 122 ? -8.635 -15.927 44.495 1.00 24.49 122 GLY C N 1
ATOM 3312 C CA . GLY C 1 122 ? -8.240 -14.664 45.101 1.00 24.73 122 GLY C CA 1
ATOM 3313 C C . GLY C 1 122 ? -9.197 -13.488 45.006 1.00 24.10 122 GLY C C 1
ATOM 3314 O O . GLY C 1 122 ? -9.009 -12.486 45.691 1.00 23.56 122 GLY C O 1
ATOM 3323 N N . LYS C 1 124 ? -12.765 -11.273 45.389 1.00 19.28 124 LYS C N 1
ATOM 3324 C CA . LYS C 1 124 ? -13.871 -11.163 46.336 1.00 21.52 124 LYS C CA 1
ATOM 3325 C C . LYS C 1 124 ? -15.075 -11.442 45.434 1.00 21.52 124 LYS C C 1
ATOM 3326 O O . LYS C 1 124 ? -14.959 -11.340 44.203 1.00 20.07 124 LYS C O 1
ATOM 3332 N N . TYR C 1 125 ? -16.225 -11.799 45.998 1.00 20.81 125 TYR C N 1
ATOM 3333 C CA . TYR C 1 125 ? -17.345 -12.123 45.127 1.00 22.86 125 TYR C CA 1
ATOM 3334 C C . TYR C 1 125 ? -17.718 -10.994 44.168 1.00 22.85 125 TYR C C 1
ATOM 3335 O O . TYR C 1 125 ? -18.078 -11.253 43.017 1.00 22.70 125 TYR C O 1
ATOM 3344 N N . GLU C 1 126 ? -17.622 -9.744 44.618 1.00 22.39 126 GLU C N 1
ATOM 3345 C CA . GLU C 1 126 ? -17.967 -8.631 43.737 1.00 21.55 126 GLU C CA 1
ATOM 3346 C C . GLU C 1 126 ? -17.067 -8.617 42.515 1.00 21.17 126 GLU C C 1
ATOM 3347 O O . GLU C 1 126 ? -17.533 -8.349 41.409 1.00 21.14 126 GLU C O 1
ATOM 3353 N N . ASP C 1 127 ? -15.784 -8.900 42.721 1.00 18.47 127 ASP C N 1
ATOM 3354 C CA . ASP C 1 127 ? -14.826 -8.932 41.620 1.00 19.56 127 ASP C CA 1
ATOM 3355 C C . ASP C 1 127 ? -15.199 -10.043 40.6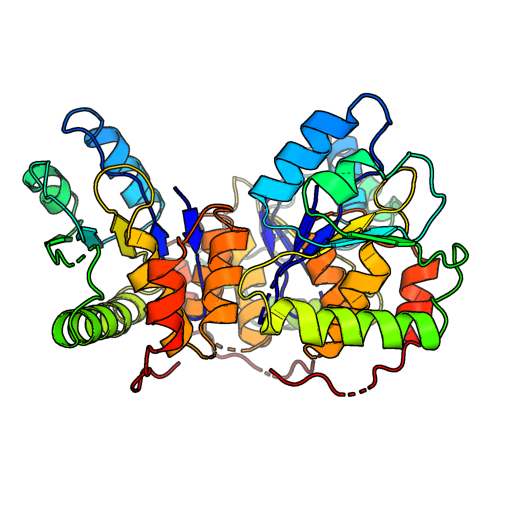56 1.00 19.07 127 ASP C C 1
ATOM 3356 O O . ASP C 1 127 ? -15.210 -9.847 39.438 1.00 18.71 127 ASP C O 1
ATOM 3361 N N . ALA C 1 128 ? -15.488 -11.218 41.208 1.00 18.49 128 ALA C N 1
ATOM 3362 C CA . ALA C 1 128 ? -15.855 -12.364 40.393 1.00 20.35 128 ALA C CA 1
ATOM 3363 C C . ALA C 1 128 ? -17.071 -12.016 39.542 1.00 21.60 128 ALA C C 1
ATOM 3364 O O . ALA C 1 128 ? -17.098 -12.275 38.333 1.00 21.69 128 ALA C O 1
ATOM 3366 N N . VAL C 1 129 ? -18.071 -11.412 40.178 1.00 19.28 129 VAL C N 1
ATOM 3367 C CA . VAL C 1 129 ? -19.282 -11.019 39.480 1.00 19.77 129 VAL C CA 1
ATOM 3368 C C . VAL C 1 129 ? -18.993 -10.048 38.339 1.00 19.70 129 VAL C C 1
ATOM 3369 O O . VAL C 1 129 ? -19.514 -10.215 37.237 1.00 20.73 129 VAL C O 1
ATOM 3373 N N . GLN C 1 130 ? -18.164 -9.037 38.596 1.00 21.59 130 GLN C N 1
ATOM 3374 C CA . GLN C 1 130 ? -17.821 -8.066 37.558 1.00 20.28 130 GLN C CA 1
ATOM 3375 C C . GLN C 1 130 ? -17.025 -8.728 36.443 1.00 21.64 130 GLN C C 1
ATOM 3376 O O . GLN C 1 130 ? -17.238 -8.436 35.265 1.00 20.77 130 GLN C O 1
ATOM 3382 N N . PHE C 1 131 ? -16.094 -9.602 36.822 1.00 24.64 131 PHE C N 1
ATOM 3383 C CA . PHE C 1 131 ? -15.249 -10.302 35.854 1.00 25.49 131 PHE C CA 1
ATOM 3384 C C . PHE C 1 131 ? -16.108 -11.110 34.884 1.00 25.93 131 PHE C C 1
ATOM 3385 O O . PHE C 1 131 ? -15.791 -11.208 33.695 1.00 23.26 131 PHE C O 1
ATOM 3393 N N . ILE C 1 132 ? -17.191 -11.687 35.399 1.00 22.67 132 ILE C N 1
ATOM 3394 C CA . ILE C 1 132 ? -18.097 -12.478 34.575 1.00 24.91 132 ILE C CA 1
ATOM 3395 C C . ILE C 1 132 ? -19.013 -11.562 33.754 1.00 25.50 132 ILE C C 1
ATOM 3396 O O . ILE C 1 132 ? -19.232 -11.795 32.562 1.00 25.56 132 ILE C O 1
ATOM 3401 N N . ARG C 1 133 ? -19.538 -10.519 34.392 1.00 28.45 133 ARG C N 1
ATOM 3402 C CA . ARG C 1 133 ? -20.425 -9.593 33.700 1.00 28.42 133 ARG C CA 1
ATOM 3403 C C . ARG C 1 133 ? -19.737 -8.861 32.559 1.00 30.19 133 ARG C C 1
ATOM 3404 O O . ARG C 1 133 ? -20.395 -8.474 31.596 1.00 29.35 133 ARG C O 1
ATOM 3412 N N . GLN C 1 134 ? -18.420 -8.680 32.664 1.00 23.51 134 GLN C N 1
ATOM 3413 C CA . GLN C 1 134 ? -17.641 -8.034 31.607 1.00 26.21 134 GLN C CA 1
ATOM 3414 C C . GLN C 1 134 ? -17.816 -8.859 30.325 1.00 27.48 134 GLN C C 1
ATOM 3415 O O . GLN C 1 134 ? -17.687 -8.339 29.212 1.00 26.20 134 GLN C O 1
ATOM 3421 N N . LYS C 1 135 ? -18.101 -10.150 30.505 1.00 31.09 135 LYS C N 1
ATOM 3422 C CA . LYS C 1 135 ? -18.306 -11.086 29.402 1.00 33.70 135 LYS C CA 1
ATOM 3423 C C . LYS C 1 135 ? -19.787 -11.284 29.080 1.00 34.45 135 LYS C C 1
ATOM 3424 O O . LYS C 1 135 ? -20.169 -11.358 27.915 1.00 34.51 135 LYS C O 1
ATOM 3430 N N . ARG C 1 136 ? -20.614 -11.387 30.116 1.00 34.90 136 ARG C N 1
AT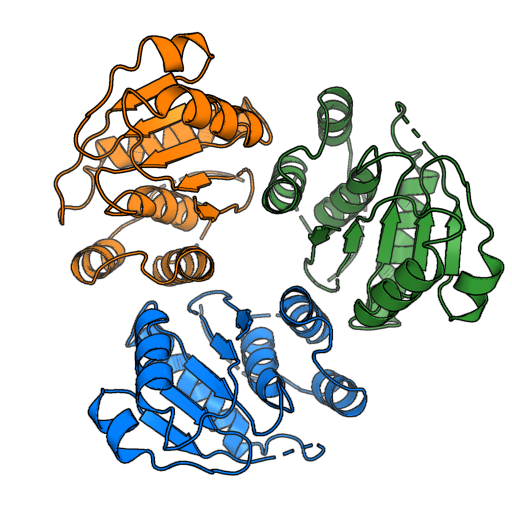OM 3431 C CA . ARG C 1 136 ? -22.054 -11.583 29.941 1.00 35.75 136 ARG C CA 1
ATOM 3432 C C . ARG C 1 136 ? -22.781 -10.579 30.826 1.00 35.37 136 ARG C C 1
ATOM 3433 O O . ARG C 1 136 ? -22.959 -10.813 32.021 1.00 33.76 136 ARG C O 1
ATOM 3441 N N . ARG C 1 137 ? -23.201 -9.468 30.231 1.00 36.59 137 ARG C N 1
ATOM 3442 C CA . ARG C 1 137 ? -23.879 -8.396 30.954 1.00 38.10 137 ARG C CA 1
ATOM 3443 C C . ARG C 1 137 ? -24.964 -8.854 31.939 1.00 38.07 137 ARG C C 1
ATOM 3444 O O . ARG C 1 137 ? -24.978 -8.428 33.093 1.00 37.38 137 ARG C O 1
ATOM 3452 N N . GLY C 1 138 ? -25.856 -9.731 31.495 1.00 41.49 138 GLY C N 1
ATOM 3453 C CA . GLY C 1 138 ? -26.934 -10.175 32.364 1.00 42.37 138 GLY C CA 1
ATOM 3454 C C . GLY C 1 138 ? -26.673 -11.299 33.354 1.00 42.07 138 GLY C C 1
ATOM 3455 O O . GLY C 1 138 ? -27.616 -11.827 33.939 1.00 42.22 138 GLY C O 1
ATOM 3456 N N . ALA C 1 139 ? -25.414 -11.663 33.569 1.00 33.02 139 ALA C N 1
ATOM 3457 C CA . ALA C 1 139 ? -25.100 -12.746 34.496 1.00 33.54 139 ALA C CA 1
ATOM 3458 C C . ALA C 1 139 ? -25.477 -12.446 35.945 1.00 34.32 139 ALA C C 1
ATOM 3459 O O . ALA C 1 139 ? -25.280 -11.336 36.430 1.00 38.24 139 ALA C O 1
ATOM 3461 N N . PHE C 1 140 ? -26.032 -13.451 36.620 1.00 40.08 140 PHE C N 1
ATOM 3462 C CA . PHE C 1 140 ? -26.426 -13.363 38.029 1.00 36.25 140 PHE C CA 1
ATOM 3463 C C . PHE C 1 140 ? -27.659 -12.533 38.375 1.00 37.84 140 PHE C C 1
ATOM 3464 O O . PHE C 1 140 ? -27.720 -11.337 38.089 1.00 37.63 140 PHE C O 1
ATOM 3472 N N . ASN C 1 141 ? -28.635 -13.171 39.018 1.00 35.75 141 ASN C N 1
ATOM 3473 C CA . ASN C 1 141 ? -29.837 -12.466 39.435 1.00 36.70 141 ASN C CA 1
ATOM 3474 C C . ASN C 1 141 ? -29.665 -12.063 40.897 1.00 37.61 141 ASN C C 1
ATOM 3475 O O . ASN C 1 141 ? -28.638 -12.352 41.511 1.00 37.78 141 ASN C O 1
ATOM 3480 N N . SER C 1 142 ? -30.670 -11.399 41.453 1.00 40.17 142 SER C N 1
ATOM 3481 C CA . SER C 1 142 ? -30.600 -10.931 42.831 1.00 41.54 142 SER C CA 1
ATOM 3482 C C . SER C 1 142 ? -30.382 -12.019 43.876 1.00 41.24 142 SER C C 1
ATOM 3483 O O . SER C 1 142 ? -29.594 -11.838 44.804 1.00 42.69 142 SER C O 1
ATOM 3486 N N . LYS C 1 143 ? -31.067 -13.148 43.731 1.00 38.71 143 LYS C N 1
ATOM 3487 C CA . LYS C 1 143 ? -30.933 -14.238 44.695 1.00 38.05 143 LYS C CA 1
ATOM 3488 C C . LYS C 1 143 ? -29.541 -14.868 44.670 1.00 36.61 143 LYS C C 1
ATOM 3489 O O . LYS C 1 143 ? -29.038 -15.323 45.697 1.00 35.65 143 LYS C O 1
ATOM 3495 N N . GLN C 1 144 ? -28.914 -14.892 43.500 1.00 33.11 144 GLN C N 1
ATOM 3496 C CA . GLN C 1 144 ? -27.578 -15.464 43.393 1.00 31.85 144 GLN C CA 1
ATOM 3497 C C . GLN C 1 144 ? -26.536 -14.508 43.950 1.00 31.04 144 GLN C C 1
ATOM 3498 O O . GLN C 1 144 ? -25.619 -14.923 44.660 1.00 31.15 144 GLN C O 1
ATOM 3504 N N . LEU C 1 145 ? -26.677 -13.223 43.648 1.00 29.92 145 LEU C N 1
ATOM 3505 C CA . LEU C 1 145 ? -25.732 -12.248 44.171 1.00 29.87 145 LEU C CA 1
ATOM 3506 C C . LEU C 1 145 ? -25.800 -12.286 45.689 1.00 30.62 145 LEU C C 1
ATOM 3507 O O . LEU C 1 145 ? -24.812 -12.039 46.373 1.00 29.97 145 LEU C O 1
ATOM 3512 N N . LEU C 1 146 ? -26.978 -12.616 46.206 1.00 35.35 146 LEU C N 1
ATOM 3513 C CA . LEU C 1 146 ? -27.189 -12.668 47.643 1.00 35.69 146 LEU C CA 1
ATOM 3514 C C . LEU C 1 146 ? -26.419 -13.793 48.313 1.00 35.05 146 LEU C C 1
ATOM 3515 O O . LEU C 1 146 ? -25.754 -13.574 49.329 1.00 34.63 146 LEU C O 1
ATOM 3520 N N . TYR C 1 147 ? -26.492 -15.003 47.767 1.00 30.09 147 TYR C N 1
ATOM 3521 C CA . TYR C 1 147 ? -25.755 -16.068 48.409 1.00 29.60 147 TYR C CA 1
ATOM 3522 C C . TYR C 1 147 ? -24.254 -16.041 48.125 1.00 27.70 147 TYR C C 1
ATOM 3523 O O . TYR C 1 147 ? -23.477 -16.603 48.889 1.00 24.88 147 TYR C O 1
ATOM 3532 N N . LEU C 1 148 ? -23.835 -15.378 47.048 1.00 26.45 148 LEU C N 1
ATOM 3533 C CA . LEU C 1 148 ? -22.404 -15.267 46.766 1.00 24.94 148 LEU C CA 1
ATOM 3534 C C . LEU C 1 148 ? -21.819 -14.349 47.835 1.00 25.26 148 LEU C C 1
ATOM 3535 O O . LEU C 1 148 ? -20.663 -14.487 48.240 1.00 23.63 148 LEU C O 1
ATOM 3540 N N . GLU C 1 149 ? -22.637 -13.406 48.286 1.00 28.90 149 GLU C N 1
ATOM 3541 C CA . GLU C 1 149 ? -22.236 -12.457 49.314 1.00 31.76 149 GLU C CA 1
ATOM 3542 C C . GLU C 1 149 ? -22.016 -13.181 50.641 1.00 31.20 149 GLU C C 1
ATOM 3543 O O . GLU C 1 149 ? -21.174 -12.782 51.447 1.00 31.66 149 GLU C O 1
ATOM 3549 N N . LYS C 1 150 ? -22.776 -14.246 50.865 1.00 29.15 150 LYS C N 1
ATOM 3550 C CA . LYS C 1 150 ? -22.653 -15.020 52.098 1.00 29.42 150 LYS C CA 1
ATOM 3551 C C . LYS C 1 150 ? -21.685 -16.198 51.971 1.00 27.92 150 LYS C C 1
ATOM 3552 O O . LYS C 1 150 ? -21.355 -16.851 52.962 1.00 25.76 150 LYS C O 1
ATOM 3558 N N . TYR C 1 151 ? -21.228 -16.465 50.752 1.00 26.27 151 TYR C N 1
ATOM 3559 C CA . TYR C 1 151 ? -20.302 -17.565 50.506 1.00 25.03 151 TYR C CA 1
ATOM 3560 C C . TYR C 1 151 ? -18.972 -17.400 51.246 1.00 25.37 151 TYR C C 1
ATOM 3561 O O . TYR C 1 151 ? -18.330 -16.354 51.157 1.00 24.36 151 TYR C O 1
ATOM 3570 N N . ARG C 1 152 ? -18.557 -18.433 51.973 1.00 25.87 152 ARG C N 1
ATOM 3571 C CA . ARG C 1 152 ? -17.286 -18.389 52.703 1.00 26.51 152 ARG C CA 1
ATOM 3572 C C . ARG C 1 152 ? -16.300 -19.301 51.986 1.00 24.69 152 ARG C C 1
ATOM 3573 O O . ARG C 1 152 ? -16.354 -20.518 52.131 1.00 25.40 152 ARG C O 1
ATOM 3581 N N . PRO C 1 153 ? -15.374 -18.720 51.207 1.00 28.15 153 PRO C N 1
ATOM 3582 C CA . PRO C 1 153 ? -14.388 -19.512 50.465 1.00 27.72 153 PRO C CA 1
ATOM 3583 C C . PRO C 1 153 ? -13.439 -20.304 51.353 1.00 28.46 153 PRO C C 1
ATOM 3584 O O . PRO C 1 153 ? -13.066 -19.847 52.433 1.00 27.89 153 PRO C O 1
ATOM 3588 N N . LYS C 1 154 ? -13.054 -21.496 50.904 1.00 23.55 154 LYS C N 1
ATOM 3589 C CA . LYS C 1 154 ? -12.133 -22.298 51.686 1.00 25.13 154 LYS C CA 1
ATOM 3590 C C . LYS C 1 154 ? -10.736 -21.718 51.536 1.00 24.27 154 LYS C C 1
ATOM 3591 O O . LYS C 1 154 ? -9.922 -21.805 52.453 1.00 21.43 154 LYS C O 1
ATOM 3605 N N . ARG C 1 156 ? -8.163 -22.681 49.803 1.00 23.88 156 ARG C N 1
ATOM 3606 C CA . ARG C 1 156 ? -7.142 -23.712 49.939 1.00 24.51 156 ARG C CA 1
ATOM 3607 C C . ARG C 1 156 ? -6.387 -23.996 48.631 1.00 24.64 156 ARG C C 1
ATOM 3608 O O . ARG C 1 156 ? -5.320 -24.600 48.658 1.00 26.51 156 ARG C O 1
ATOM 3616 N N . LEU C 1 157 ? -6.931 -23.587 47.489 1.00 22.62 157 LEU C N 1
ATOM 3617 C CA . LEU C 1 157 ? -6.227 -23.805 46.218 1.00 24.20 157 LEU C CA 1
ATOM 3618 C C . LEU C 1 157 ? -4.952 -22.967 46.161 1.00 25.66 157 LEU C C 1
ATOM 3619 O O . LEU C 1 157 ? -4.942 -21.804 46.580 1.00 24.67 157 LEU C O 1
ATOM 3624 N N . ARG C 1 158 ? -3.886 -23.549 45.621 1.00 25.99 158 ARG C N 1
ATOM 3625 C CA . ARG C 1 158 ? -2.610 -22.847 45.510 1.00 28.66 158 ARG C CA 1
ATOM 3626 C C . ARG C 1 158 ? -2.287 -22.547 44.050 1.00 29.09 158 ARG C C 1
ATOM 3627 O O . ARG C 1 158 ? -2.628 -23.328 43.164 1.00 28.98 158 ARG C O 1
ATOM 3635 N N . PHE C 1 159 ? -1.640 -21.411 43.801 1.00 36.82 159 PHE C N 1
ATOM 3636 C CA . PHE C 1 159 ? -1.277 -21.038 42.441 1.00 37.58 159 PHE C CA 1
ATOM 3637 C C . PHE C 1 159 ? 0.172 -20.578 42.331 1.00 39.28 159 PHE C C 1
ATOM 3638 O O . PHE C 1 159 ? 0.802 -20.299 43.379 1.00 40.17 159 PHE C O 1
#

CATH classification: 3.90.190.10

Solvent-accessible surface area: 20465 Å² total

Secondary structure (DSSP, 8-state):
-EEE-----EEE-----GGGHHHHHHHHHHTTEEEEEE-S---S--HHHHHTT-EEEE----PPPPHHHHHHHHHHHHHHHHHSTT-EEEEE-SSSSTTHHHHHHHHHHHT--HHHHHHHHHTT-TT---HHHHHHHHH--------/-EEE-----EEE-----TTTHHHHHHHHHHTTEEEEEE-S---S--HHHHHTT-EEEE----TTSPPPHHHHHHHHHHHHHHHHHSTT-EEEEE-SSSSTTHHHHHHHHHHHT--HHHHHHHHHTT-TT---HHHHHHHTT--------/-EEE-----EEE-PPPPTTTHHHHHHHHHHHTEEEEEE-S---S--HHHHHTT-EEEE----PPPPHHHHHHHHHHHHHHHHHSTT-EEEEE-SSSSTTHHHHHHHHHHHT--HHHHHHHHHTT-TT---HHHHHHHHH--------

Sequence (443 aa):
PVEVTYKNRFLITHNPTNATLNKFIEELKKYGVTTIVRVCEATYDTTLVEKEGIHVLDWPFGAPPSNQIVDDWLSLVKIKFREEPGCCIAVHCVAGLGRAPVLVALALIEGGKYEDAVQFIRQKRRGAFNSKQLLYLEKYRPKRLRFPVEVTYKNRFLITHNPTNATLNKFIEELKKYGVTTIVRVCEATYDTTLVEKEGIHVLDWPFDDGAPPSNQIVDDWLSLVKIKFREEPGCCIAVHCVAGLGRAPVLVALALIEGGKYEDAVQFIRQKRRGAFNSKQLLYLEKYRPKRLRFPVEVTYKNRFLITHNPTNATLNKFIEELKKYGVTTIVRVCEATYDTTLVEKEGIHVLDWPFGAPPSNQIVDDWLSLVKIKFREEPGCCIAVHCVAGLGRAPVLVALALIEGGKYEDAVQFIRQKRRGAFNSKQLLYLEKYRPKRLRF

Nearest PDB structures (foldseek):
  1zck-assembly1_A  TM=1.006E+00  e=6.031E-29  Rattus norvegicus
  1rxd-assembly2_B  TM=1.001E+00  e=1.271E-27  Homo sapiens
  1xm2-assembly1_A  TM=9.793E-01  e=3.362E-25  Homo sapiens
  1xm2-assembly2_F  TM=9.616E-01  e=2.952E-23  Homo sapiens
  1xm2-assembly2_D  TM=9.478E-01  e=1.701E-22  Homo sapiens

Organism: Homo sapiens (NCBI:txid9606)

GO terms:
  GO:0005515 protein binding (F, IPI)
  GO:0005737 cytoplasm (C, IDA)
  GO:0009898 cytoplasmic side of plasma membrane (C, IDA)
  GO:0004725 protein tyrosine phosphatase activity (F, EXP)
  GO:0005737 cytoplasm (C, EXP)
  GO:0005769 early endosome (C, EXP)
  GO:0005783 endoplasmic reticulum (C, EXP)
  GO:0005886 plasma membrane (C, EXP)

Foldseek 3Di:
DFWADDDQIEAEDEDDEQVCVVVVLVVLVVQQAQEEEEQEDDHYDCPVVVVVNHYYHYQHAVHDRDPVRLVVLLVCVQPCSVVPGSHYYYYYYHPPSPCRCLSVLLNVVLVPASVVSVVSRCVRPVPPDDDVSSVVSNPDDHDDRDD/DFWADDDLIEAQDEDDAQVCVVVVLVVLVVQQAQEEEEQEDDHYDCPVSVVSRRHYHYQHDDALDQRDPVSLVVLLVCVQPCSVVPGSHYYYYYYHGPSGCRLVSVLLNVVLVPASVVSQVSRCVRPVPPDDPSSSVVSNVDDHDDRDD/DFWADDDQIEAEDEDDDQVCVVVVLVVLVVQQAQEEEEQEDDHYDCPVVVVSRRHYHYRHDLDDRDPVVLVVLLVCVQCCSVVPGSHYYYYYYHGPSPCRLLSVLLNVVLVPASVVSVVSVCVGVVPPDDPSSSVVSNVDDRDDRDD

InterPro domains:
  IPR000387 Tyrosine-specific protein phosphatases domain [PS50056] (82-148)
  IPR003595 Protein-tyrosine phosphatase, catalytic [SM00404] (60-155)
  IPR020422 Dual specificity protein phosphatase domain [PS50054] (8-161)
  IPR029021 Protein-tyrosine phosphatase-like [G3DSA:3.90.190.10] (4-173)
  IPR029021 Protein-tyrosine phosphatase-like [SSF52799] (8-167)
  IPR050561 Protein Tyrosine Phosphatase [PTHR23339] (27-171)

Radius of gyration: 23.12 Å; Cα contacts (8 Å, |Δi|>4): 763; chains: 3; bounding box: 57×63×55 Å